Protein AF-A0A9X0CZ12-F1 (afdb_monomer_lite)

pLDDT: mean 80.07, std 15.72, range [27.09, 97.81]

Sequence (502 aa):
MARWRLQKAFYTEASVGPTGCSGIGLEDILLRWTCAKPKTHVRLADNEQGPLDLGDLEGVQPQYLSNIVVNEWRVSDSDTELDYELLIMSPTDIERVDRRPEEEQFENKLHSRNIDLSAAMATSAAAVARHMGAYEKSAESVKQLQIVLGLGMGASMVSDVEGEKRENCCLRALPFVIQAIRGLPLVTFPLVYFAGGSEIWVAIGVFAFFLILSVLAVFAVMKTGSRNPSRVEIVARWFISNVPFIRYIRDMLYVVNQGPMPPPILRLSDGGHIENLAILPLLKKRLPKIVVVDGGHKTRDSEWGDSLLDALTLARRKLHCSFIGKDGRDVIEDIKEKFVYKPPGSQPRSYSFKVHYYDKEDLYTEGTKVGEGEILLLSPRHPDKGVQREEPVSWKEALRDIDIDLEAAKWGESPQQVADDVDSLTFCCCDCCHSTKCQKMSNVMCDAFPQHNTANQFFTPRMFEAYHREGYNACVEAKAAAFLGAVNGIEMTCAAEHHTGL

Radius of gyration: 27.81 Å; chains: 1; bounding box: 110×58×68 Å

Secondary structure (DSSP, 8-state):
-HHHHHHHHTTSHHHH-TTS-TTS-HHHHSTT---SPPP------TT--SPPBSGGGTT-SSPP-EEEEEETEESSS-TTS-SEEEEEE-SS-EEETT--TT--SSTTT--GGGSBHHHHHHHTT-SS-S--GGGGGGSTTTHHHHIIIII---EEEES-HHHHHT--HHHHHHHHHHHHHHHHHHHHHHHHHHTT--THHHHHHHHHHHHHHHHHHHHHH-----SS--HHHHHHHHHHHH-HHHHHHHHHTT--EESSSPPSEEEEEEGGGT-TT-HHHHHHTT-SEEEEE-----SSGGGTTHHHHHHHHHHHHHH--EEEETTSSBHHHHHIIIIISPPTT-B-SEEEEEEEEEE-SSTTSPPEEEEEEEEEEE----TTTBPPPSSPPPHHHHTTTS-----HHHH-SSS---HHHHHT---SSSGGGGSTTTHHHHHHHH--TT---TT-----HHHHHHHHHHHHHHHHHHTHHHHHTTT---------------

Structure (mmCIF, N/CA/C/O backbone):
data_AF-A0A9X0CZ12-F1
#
_entry.id   AF-A0A9X0CZ12-F1
#
loop_
_atom_site.group_PDB
_atom_site.id
_atom_site.type_symbol
_atom_site.label_atom_id
_atom_site.label_alt_id
_atom_site.label_comp_id
_atom_site.label_asym_id
_atom_site.label_entity_id
_atom_site.label_seq_id
_atom_site.pdbx_PDB_ins_code
_atom_site.Cartn_x
_atom_site.Cartn_y
_atom_site.Cartn_z
_atom_site.occupancy
_atom_site.B_iso_or_equiv
_atom_site.auth_seq_id
_atom_site.auth_comp_id
_atom_site.auth_asym_id
_atom_site.auth_atom_id
_atom_site.pdbx_PDB_model_num
ATOM 1 N N . MET A 1 1 ? -13.426 -21.791 3.567 1.00 41.22 1 MET A N 1
ATOM 2 C CA . MET A 1 1 ? -12.783 -22.124 2.274 1.00 41.22 1 MET A CA 1
ATOM 3 C C . MET A 1 1 ? -11.499 -21.313 2.051 1.00 41.22 1 MET A C 1
ATOM 5 O O . MET A 1 1 ? -10.458 -21.926 1.860 1.00 41.22 1 MET A O 1
ATOM 9 N N . ALA A 1 2 ? -11.517 -19.981 2.218 1.00 43.91 2 ALA A N 1
ATOM 10 C CA . ALA A 1 2 ? -10.344 -19.100 2.054 1.00 43.91 2 ALA A CA 1
ATOM 11 C C . ALA A 1 2 ? -9.098 -19.480 2.892 1.00 43.91 2 ALA A C 1
ATOM 13 O O . ALA A 1 2 ? -7.999 -19.566 2.350 1.00 43.91 2 ALA A O 1
ATOM 14 N N . ARG A 1 3 ? -9.266 -19.794 4.192 1.00 46.78 3 ARG A N 1
ATOM 15 C CA . ARG A 1 3 ? -8.159 -20.181 5.100 1.00 46.78 3 ARG A CA 1
ATOM 16 C C . ARG A 1 3 ? -7.328 -21.360 4.571 1.00 46.78 3 ARG A C 1
ATOM 18 O O . ARG A 1 3 ? -6.106 -21.328 4.641 1.00 46.78 3 ARG A O 1
ATOM 25 N N . TRP A 1 4 ? -7.987 -22.377 4.011 1.00 44.03 4 TRP A N 1
ATOM 26 C CA . TRP A 1 4 ? -7.328 -23.581 3.493 1.00 44.03 4 TRP A CA 1
ATOM 27 C C . TRP A 1 4 ? -6.644 -23.358 2.140 1.00 44.03 4 TRP A C 1
ATOM 29 O O . TRP A 1 4 ? -5.622 -23.988 1.876 1.00 44.03 4 TRP A O 1
ATOM 39 N N . ARG A 1 5 ? -7.187 -22.458 1.308 1.00 58.28 5 ARG A N 1
ATOM 40 C CA . ARG A 1 5 ? -6.633 -22.114 -0.009 1.00 58.28 5 ARG A CA 1
ATOM 41 C C . ARG A 1 5 ? -5.340 -21.304 0.124 1.00 58.28 5 ARG A C 1
ATOM 43 O O . ARG A 1 5 ? -4.346 -21.638 -0.508 1.00 58.28 5 ARG A O 1
ATOM 50 N N . LEU A 1 6 ? -5.321 -20.318 1.023 1.00 61.97 6 LEU A N 1
ATOM 51 C CA . LEU A 1 6 ? -4.139 -19.491 1.290 1.00 61.97 6 LEU A CA 1
ATOM 52 C C . LEU A 1 6 ? -3.010 -20.289 1.957 1.00 61.97 6 LEU A C 1
ATOM 54 O O . LEU A 1 6 ? -1.878 -20.257 1.492 1.00 61.97 6 LEU A O 1
ATOM 58 N N . GLN A 1 7 ? -3.309 -21.069 3.002 1.00 58.44 7 GLN A N 1
ATOM 59 C CA . GLN A 1 7 ? -2.278 -21.788 3.763 1.00 58.44 7 GLN A CA 1
ATOM 60 C C . GLN A 1 7 ? -1.503 -22.820 2.921 1.00 58.44 7 GLN A C 1
ATOM 62 O O . GLN A 1 7 ? -0.329 -23.066 3.184 1.00 58.44 7 GLN A O 1
ATOM 67 N N . LYS A 1 8 ? -2.138 -23.418 1.903 1.00 53.09 8 LYS A N 1
ATOM 68 C CA . LYS A 1 8 ? -1.500 -24.415 1.028 1.00 53.09 8 LYS A CA 1
ATOM 69 C C . LYS A 1 8 ? -0.714 -23.804 -0.136 1.00 53.09 8 LYS A C 1
ATOM 71 O O . LYS A 1 8 ? 0.184 -24.463 -0.647 1.00 53.09 8 LYS A O 1
ATOM 76 N N . ALA A 1 9 ? -1.015 -22.570 -0.535 1.00 58.03 9 ALA A N 1
ATOM 77 C CA . ALA A 1 9 ? -0.406 -21.924 -1.697 1.00 58.03 9 ALA A CA 1
ATOM 78 C C . ALA A 1 9 ? 1.042 -21.459 -1.474 1.00 58.03 9 ALA A C 1
ATOM 80 O O . ALA A 1 9 ? 1.847 -21.465 -2.407 1.00 58.03 9 ALA A O 1
ATOM 81 N N . PHE A 1 10 ? 1.397 -21.086 -0.241 1.00 57.34 10 PHE A N 1
ATOM 82 C CA . PHE A 1 10 ? 2.713 -20.509 0.068 1.00 57.34 10 PHE A CA 1
ATOM 83 C C . PHE A 1 10 ? 3.845 -21.533 0.196 1.00 57.34 10 PHE A C 1
ATOM 85 O O . PHE A 1 10 ? 5.009 -21.153 0.133 1.00 57.34 10 PHE A O 1
ATOM 92 N N . TYR A 1 11 ? 3.526 -22.824 0.332 1.00 59.47 11 TYR A N 1
ATOM 93 C CA . TYR A 1 11 ? 4.509 -23.870 0.645 1.00 59.47 11 TYR A CA 1
ATOM 94 C C . TYR A 1 11 ? 4.517 -25.033 -0.359 1.00 59.47 11 TYR A C 1
ATOM 96 O O . TYR A 1 11 ? 4.910 -26.145 -0.013 1.00 59.47 11 TYR A O 1
ATOM 104 N N . THR A 1 12 ? 4.071 -24.814 -1.602 1.00 62.03 12 THR A N 1
ATOM 105 C CA . THR A 1 12 ? 4.192 -25.838 -2.658 1.00 62.03 12 THR A CA 1
ATOM 106 C C . THR A 1 12 ? 5.603 -25.844 -3.244 1.00 62.03 12 THR A C 1
ATOM 108 O O . THR A 1 12 ? 6.197 -24.778 -3.377 1.00 62.03 12 THR A O 1
ATOM 111 N N . GLU A 1 13 ? 6.137 -26.999 -3.664 1.00 61.84 13 GLU A N 1
ATOM 112 C CA . GLU A 1 13 ? 7.457 -27.071 -4.329 1.00 61.84 13 GLU A CA 1
ATOM 113 C C . GLU A 1 13 ? 7.577 -26.102 -5.520 1.00 61.84 13 GLU A C 1
ATOM 115 O O . GLU A 1 13 ? 8.638 -25.524 -5.746 1.00 61.84 13 GLU A O 1
ATOM 120 N N . ALA A 1 14 ? 6.479 -25.871 -6.249 1.00 63.44 14 ALA A N 1
ATOM 121 C CA . ALA A 1 14 ? 6.422 -24.895 -7.335 1.00 63.44 14 ALA A CA 1
ATOM 122 C C . ALA A 1 14 ? 6.537 -23.443 -6.837 1.00 63.44 14 ALA A C 1
ATOM 124 O O . ALA A 1 14 ? 7.172 -22.626 -7.500 1.00 63.44 14 ALA A O 1
ATOM 125 N N . SER A 1 15 ? 5.960 -23.134 -5.672 1.00 59.78 15 SER A N 1
ATOM 126 C CA . SER A 1 15 ? 6.035 -21.815 -5.036 1.00 59.78 15 SER A CA 1
ATOM 127 C C . SER A 1 15 ? 7.389 -21.554 -4.377 1.00 59.78 15 SER A C 1
ATOM 129 O O . SER A 1 15 ? 7.822 -20.411 -4.397 1.00 59.78 15 SER A O 1
ATOM 131 N N . VAL A 1 16 ? 8.054 -22.562 -3.789 1.00 58.88 16 VAL A N 1
ATOM 132 C CA . VAL A 1 16 ? 9.325 -22.390 -3.039 1.00 58.88 16 VAL A CA 1
ATOM 133 C C . VAL A 1 16 ? 10.576 -22.636 -3.897 1.00 58.88 16 VAL A C 1
ATOM 135 O O . VAL A 1 16 ? 11.677 -22.218 -3.534 1.00 58.88 16 VAL A O 1
ATOM 138 N N . GLY A 1 17 ? 10.414 -23.282 -5.055 1.00 55.28 17 GLY A N 1
ATOM 139 C CA . GLY A 1 17 ? 11.508 -23.651 -5.950 1.00 55.28 17 GLY A CA 1
ATOM 140 C C . GLY A 1 17 ? 12.419 -24.753 -5.378 1.00 55.28 17 GLY A C 1
ATOM 141 O O . GLY A 1 17 ? 12.336 -25.104 -4.201 1.00 55.28 17 GLY A O 1
ATOM 142 N N . PRO A 1 18 ? 13.336 -25.306 -6.194 1.00 50.50 18 PRO A N 1
ATOM 143 C CA . PRO A 1 18 ? 14.176 -26.446 -5.806 1.00 50.50 18 PRO A CA 1
ATOM 144 C C . PRO A 1 18 ? 15.180 -26.140 -4.681 1.00 50.50 18 PRO A C 1
ATOM 146 O O . PRO A 1 18 ? 15.731 -27.061 -4.086 1.00 50.50 18 PRO A O 1
ATOM 149 N N . THR A 1 19 ? 15.437 -24.863 -4.388 1.00 52.31 19 THR A N 1
ATOM 150 C CA . THR A 1 19 ? 16.391 -24.408 -3.363 1.00 52.31 19 THR A CA 1
ATOM 151 C C . THR A 1 19 ? 15.722 -23.814 -2.122 1.00 52.31 19 THR A C 1
ATOM 153 O O . THR A 1 19 ? 16.427 -23.327 -1.242 1.00 52.31 19 THR A O 1
ATOM 156 N N . GLY A 1 20 ? 14.385 -23.820 -2.033 1.00 43.03 20 GLY A N 1
ATOM 157 C CA . GLY A 1 20 ? 13.651 -23.204 -0.919 1.00 43.03 20 GLY A CA 1
ATOM 158 C C . GLY A 1 20 ? 13.671 -21.665 -0.910 1.00 43.03 20 GLY A C 1
ATOM 159 O O . GLY A 1 20 ? 13.137 -21.057 0.013 1.00 43.03 20 GLY A O 1
ATOM 160 N N . CYS A 1 21 ? 14.262 -21.046 -1.937 1.00 47.59 21 CYS A N 1
ATOM 161 C CA . CYS A 1 21 ? 14.353 -19.603 -2.150 1.00 47.59 21 CYS A CA 1
ATOM 162 C C . CYS A 1 21 ? 14.023 -19.278 -3.616 1.00 47.59 21 CYS A C 1
ATOM 164 O O . CYS A 1 21 ? 14.885 -18.850 -4.379 1.00 47.59 21 CYS A O 1
ATOM 166 N N . SER A 1 22 ? 12.782 -19.502 -4.037 1.00 46.31 22 SER A N 1
ATOM 167 C CA . SER A 1 22 ? 12.267 -19.041 -5.338 1.00 46.31 22 SER A CA 1
ATOM 168 C C . SER A 1 22 ? 12.149 -17.518 -5.453 1.00 46.31 22 SER A C 1
ATOM 170 O O . SER A 1 22 ? 11.955 -17.020 -6.553 1.00 46.31 22 SER A O 1
ATOM 172 N N . GLY A 1 23 ? 12.263 -16.778 -4.344 1.00 47.53 23 GLY A N 1
ATOM 173 C CA . GLY A 1 23 ? 12.030 -15.330 -4.312 1.00 47.53 23 GLY A CA 1
ATOM 174 C C . GLY A 1 23 ? 13.125 -14.459 -4.938 1.00 47.53 23 GLY A C 1
ATOM 175 O O . GLY A 1 23 ? 12.929 -13.254 -5.023 1.00 47.53 23 GLY A O 1
ATOM 176 N N . ILE A 1 24 ? 14.274 -15.029 -5.327 1.00 48.56 24 ILE A N 1
ATOM 177 C CA . ILE A 1 24 ? 15.322 -14.325 -6.086 1.00 48.56 24 ILE A CA 1
ATOM 178 C C . ILE A 1 24 ? 15.810 -15.251 -7.205 1.00 48.56 24 ILE A C 1
ATOM 180 O O . ILE A 1 24 ? 16.757 -16.025 -7.046 1.00 48.56 24 ILE A O 1
ATOM 184 N N . GLY A 1 25 ? 15.131 -15.205 -8.344 1.00 48.00 25 GLY A N 1
ATOM 185 C CA . GLY A 1 25 ? 15.531 -15.858 -9.580 1.00 48.00 25 GLY A CA 1
ATOM 186 C C . GLY A 1 25 ? 16.466 -14.994 -10.428 1.00 48.00 25 GLY A C 1
ATOM 187 O O . GLY A 1 25 ? 16.632 -13.792 -10.223 1.00 48.00 25 GLY A O 1
ATOM 188 N N . LEU A 1 26 ? 17.048 -15.594 -11.474 1.00 47.22 26 LEU A N 1
ATOM 189 C CA . LEU A 1 26 ? 17.720 -14.809 -12.517 1.00 47.22 26 LEU A CA 1
ATOM 190 C C . LEU A 1 26 ? 16.748 -13.864 -13.233 1.00 47.22 26 LEU A C 1
ATOM 192 O O . LEU A 1 26 ? 17.211 -12.903 -13.827 1.00 47.22 26 LEU A O 1
ATOM 196 N N . GLU A 1 27 ? 15.440 -14.118 -13.168 1.00 49.81 27 GLU A N 1
ATOM 197 C CA . GLU A 1 27 ? 14.405 -13.220 -13.682 1.00 49.81 27 GLU A CA 1
ATOM 198 C C . GLU A 1 27 ? 14.291 -11.940 -12.830 1.00 49.81 27 GLU A C 1
ATOM 200 O O . GLU A 1 27 ? 14.070 -10.870 -13.380 1.00 49.81 27 GLU A O 1
ATOM 205 N N . ASP A 1 28 ? 14.615 -11.969 -11.534 1.00 49.00 28 ASP A N 1
ATOM 206 C CA . ASP A 1 28 ? 14.662 -10.757 -10.696 1.00 49.00 28 ASP A CA 1
ATOM 207 C C . ASP A 1 28 ? 15.907 -9.892 -10.976 1.00 49.00 28 ASP A C 1
ATOM 209 O O . ASP A 1 28 ? 15.876 -8.664 -10.881 1.00 49.00 28 ASP A O 1
ATOM 213 N N . ILE A 1 29 ? 17.013 -10.521 -11.394 1.00 48.19 29 ILE A N 1
ATOM 214 C CA . ILE A 1 29 ? 18.280 -9.848 -11.751 1.00 48.19 29 ILE A CA 1
ATOM 215 C C . ILE A 1 29 ? 18.283 -9.422 -13.234 1.00 48.19 29 ILE A C 1
ATOM 217 O O . ILE A 1 29 ? 18.779 -8.359 -13.618 1.00 48.19 29 ILE A O 1
ATOM 221 N N . LEU A 1 30 ? 17.702 -10.257 -14.088 1.00 53.47 30 LEU A N 1
ATOM 222 C CA . LEU A 1 30 ? 17.564 -10.122 -15.530 1.00 53.47 30 LEU A CA 1
ATOM 223 C C . LEU A 1 30 ? 16.131 -10.523 -15.903 1.00 53.47 30 LEU A C 1
ATOM 225 O O . LEU A 1 30 ? 15.918 -11.653 -16.334 1.00 53.47 30 LEU A O 1
ATOM 229 N N . LEU A 1 31 ? 15.191 -9.569 -15.824 1.00 52.84 31 LEU A N 1
ATOM 230 C CA . LEU A 1 31 ? 13.745 -9.692 -16.146 1.00 52.84 31 LEU A CA 1
ATOM 231 C C . LEU A 1 31 ? 13.373 -10.492 -17.416 1.00 52.84 31 LEU A C 1
ATOM 233 O O . LEU A 1 31 ? 12.202 -10.747 -17.653 1.00 52.84 31 LEU A O 1
ATOM 237 N N . ARG A 1 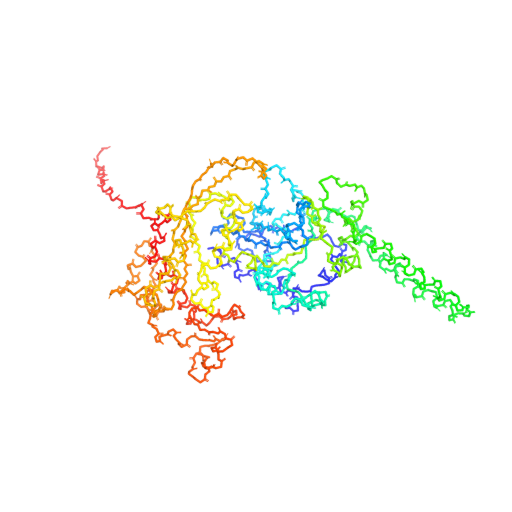32 ? 14.332 -10.863 -18.276 1.00 57.88 32 ARG A N 1
ATOM 238 C CA . ARG A 1 32 ? 14.118 -11.425 -19.616 1.00 57.88 32 ARG A CA 1
ATOM 239 C C . ARG A 1 32 ? 15.059 -12.576 -19.997 1.00 57.88 32 ARG A C 1
ATOM 241 O O . ARG A 1 32 ? 15.386 -12.723 -21.174 1.00 57.88 32 ARG A O 1
ATOM 248 N N . TRP A 1 33 ? 15.539 -13.384 -19.047 1.00 51.41 33 TRP A N 1
ATOM 249 C CA . TRP A 1 33 ? 16.533 -14.428 -19.361 1.00 51.41 33 TRP A CA 1
ATOM 250 C C . TRP A 1 33 ? 16.036 -15.510 -20.341 1.00 51.41 33 TRP A C 1
ATOM 252 O O . TRP A 1 33 ? 16.847 -16.081 -21.072 1.00 51.41 33 TRP A O 1
ATOM 262 N N . THR A 1 34 ? 14.728 -15.773 -20.448 1.00 50.19 34 THR A N 1
ATOM 263 C CA . THR A 1 34 ? 14.233 -16.905 -21.248 1.00 50.19 34 THR A CA 1
ATOM 264 C C . THR A 1 34 ? 13.410 -16.485 -22.486 1.00 50.19 34 THR A C 1
ATOM 266 O O . THR A 1 34 ? 12.449 -15.719 -22.422 1.00 50.19 34 THR A O 1
ATOM 269 N N . CYS A 1 35 ? 13.725 -17.060 -23.662 1.00 48.03 35 CYS A N 1
ATOM 270 C CA . CYS A 1 35 ? 12.784 -17.108 -24.805 1.00 48.03 35 CYS A CA 1
ATOM 271 C C . CYS A 1 35 ? 11.639 -18.115 -24.566 1.00 48.03 35 CYS A C 1
ATOM 273 O O . CYS A 1 35 ? 10.857 -18.395 -25.477 1.00 48.03 35 CYS A O 1
ATOM 275 N N . ALA A 1 36 ? 11.516 -18.654 -23.348 1.00 45.25 36 ALA A N 1
ATOM 276 C CA . ALA A 1 36 ? 10.349 -19.414 -22.951 1.00 45.25 36 ALA A CA 1
ATOM 277 C C . ALA A 1 36 ? 9.132 -18.481 -22.987 1.00 45.25 36 ALA A C 1
ATOM 279 O O . ALA A 1 36 ? 9.169 -17.336 -22.528 1.00 45.25 36 ALA A O 1
ATOM 280 N N . LYS A 1 37 ? 8.037 -18.944 -23.590 1.00 46.78 37 LYS A N 1
ATOM 281 C CA . LYS A 1 37 ? 6.765 -18.249 -23.418 1.00 46.78 37 LYS A CA 1
ATOM 282 C C . LYS A 1 37 ? 6.411 -18.355 -21.932 1.00 46.78 37 LYS A C 1
ATOM 284 O O . LYS A 1 37 ? 6.435 -19.480 -21.426 1.00 46.78 37 LYS A O 1
ATOM 289 N N . PRO A 1 38 ? 6.107 -17.243 -21.242 1.00 51.47 38 PRO A N 1
ATOM 290 C CA . PRO A 1 38 ? 5.603 -17.329 -19.881 1.00 51.47 38 PRO A CA 1
ATOM 291 C C . PRO A 1 38 ? 4.385 -18.250 -19.904 1.00 51.47 38 PRO A C 1
ATOM 293 O O . PRO A 1 38 ? 3.509 -18.110 -20.767 1.00 51.47 38 PRO A O 1
ATOM 296 N N . LYS A 1 39 ? 4.382 -19.255 -19.023 1.00 50.81 39 LYS A N 1
ATOM 297 C CA . LYS A 1 39 ? 3.240 -20.160 -18.899 1.00 50.81 39 LYS A CA 1
ATOM 298 C C . LYS A 1 39 ? 2.037 -19.291 -18.561 1.00 50.81 39 LYS A C 1
ATOM 300 O O . LYS A 1 39 ? 2.080 -18.507 -17.620 1.00 50.81 39 LYS A O 1
ATOM 305 N N . THR A 1 40 ? 0.994 -19.370 -19.378 1.00 53.41 40 THR A N 1
ATOM 306 C CA . THR A 1 40 ? -0.267 -18.705 -19.067 1.00 53.41 40 THR A CA 1
ATOM 307 C C . THR A 1 40 ? -0.797 -19.393 -17.820 1.00 53.41 40 THR A C 1
ATOM 309 O O . THR A 1 40 ? -1.075 -20.591 -17.873 1.00 53.41 40 THR A O 1
ATOM 312 N N . HIS A 1 41 ? -0.822 -18.683 -16.691 1.00 61.91 41 HIS A N 1
ATOM 313 C CA . HIS A 1 41 ? -1.395 -19.229 -15.468 1.00 61.91 41 HIS A CA 1
ATOM 314 C C . HIS A 1 41 ? -2.870 -19.538 -15.745 1.00 61.91 41 HIS A C 1
ATOM 316 O O . HIS A 1 41 ? -3.603 -18.706 -16.290 1.00 61.91 41 HIS A O 1
ATOM 322 N N . VAL A 1 42 ? -3.247 -20.792 -15.507 1.00 62.28 42 VAL A N 1
ATOM 323 C CA . VAL A 1 42 ? -4.631 -21.245 -15.587 1.00 62.28 42 VAL A CA 1
ATOM 324 C C . VAL A 1 42 ? -5.132 -21.239 -14.161 1.00 62.28 42 VAL A C 1
ATOM 326 O O . VAL A 1 42 ? -4.552 -21.923 -13.318 1.00 62.28 42 VAL A O 1
ATOM 329 N N . ARG A 1 43 ? -6.205 -20.478 -13.929 1.00 65.44 43 ARG A N 1
ATOM 330 C CA . ARG A 1 43 ? -6.857 -20.361 -12.629 1.00 65.44 43 ARG A CA 1
ATOM 331 C C . ARG A 1 43 ? -7.012 -21.740 -12.000 1.00 65.44 43 ARG A C 1
ATOM 333 O O . ARG A 1 43 ? -7.667 -22.608 -12.580 1.00 65.44 43 ARG A O 1
ATOM 340 N N . LEU A 1 44 ? -6.420 -21.914 -10.825 1.00 65.56 44 LEU A N 1
ATOM 341 C CA . LEU A 1 44 ? -6.440 -23.198 -10.137 1.00 65.56 44 LEU A CA 1
ATOM 342 C C . LEU A 1 44 ? -7.851 -23.465 -9.607 1.00 65.56 44 LEU A C 1
ATOM 344 O O . LEU A 1 44 ? -8.494 -22.573 -9.035 1.00 65.56 44 LEU A O 1
ATOM 348 N N . ALA A 1 45 ? -8.334 -24.696 -9.785 1.00 63.97 45 ALA A N 1
ATOM 349 C CA . ALA A 1 45 ? -9.563 -25.132 -9.132 1.00 63.97 45 ALA A CA 1
ATOM 350 C C . ALA A 1 45 ? -9.377 -25.154 -7.602 1.00 63.97 45 ALA A C 1
ATOM 352 O O . ALA A 1 45 ? -8.263 -25.272 -7.094 1.00 63.97 45 ALA A O 1
ATOM 353 N N . ASP A 1 46 ? -10.469 -25.072 -6.835 1.00 62.53 46 ASP A N 1
ATOM 354 C CA . ASP A 1 46 ? -10.411 -24.958 -5.364 1.00 62.53 46 ASP A CA 1
ATOM 355 C C . ASP A 1 46 ? -9.692 -26.125 -4.655 1.00 62.53 46 ASP A C 1
ATOM 357 O O . ASP A 1 46 ? -9.282 -26.001 -3.498 1.00 62.53 46 ASP A O 1
ATOM 361 N N . ASN A 1 47 ? -9.553 -27.267 -5.328 1.00 63.88 47 ASN A N 1
ATOM 362 C CA . ASN A 1 47 ? -8.880 -28.472 -4.849 1.00 63.88 47 ASN A CA 1
ATOM 363 C C . ASN A 1 47 ? -7.458 -28.661 -5.411 1.00 63.88 47 ASN A C 1
ATOM 365 O O . ASN A 1 47 ? -6.775 -29.601 -4.998 1.00 63.88 47 ASN A O 1
ATOM 369 N N . GLU A 1 48 ? -7.012 -27.805 -6.330 1.00 63.78 48 GLU A N 1
ATOM 370 C CA . GLU A 1 48 ? -5.698 -27.891 -6.967 1.00 63.78 48 GLU A CA 1
ATOM 371 C C . GLU A 1 48 ? -4.626 -27.143 -6.165 1.00 63.78 48 GLU A C 1
ATOM 373 O O . GLU A 1 48 ? -4.895 -26.188 -5.436 1.00 63.78 48 GLU A O 1
ATOM 378 N N . GLN A 1 49 ? -3.385 -27.618 -6.272 1.00 64.50 49 GLN A N 1
ATOM 379 C CA . GLN A 1 49 ? -2.229 -27.038 -5.590 1.00 64.50 49 GLN A CA 1
ATOM 380 C C . GLN A 1 49 ? -1.311 -26.370 -6.609 1.00 64.50 49 GLN A C 1
ATOM 382 O O . GLN A 1 49 ? -0.982 -26.967 -7.634 1.00 64.50 49 GLN A O 1
ATOM 387 N N . GLY A 1 50 ? -0.859 -25.158 -6.301 1.00 67.31 50 GLY A N 1
ATOM 388 C CA . GLY A 1 50 ? 0.092 -24.421 -7.122 1.00 67.31 50 GLY A CA 1
ATOM 389 C C . GLY A 1 50 ? 0.297 -22.986 -6.630 1.00 67.31 50 GLY A C 1
ATOM 390 O O . GLY A 1 50 ? -0.332 -22.584 -5.644 1.00 67.31 50 GLY A O 1
ATOM 391 N N . PRO A 1 51 ? 1.186 -22.224 -7.290 1.00 72.88 51 PRO A N 1
ATOM 392 C CA . PRO A 1 51 ? 1.354 -20.803 -7.020 1.00 72.88 51 PRO A CA 1
ATOM 393 C C . PRO A 1 51 ? 0.053 -20.066 -7.355 1.00 72.88 51 PRO A C 1
ATOM 395 O O . PRO A 1 51 ? -0.538 -20.303 -8.410 1.00 72.88 51 PRO A O 1
ATOM 398 N N . LEU A 1 52 ? -0.395 -19.204 -6.443 1.00 80.44 52 LEU A N 1
ATOM 399 C CA . LEU A 1 52 ? -1.588 -18.383 -6.641 1.00 80.44 52 LEU A CA 1
ATOM 400 C C . LEU A 1 52 ? -1.204 -17.005 -7.165 1.00 80.44 52 LEU A C 1
ATOM 402 O O . LEU A 1 52 ? -0.225 -16.420 -6.695 1.00 80.44 52 LEU A O 1
ATOM 406 N N . ASP A 1 53 ? -2.032 -16.466 -8.047 1.00 85.88 53 ASP A N 1
ATOM 407 C CA . ASP A 1 53 ? -2.035 -15.048 -8.393 1.00 85.88 53 ASP A CA 1
ATOM 408 C C . ASP A 1 53 ? -3.177 -14.300 -7.674 1.00 85.88 53 ASP A C 1
ATOM 410 O O . ASP A 1 53 ? -4.000 -14.896 -6.970 1.00 85.88 53 ASP A O 1
ATOM 414 N N . LEU A 1 54 ? -3.223 -12.969 -7.785 1.00 85.56 54 LEU A N 1
ATOM 415 C CA . LEU A 1 54 ? -4.325 -12.194 -7.204 1.00 85.56 54 LEU A CA 1
ATOM 416 C C . LEU A 1 54 ? -5.677 -12.533 -7.851 1.00 85.56 54 LEU A C 1
ATOM 418 O O . LEU A 1 54 ? -6.696 -12.488 -7.163 1.00 85.56 54 LEU A O 1
ATOM 422 N N . GLY A 1 55 ? -5.704 -12.875 -9.141 1.00 86.00 55 GLY A N 1
ATOM 423 C CA . GLY A 1 55 ? -6.921 -13.236 -9.875 1.00 86.00 55 GLY A CA 1
ATOM 424 C C . GLY A 1 55 ? -7.568 -14.535 -9.385 1.00 86.00 55 GLY A C 1
ATOM 425 O O . GLY A 1 55 ? -8.792 -14.661 -9.399 1.00 86.00 55 GLY A O 1
ATOM 426 N N . ASP A 1 56 ? -6.785 -15.473 -8.854 1.00 85.38 56 ASP A N 1
ATOM 427 C CA . ASP A 1 56 ? -7.295 -16.705 -8.246 1.00 85.38 56 ASP A CA 1
ATOM 428 C C . ASP A 1 56 ? -8.253 -16.444 -7.069 1.00 85.38 56 ASP A C 1
ATOM 430 O O . ASP A 1 56 ? -9.135 -17.265 -6.788 1.00 85.38 56 ASP A O 1
ATOM 434 N N . LEU A 1 57 ? -8.116 -15.293 -6.401 1.00 85.50 57 LEU A N 1
ATOM 435 C CA . LEU A 1 57 ? -8.968 -14.873 -5.286 1.00 85.50 57 LEU A CA 1
ATOM 436 C C . LEU A 1 57 ? -10.314 -14.272 -5.730 1.00 85.50 57 LEU A C 1
ATOM 438 O O . LEU A 1 57 ? -11.122 -13.882 -4.886 1.00 85.50 57 LEU A O 1
ATOM 442 N N . GLU A 1 58 ? -10.587 -14.177 -7.031 1.00 87.50 58 GLU A N 1
ATOM 443 C CA . GLU A 1 58 ? -11.849 -13.642 -7.538 1.00 87.50 58 GLU A CA 1
ATOM 444 C C . GLU A 1 58 ? -13.044 -14.464 -7.021 1.00 87.50 58 GLU A C 1
ATOM 446 O O . GLU A 1 58 ? -13.049 -15.692 -7.066 1.00 87.50 58 GLU A O 1
ATOM 451 N N . GLY A 1 59 ? -14.081 -13.798 -6.511 1.00 84.06 59 GLY A N 1
ATOM 452 C CA . GLY A 1 59 ? -15.258 -14.471 -5.947 1.00 84.06 59 GLY A CA 1
ATOM 453 C C . GLY A 1 59 ? -15.051 -15.080 -4.552 1.00 84.06 59 GLY A C 1
ATOM 454 O O . GLY A 1 59 ? -16.020 -15.544 -3.952 1.00 84.06 59 GLY A O 1
ATOM 455 N N . VAL A 1 60 ? -13.837 -15.037 -3.990 1.00 84.06 60 VAL A N 1
ATOM 456 C CA . VAL A 1 60 ? -13.601 -15.407 -2.589 1.00 84.06 60 VAL A CA 1
ATOM 457 C C . VAL A 1 60 ? -14.137 -14.300 -1.681 1.00 84.06 60 VAL A C 1
ATOM 459 O O . VAL A 1 60 ? -13.832 -13.125 -1.874 1.00 84.06 60 VAL A O 1
ATOM 462 N N . GLN A 1 61 ? -14.939 -14.681 -0.683 1.00 81.88 61 GLN A N 1
ATOM 463 C CA . GLN A 1 61 ? -15.461 -13.771 0.337 1.00 81.88 61 GLN A CA 1
ATOM 464 C C . GLN A 1 61 ? -14.755 -13.993 1.688 1.00 81.88 61 GLN A C 1
ATOM 466 O O . GLN A 1 61 ? -14.580 -15.153 2.089 1.00 81.88 61 GLN A O 1
ATOM 471 N N . PRO A 1 62 ? -14.380 -12.919 2.411 1.00 84.94 62 PRO A N 1
ATOM 472 C CA . PRO A 1 62 ? -14.473 -11.509 2.004 1.00 84.94 62 PRO A CA 1
ATOM 473 C C . PRO A 1 62 ? -13.528 -11.165 0.837 1.00 84.94 62 PRO A C 1
ATOM 475 O O . PRO A 1 62 ? -12.477 -11.789 0.688 1.00 84.94 62 PRO A O 1
ATOM 478 N N . GLN A 1 63 ? -13.905 -10.172 0.020 1.00 86.75 63 GLN A N 1
ATOM 479 C CA . GLN A 1 63 ? -13.071 -9.702 -1.092 1.00 86.75 63 GLN A CA 1
ATOM 480 C C . GLN A 1 63 ? -11.760 -9.100 -0.567 1.00 86.75 63 GLN A C 1
ATOM 482 O O . GLN A 1 63 ? -11.770 -8.241 0.315 1.00 86.75 63 GLN A O 1
ATOM 487 N N . TYR A 1 64 ? -10.635 -9.516 -1.150 1.00 87.81 64 TYR A N 1
ATOM 488 C CA . TYR A 1 64 ? -9.329 -8.924 -0.872 1.00 87.81 64 TYR A CA 1
ATOM 489 C C . TYR A 1 64 ? -9.186 -7.557 -1.555 1.00 87.81 64 TYR A C 1
ATOM 491 O O . TYR A 1 64 ? -9.451 -7.420 -2.751 1.00 87.81 64 TYR A O 1
ATOM 499 N N . LEU A 1 65 ? -8.749 -6.551 -0.801 1.00 89.38 65 LEU A N 1
ATOM 500 C CA . LEU A 1 65 ? -8.347 -5.243 -1.308 1.00 89.38 65 LEU A CA 1
ATOM 501 C C . LEU A 1 65 ? -7.103 -4.788 -0.551 1.00 89.38 65 LEU A C 1
ATOM 503 O O . LEU A 1 65 ? -7.074 -4.873 0.676 1.00 89.38 65 LEU A O 1
ATOM 507 N N . SER A 1 66 ? -6.113 -4.266 -1.267 1.00 88.12 66 SER A N 1
ATOM 508 C CA . SER A 1 66 ? -4.905 -3.695 -0.672 1.00 88.12 66 SER A CA 1
ATOM 509 C C . SER A 1 66 ? -4.565 -2.334 -1.260 1.00 88.12 66 SER A C 1
ATOM 511 O O . SER A 1 66 ? -4.919 -2.021 -2.400 1.00 88.12 66 SER A O 1
ATOM 513 N N . ASN A 1 67 ? -3.879 -1.520 -0.460 1.00 90.69 67 ASN A N 1
ATOM 514 C CA . ASN A 1 67 ? -3.246 -0.280 -0.881 1.00 90.69 67 ASN A CA 1
ATOM 515 C C . ASN A 1 67 ? -1.739 -0.521 -1.083 1.00 90.69 67 ASN A C 1
ATOM 517 O O . ASN A 1 67 ? -1.074 -1.161 -0.275 1.00 90.69 67 ASN A O 1
ATOM 521 N N . ILE A 1 68 ? -1.188 -0.036 -2.191 1.00 90.44 68 ILE A N 1
ATOM 522 C CA . ILE A 1 68 ? 0.228 -0.193 -2.541 1.00 90.44 68 ILE A CA 1
ATOM 523 C C . ILE A 1 68 ? 0.761 1.149 -3.020 1.00 90.44 68 ILE A C 1
ATOM 525 O O . ILE A 1 68 ? 0.067 1.899 -3.706 1.00 90.44 68 ILE A O 1
ATOM 529 N N . VAL A 1 69 ? 2.007 1.456 -2.676 1.00 91.25 69 VAL A N 1
ATOM 530 C CA . VAL A 1 69 ? 2.671 2.690 -3.104 1.00 91.25 69 VAL A CA 1
ATOM 531 C C . VAL A 1 69 ? 3.493 2.417 -4.353 1.00 91.25 69 VAL A C 1
ATOM 533 O O . VAL A 1 69 ? 4.307 1.497 -4.375 1.00 91.25 69 VAL A O 1
ATOM 536 N N . VAL A 1 70 ? 3.310 3.240 -5.383 1.00 91.06 70 VAL A N 1
ATOM 537 C CA . VAL A 1 70 ? 4.188 3.297 -6.554 1.00 91.06 70 VAL A CA 1
ATOM 538 C C . VAL A 1 70 ? 5.085 4.510 -6.410 1.00 91.06 70 VAL A C 1
ATOM 540 O O . VAL A 1 70 ? 4.628 5.646 -6.499 1.00 91.06 70 VAL A O 1
ATOM 543 N N . ASN A 1 71 ? 6.367 4.255 -6.199 1.00 89.19 71 ASN A N 1
ATOM 544 C CA . ASN A 1 71 ? 7.376 5.291 -6.037 1.00 89.19 71 ASN A CA 1
ATOM 545 C C . ASN A 1 71 ? 7.794 5.871 -7.395 1.00 89.19 71 ASN A C 1
ATOM 547 O O . ASN A 1 71 ? 7.728 5.185 -8.418 1.00 89.19 71 ASN A O 1
ATOM 551 N N . GLU A 1 72 ? 8.297 7.104 -7.374 1.00 87.81 72 GLU A N 1
ATOM 552 C CA . GLU A 1 72 ? 8.803 7.841 -8.537 1.00 87.81 72 GLU A CA 1
ATOM 553 C C . GLU A 1 72 ? 7.741 8.038 -9.633 1.00 87.81 72 GLU A C 1
ATOM 555 O O . GLU A 1 72 ? 8.054 8.064 -10.827 1.00 87.81 72 GLU A O 1
ATOM 560 N N . TRP A 1 73 ? 6.474 8.185 -9.245 1.00 90.38 73 TRP A N 1
ATOM 561 C CA . TRP A 1 73 ? 5.376 8.493 -10.159 1.00 90.38 73 TRP A CA 1
ATOM 562 C C . TRP A 1 73 ? 4.601 9.701 -9.650 1.00 90.38 73 TRP A C 1
ATOM 564 O O . TRP A 1 73 ? 4.174 9.720 -8.503 1.00 90.38 73 TRP A O 1
ATOM 574 N N . ARG A 1 74 ? 4.423 10.696 -10.521 1.00 89.06 74 ARG A N 1
ATOM 575 C CA . ARG A 1 74 ? 3.625 11.894 -10.267 1.00 89.06 74 ARG A CA 1
ATOM 576 C C . ARG A 1 74 ? 2.700 12.146 -11.449 1.00 89.06 74 ARG A C 1
ATOM 578 O O . ARG A 1 74 ? 3.166 12.141 -12.590 1.00 89.06 74 ARG A O 1
ATOM 585 N N . VAL A 1 75 ? 1.410 12.365 -11.205 1.00 83.44 75 VAL A N 1
ATOM 586 C CA . VAL A 1 75 ? 0.449 12.585 -12.300 1.00 83.44 75 VAL A CA 1
ATOM 587 C C . VAL A 1 75 ? 0.302 14.053 -12.692 1.00 83.44 75 VAL A C 1
ATOM 589 O O . VAL A 1 75 ? 0.163 14.317 -13.888 1.00 83.44 75 VAL A O 1
ATOM 592 N N . SER A 1 76 ? 0.373 15.001 -11.752 1.00 73.25 76 SER A N 1
ATOM 593 C CA . SER A 1 76 ? 0.351 16.428 -12.093 1.00 73.25 76 SER A CA 1
ATOM 594 C C . SER A 1 76 ? 1.755 17.018 -12.273 1.00 73.25 76 SER A C 1
ATOM 596 O O . SER A 1 76 ? 2.745 16.518 -11.739 1.00 73.25 76 SER A O 1
ATOM 598 N N . ASP A 1 77 ? 1.829 18.140 -12.989 1.00 62.47 77 ASP A N 1
ATOM 599 C CA . ASP A 1 77 ? 3.051 18.946 -13.109 1.00 62.47 77 ASP A CA 1
ATOM 600 C C . ASP A 1 77 ? 3.284 19.852 -11.881 1.00 62.47 77 ASP A C 1
ATOM 602 O O . ASP A 1 77 ? 4.185 20.689 -11.889 1.00 62.47 77 ASP A O 1
ATOM 606 N N . SER A 1 78 ? 2.477 19.728 -10.819 1.00 62.06 78 SER A N 1
ATOM 607 C CA . SER A 1 78 ? 2.677 20.519 -9.608 1.00 62.06 78 SER A CA 1
ATOM 608 C C . SER A 1 78 ? 3.879 20.004 -8.826 1.00 62.06 78 SER A C 1
ATOM 610 O O . SER A 1 78 ? 3.890 18.869 -8.349 1.00 62.06 78 SER A O 1
ATOM 612 N N . ASP A 1 79 ? 4.856 20.877 -8.589 1.00 58.12 79 ASP A N 1
ATOM 613 C CA . ASP A 1 79 ? 5.993 20.592 -7.704 1.00 58.12 79 ASP A CA 1
ATOM 614 C C . ASP A 1 79 ? 5.596 20.404 -6.231 1.00 58.12 79 ASP A C 1
ATOM 616 O O . ASP A 1 79 ? 6.421 20.011 -5.412 1.00 58.12 79 ASP A O 1
ATOM 620 N N . THR A 1 80 ? 4.331 20.659 -5.880 1.00 60.66 80 THR A N 1
ATOM 621 C CA . THR A 1 80 ? 3.806 20.400 -4.531 1.00 60.66 80 THR A CA 1
ATOM 622 C C . THR A 1 80 ? 3.340 18.957 -4.329 1.00 60.66 80 THR A C 1
ATOM 624 O O . THR A 1 80 ? 3.108 18.547 -3.189 1.00 60.66 80 THR A O 1
ATOM 627 N N . GLU A 1 81 ? 3.202 18.173 -5.405 1.00 69.12 81 GLU A N 1
ATOM 628 C CA . GLU A 1 81 ? 2.851 16.758 -5.303 1.00 69.12 81 GLU A CA 1
ATOM 629 C C . GLU A 1 81 ? 4.064 15.887 -4.966 1.00 69.12 81 GLU A C 1
ATOM 631 O O . GLU A 1 81 ? 5.180 16.082 -5.457 1.00 69.12 81 GLU A O 1
ATOM 636 N N . LEU A 1 82 ? 3.805 14.903 -4.105 1.00 80.25 82 LEU A N 1
ATOM 637 C CA . LEU A 1 82 ? 4.781 13.907 -3.683 1.00 80.25 82 LEU A CA 1
ATOM 638 C C . LEU A 1 82 ? 5.134 12.996 -4.865 1.00 80.25 82 LEU A C 1
ATOM 640 O O . LEU A 1 82 ? 4.310 12.762 -5.745 1.00 80.25 82 LEU A O 1
ATOM 644 N N . ASP A 1 83 ? 6.353 12.460 -4.870 1.00 86.31 83 ASP A N 1
ATOM 645 C CA . ASP A 1 83 ? 6.863 11.599 -5.946 1.00 86.31 83 ASP A CA 1
ATOM 646 C C . ASP A 1 83 ? 6.351 10.153 -5.848 1.00 86.31 83 ASP A C 1
ATOM 648 O O . ASP A 1 83 ? 7.079 9.202 -6.132 1.00 86.31 83 ASP A O 1
ATOM 652 N N . TYR A 1 84 ? 5.097 9.965 -5.438 1.00 89.31 84 TYR A N 1
ATOM 653 C CA . TYR A 1 84 ? 4.450 8.661 -5.411 1.00 89.31 84 TYR A CA 1
ATOM 654 C C . TYR A 1 84 ? 2.964 8.739 -5.752 1.00 89.31 84 TYR A C 1
ATOM 656 O O . TYR A 1 84 ? 2.285 9.733 -5.491 1.00 89.31 84 TYR A O 1
ATOM 664 N N . GLU A 1 85 ? 2.435 7.609 -6.215 1.00 91.00 85 GLU A N 1
ATOM 665 C CA . GLU A 1 85 ? 1.002 7.378 -6.365 1.00 91.00 85 GLU A CA 1
ATOM 666 C C . GLU A 1 85 ? 0.547 6.157 -5.565 1.00 91.00 85 GLU A C 1
ATOM 668 O O . GLU A 1 85 ? 1.320 5.234 -5.306 1.00 91.00 85 GLU A O 1
ATOM 673 N N . LEU A 1 86 ? -0.729 6.147 -5.173 1.00 91.81 86 LEU A N 1
ATOM 674 C CA . LEU A 1 86 ? -1.345 5.024 -4.467 1.00 91.81 86 LEU A CA 1
ATOM 675 C C . LEU A 1 86 ? -2.147 4.169 -5.447 1.00 91.81 86 LEU A C 1
ATOM 677 O O . LEU A 1 86 ? -3.053 4.666 -6.122 1.00 91.81 86 LEU A O 1
ATOM 681 N N . LEU A 1 87 ? -1.838 2.878 -5.490 1.00 92.38 87 LEU A N 1
ATOM 682 C CA . LEU A 1 87 ? -2.595 1.861 -6.205 1.00 92.38 87 LEU A CA 1
ATOM 683 C C . LEU A 1 87 ? -3.480 1.069 -5.248 1.00 92.38 87 LEU A C 1
ATOM 685 O O . LEU A 1 87 ? -3.116 0.790 -4.110 1.00 92.38 87 LEU A O 1
ATOM 689 N N . ILE A 1 88 ? -4.633 0.676 -5.761 1.00 92.38 88 ILE A N 1
ATOM 690 C CA . ILE A 1 88 ? -5.519 -0.328 -5.203 1.00 92.38 88 ILE A CA 1
ATOM 691 C C . ILE A 1 88 ? -5.290 -1.596 -6.012 1.00 92.38 88 ILE A C 1
ATOM 693 O O . ILE A 1 88 ? -5.435 -1.580 -7.237 1.00 92.38 88 ILE A O 1
ATOM 697 N N . MET A 1 89 ? -4.949 -2.686 -5.333 1.00 91.12 89 MET A N 1
ATOM 698 C CA . MET A 1 89 ? -4.913 -4.011 -5.941 1.00 91.12 89 MET A CA 1
ATOM 699 C C . MET A 1 89 ? -6.025 -4.874 -5.362 1.00 91.12 89 MET A C 1
ATOM 701 O O . MET A 1 89 ? -6.254 -4.922 -4.153 1.00 91.12 89 MET A O 1
ATOM 705 N N . SER A 1 90 ? -6.737 -5.553 -6.251 1.00 90.88 90 SER A N 1
ATOM 706 C CA . SER A 1 90 ? -7.809 -6.477 -5.911 1.00 90.88 90 SER A CA 1
ATOM 707 C C . SER A 1 90 ? -7.795 -7.666 -6.875 1.00 90.88 90 SER A C 1
ATOM 709 O O . SER A 1 90 ? -7.127 -7.610 -7.911 1.00 90.88 90 SER A O 1
ATOM 711 N N . PRO A 1 91 ? -8.540 -8.742 -6.584 1.00 89.44 91 PRO A N 1
ATOM 712 C CA . PRO A 1 91 ? -8.616 -9.891 -7.478 1.00 89.44 91 PRO A CA 1
ATOM 713 C C . PRO A 1 91 ? -9.177 -9.578 -8.868 1.00 89.44 91 PRO A C 1
ATOM 715 O O . PRO A 1 91 ? -8.866 -10.284 -9.820 1.00 89.44 91 PRO A O 1
ATOM 718 N N . THR A 1 92 ? -9.987 -8.525 -8.992 1.00 88.25 92 THR A N 1
ATOM 719 C CA . THR A 1 92 ? -10.640 -8.148 -10.253 1.00 88.25 92 THR A CA 1
ATOM 720 C C . THR A 1 92 ? -9.895 -7.036 -10.977 1.00 88.25 92 THR A C 1
ATOM 722 O O . THR A 1 92 ? -9.766 -7.077 -12.197 1.00 88.25 92 THR A O 1
ATOM 725 N N . ASP A 1 93 ? -9.374 -6.063 -10.226 1.00 88.81 93 ASP A N 1
ATOM 726 C CA . ASP A 1 93 ? -8.889 -4.807 -10.788 1.00 88.81 93 ASP A CA 1
ATOM 727 C C . ASP A 1 93 ? -7.618 -4.302 -10.101 1.00 88.81 93 ASP A C 1
ATOM 729 O O . ASP A 1 93 ? -7.418 -4.481 -8.893 1.00 88.81 93 ASP A O 1
ATOM 733 N N . ILE A 1 94 ? -6.798 -3.602 -10.889 1.00 90.69 94 ILE A N 1
ATOM 734 C CA . ILE A 1 94 ? -5.661 -2.800 -10.434 1.00 90.69 94 ILE A CA 1
ATOM 735 C C . ILE A 1 94 ? -5.888 -1.376 -10.923 1.00 90.69 94 ILE A C 1
ATOM 737 O O . ILE A 1 94 ? -5.974 -1.123 -12.126 1.00 90.69 94 ILE A O 1
ATOM 741 N N . GLU A 1 95 ? -5.971 -0.429 -9.999 1.00 91.56 95 GLU A N 1
ATOM 742 C CA . GLU A 1 95 ? -6.234 0.963 -10.345 1.00 91.56 95 GLU A CA 1
ATOM 743 C C . GLU A 1 95 ? -5.587 1.937 -9.373 1.00 91.56 95 GLU A C 1
ATOM 745 O O . GLU A 1 95 ? -5.303 1.610 -8.229 1.00 91.56 95 GLU A O 1
ATOM 750 N N . ARG A 1 96 ? -5.384 3.175 -9.811 1.00 91.44 96 ARG A N 1
ATOM 751 C CA . ARG A 1 96 ? -4.952 4.255 -8.928 1.00 91.44 96 ARG A CA 1
ATOM 752 C C . ARG A 1 96 ? -6.105 4.724 -8.032 1.00 91.44 96 ARG A C 1
ATOM 754 O O . ARG A 1 96 ? -7.266 4.766 -8.455 1.00 91.44 96 ARG A O 1
ATOM 761 N N . VAL A 1 97 ? -5.799 5.105 -6.791 1.00 90.44 97 VAL A N 1
ATOM 762 C CA . VAL A 1 97 ? -6.803 5.537 -5.800 1.00 90.44 97 VAL A CA 1
ATOM 763 C C . VAL A 1 97 ? -7.630 6.720 -6.311 1.00 90.44 97 VAL A C 1
ATOM 765 O O . VAL A 1 97 ? -8.855 6.690 -6.220 1.00 90.44 97 VAL A O 1
ATOM 768 N N . ASP A 1 98 ? -6.997 7.715 -6.925 1.00 86.44 98 ASP A N 1
ATOM 769 C CA . ASP A 1 98 ? -7.642 8.908 -7.492 1.00 86.44 98 ASP A CA 1
ATOM 770 C C . ASP A 1 98 ? -8.024 8.750 -8.980 1.00 86.44 98 ASP A C 1
ATOM 772 O O . ASP A 1 98 ? -8.432 9.718 -9.620 1.00 86.44 98 ASP A O 1
ATOM 776 N N . ARG A 1 99 ? -7.941 7.527 -9.539 1.00 86.38 99 ARG A N 1
ATOM 777 C CA . ARG A 1 99 ? -8.355 7.235 -10.923 1.00 86.38 99 ARG A CA 1
ATOM 778 C C . ARG A 1 99 ? -9.812 7.628 -11.154 1.00 86.38 99 ARG A C 1
ATOM 780 O O . ARG A 1 99 ? -10.693 7.174 -10.412 1.00 86.38 99 ARG A O 1
ATOM 787 N N . ARG A 1 100 ? -10.050 8.375 -12.233 1.00 79.44 100 ARG A N 1
ATOM 788 C CA . ARG A 1 100 ? -11.388 8.701 -12.749 1.00 79.44 100 ARG A CA 1
ATOM 789 C C . ARG A 1 100 ? -11.913 7.590 -13.668 1.00 79.44 100 ARG A C 1
ATOM 791 O O . ARG A 1 100 ? -11.106 6.928 -14.317 1.00 79.44 100 ARG A O 1
ATOM 798 N N . PRO A 1 101 ? -13.238 7.393 -13.790 1.00 75.38 101 PRO A N 1
ATOM 799 C CA . PRO A 1 101 ? -13.805 6.334 -14.634 1.00 75.38 101 PRO A CA 1
ATOM 800 C C . PRO A 1 101 ? -13.331 6.359 -16.097 1.00 75.38 101 PRO A C 1
ATOM 802 O O . PRO A 1 101 ? -13.171 5.302 -16.695 1.00 75.38 101 PRO A O 1
ATOM 805 N N . GLU A 1 102 ? -13.056 7.547 -16.639 1.00 73.38 102 GLU A N 1
ATOM 806 C CA . GLU A 1 102 ? -12.595 7.770 -18.020 1.00 73.38 102 GLU A CA 1
ATOM 807 C C . GLU A 1 102 ? -11.096 7.481 -18.240 1.00 73.38 102 GLU A C 1
ATOM 809 O O . GLU A 1 102 ? -10.595 7.559 -19.363 1.00 73.38 102 GLU A O 1
ATOM 814 N N . GLU A 1 103 ? -10.338 7.205 -17.175 1.00 78.25 103 GLU A N 1
ATOM 815 C CA . GLU A 1 103 ? -8.902 6.946 -17.261 1.00 78.25 103 GLU A CA 1
ATOM 816 C C . GLU A 1 103 ? -8.611 5.447 -17.433 1.00 78.25 103 GLU A C 1
ATOM 818 O O . GLU A 1 103 ? -8.739 4.650 -16.497 1.00 78.25 103 GLU A O 1
ATOM 823 N N . GLU A 1 104 ? -8.122 5.079 -18.618 1.00 76.06 104 GLU A N 1
ATOM 824 C CA . GLU A 1 104 ? -7.688 3.723 -18.992 1.00 76.06 104 GLU A CA 1
ATOM 825 C C . GLU A 1 104 ? -6.179 3.522 -18.719 1.00 76.06 104 GLU A C 1
ATOM 827 O O . GLU A 1 104 ? -5.361 3.326 -19.621 1.00 76.06 104 GLU A O 1
ATOM 832 N N . GLN A 1 105 ? -5.751 3.635 -17.455 1.00 78.81 105 GLN A N 1
ATOM 833 C CA . GLN A 1 105 ? -4.314 3.609 -17.117 1.00 78.81 105 GLN A CA 1
ATOM 834 C C . GLN A 1 105 ? -3.636 2.257 -17.414 1.00 78.81 105 GLN A C 1
ATOM 836 O O . GLN A 1 105 ? -2.588 2.223 -18.078 1.00 78.81 105 GLN A O 1
ATOM 841 N N . PHE A 1 106 ? -4.239 1.160 -16.938 1.00 82.31 106 PHE A N 1
ATOM 842 C CA . PHE A 1 106 ? -3.708 -0.212 -17.017 1.00 82.31 106 PHE A CA 1
ATOM 843 C C . PHE A 1 106 ? -4.474 -1.124 -17.981 1.00 82.31 106 PHE A C 1
ATOM 845 O O . PHE A 1 106 ? -4.169 -2.315 -18.067 1.00 82.31 106 PHE A O 1
ATOM 852 N N . GLU A 1 107 ? -5.446 -0.585 -18.719 1.00 79.75 107 GLU A N 1
ATOM 853 C CA . GLU A 1 107 ? -6.248 -1.386 -19.638 1.00 79.75 107 GLU A CA 1
ATOM 854 C C . GLU A 1 107 ? -5.355 -2.096 -20.664 1.00 79.75 107 GLU A C 1
ATOM 856 O O . GLU A 1 107 ? -4.498 -1.476 -21.295 1.00 79.75 107 GLU A O 1
ATOM 861 N N . ASN A 1 108 ? -5.543 -3.412 -20.805 1.00 79.81 108 ASN A N 1
ATOM 862 C CA . ASN A 1 108 ? -4.757 -4.291 -21.676 1.00 79.81 108 ASN A CA 1
ATOM 863 C C . ASN A 1 108 ? -3.237 -4.303 -21.402 1.00 79.81 108 ASN A C 1
ATOM 865 O O . ASN A 1 108 ? -2.485 -4.753 -22.266 1.00 79.81 108 ASN A O 1
ATOM 869 N N . LYS A 1 109 ? -2.783 -3.828 -20.233 1.00 84.00 109 LYS A N 1
ATOM 870 C CA . LYS A 1 109 ? -1.358 -3.745 -19.865 1.00 84.00 109 LYS A CA 1
ATOM 871 C C . LYS A 1 109 ? -1.008 -4.617 -18.660 1.00 84.00 109 LYS A C 1
ATOM 873 O O . LYS A 1 109 ? -0.100 -5.444 -18.749 1.00 84.00 109 LYS A O 1
ATOM 878 N N . LEU A 1 110 ? -1.732 -4.446 -17.551 1.00 87.19 110 LEU A N 1
ATOM 879 C CA . LEU A 1 110 ? -1.496 -5.151 -16.289 1.00 87.19 110 LEU A CA 1
ATOM 880 C C . LEU A 1 110 ? -2.827 -5.597 -15.677 1.00 87.19 110 LEU A C 1
ATOM 882 O O . LEU A 1 110 ? -3.730 -4.788 -15.488 1.00 87.19 110 LEU A O 1
ATOM 886 N N . HIS A 1 111 ? -2.928 -6.882 -15.343 1.00 88.19 111 HIS A N 1
ATOM 887 C CA . HIS A 1 111 ? -4.104 -7.490 -14.721 1.00 88.19 111 HIS A CA 1
ATOM 888 C C . HIS A 1 111 ? -3.736 -8.198 -13.413 1.00 88.19 111 HIS A C 1
ATOM 890 O O . HIS A 1 111 ? -2.591 -8.604 -13.227 1.00 88.19 111 HIS A O 1
ATOM 896 N N . SER A 1 112 ? -4.718 -8.439 -12.540 1.00 87.19 112 SER A N 1
ATOM 897 C CA . SER A 1 112 ? -4.519 -9.127 -11.251 1.00 87.19 112 SER A CA 1
ATOM 898 C C . SER A 1 112 ? -3.897 -10.522 -11.398 1.00 87.19 112 SER A C 1
ATOM 900 O O . SER A 1 112 ? -3.025 -10.897 -10.624 1.00 87.19 112 SER A O 1
ATOM 902 N N . ARG A 1 113 ? -4.219 -11.243 -12.480 1.00 85.88 113 ARG A N 1
ATOM 903 C CA . ARG A 1 113 ? -3.586 -12.525 -12.863 1.00 85.88 113 ARG A CA 1
ATOM 904 C C . ARG A 1 113 ? -2.098 -12.441 -13.249 1.00 85.88 113 ARG A C 1
ATOM 906 O O . ARG A 1 113 ? -1.502 -13.398 -13.731 1.00 85.88 113 ARG A O 1
ATOM 913 N N . ASN A 1 114 ? -1.521 -11.243 -13.261 1.00 83.75 114 ASN A N 1
ATOM 914 C CA . ASN A 1 114 ? -0.099 -11.025 -13.538 1.00 83.75 114 ASN A CA 1
ATOM 915 C C . ASN A 1 114 ? 0.696 -10.766 -12.259 1.00 83.75 114 ASN A C 1
ATOM 917 O O . ASN A 1 114 ? 1.895 -10.524 -12.342 1.00 83.75 114 ASN A O 1
ATOM 921 N N . ILE A 1 115 ? 0.027 -10.784 -11.106 1.00 83.75 115 ILE A N 1
ATOM 922 C CA . ILE A 1 115 ? 0.623 -10.502 -9.813 1.00 83.75 115 ILE A CA 1
ATOM 923 C C . ILE A 1 115 ? 0.526 -11.759 -8.970 1.00 83.75 115 ILE A C 1
ATOM 925 O O . ILE A 1 115 ? -0.565 -12.138 -8.541 1.00 83.75 115 ILE A O 1
ATOM 929 N N . ASP A 1 116 ? 1.675 -12.369 -8.704 1.00 81.44 116 ASP A N 1
ATOM 930 C CA . ASP A 1 116 ? 1.760 -13.482 -7.770 1.00 81.44 116 ASP A CA 1
ATOM 931 C C . ASP A 1 116 ? 1.298 -13.027 -6.385 1.00 81.44 116 ASP A C 1
ATOM 933 O O . ASP A 1 116 ? 1.714 -11.985 -5.865 1.00 81.44 116 ASP A O 1
ATOM 937 N N . LEU A 1 117 ? 0.443 -13.829 -5.759 1.00 80.38 117 LEU A N 1
ATOM 938 C CA . LEU A 1 117 ? -0.131 -13.508 -4.460 1.00 80.38 117 LEU A CA 1
ATOM 939 C C . LEU A 1 117 ? 0.955 -13.395 -3.379 1.00 80.38 117 LEU A C 1
ATOM 941 O O . LEU A 1 117 ? 0.874 -12.539 -2.501 1.00 80.38 117 LEU A O 1
ATOM 945 N N . SER A 1 118 ? 1.997 -14.226 -3.462 1.00 76.75 118 SER A N 1
ATOM 946 C CA . SER A 1 118 ? 3.175 -14.147 -2.591 1.00 76.75 118 SER A CA 1
ATOM 947 C C . SER A 1 118 ? 3.935 -12.833 -2.764 1.00 76.75 118 SER A C 1
ATOM 949 O O . SER A 1 118 ? 4.317 -12.226 -1.766 1.00 76.75 118 SER A O 1
ATOM 951 N N . ALA A 1 119 ? 4.109 -12.359 -4.001 1.00 77.62 119 ALA A N 1
ATOM 952 C CA . ALA A 1 119 ? 4.764 -11.087 -4.284 1.00 77.62 119 ALA A CA 1
ATOM 953 C C . ALA A 1 119 ? 3.934 -9.901 -3.771 1.00 77.62 119 ALA A C 1
ATOM 955 O O . ALA A 1 119 ? 4.492 -8.975 -3.179 1.00 77.62 119 ALA A O 1
ATOM 956 N N . ALA A 1 120 ? 2.605 -9.945 -3.926 1.00 81.50 120 ALA A N 1
ATOM 957 C CA . ALA A 1 120 ? 1.704 -8.940 -3.362 1.00 81.50 120 ALA A CA 1
ATOM 958 C C . ALA A 1 120 ? 1.817 -8.872 -1.827 1.00 81.50 120 ALA A C 1
ATOM 960 O O . ALA A 1 120 ? 1.993 -7.786 -1.275 1.00 81.50 120 ALA A O 1
ATOM 961 N N . MET A 1 121 ? 1.799 -10.024 -1.145 1.00 79.06 121 MET A N 1
ATOM 962 C CA . MET A 1 121 ? 1.955 -10.091 0.314 1.00 79.06 121 MET A CA 1
ATOM 963 C C . MET A 1 121 ? 3.337 -9.630 0.790 1.00 79.06 121 MET A C 1
ATOM 965 O O . MET A 1 121 ? 3.432 -8.862 1.745 1.00 79.06 121 MET A O 1
ATOM 969 N N . ALA A 1 122 ? 4.410 -10.054 0.118 1.00 77.00 122 ALA A N 1
ATOM 970 C CA . ALA A 1 122 ? 5.766 -9.627 0.458 1.00 77.00 122 ALA A CA 1
ATOM 971 C C . ALA A 1 122 ? 5.937 -8.109 0.284 1.00 77.00 122 ALA A C 1
ATOM 973 O O . ALA A 1 122 ? 6.505 -7.444 1.147 1.00 77.00 122 ALA A O 1
ATOM 974 N N . THR A 1 123 ? 5.375 -7.545 -0.790 1.00 80.44 123 THR A N 1
ATOM 975 C CA . THR A 1 123 ? 5.398 -6.096 -1.041 1.00 80.44 123 THR A CA 1
ATOM 976 C C . THR A 1 123 ? 4.664 -5.323 0.055 1.00 80.44 123 THR A C 1
ATOM 978 O O . THR A 1 123 ? 5.154 -4.281 0.482 1.00 80.44 123 THR A O 1
ATOM 981 N N . SER A 1 124 ? 3.538 -5.844 0.561 1.00 77.19 124 SER A N 1
ATOM 982 C CA . SER A 1 124 ? 2.801 -5.254 1.693 1.00 77.19 124 SER A CA 1
ATOM 983 C C . SER A 1 124 ? 3.502 -5.370 3.053 1.00 77.19 124 SER A C 1
ATOM 985 O O . SER A 1 124 ? 2.964 -4.908 4.046 1.00 77.19 124 SER A O 1
ATOM 987 N N . ALA A 1 125 ? 4.681 -5.993 3.117 1.00 71.62 125 ALA A N 1
ATOM 988 C CA . ALA A 1 125 ? 5.507 -6.083 4.322 1.00 71.62 125 ALA A CA 1
ATOM 989 C C . ALA A 1 125 ? 6.911 -5.478 4.109 1.00 71.62 125 ALA A C 1
ATOM 991 O O . ALA A 1 125 ? 7.846 -5.758 4.863 1.00 71.62 125 ALA A O 1
ATOM 992 N N . ALA A 1 126 ? 7.092 -4.675 3.055 1.00 74.81 126 ALA A N 1
ATOM 993 C CA . ALA A 1 126 ? 8.383 -4.108 2.687 1.00 74.81 126 ALA A CA 1
ATOM 994 C C . ALA A 1 126 ? 8.855 -3.061 3.711 1.00 74.81 126 ALA A C 1
ATOM 996 O O . ALA A 1 126 ? 8.456 -1.900 3.652 1.00 74.81 126 ALA A O 1
ATOM 997 N N . ALA A 1 127 ? 9.765 -3.444 4.611 1.00 63.88 127 ALA A N 1
ATOM 998 C CA . ALA A 1 127 ? 10.267 -2.560 5.668 1.00 63.88 127 ALA A CA 1
ATOM 999 C C . ALA A 1 127 ? 11.165 -1.418 5.152 1.00 63.88 127 ALA A C 1
ATOM 1001 O O . ALA A 1 127 ? 11.158 -0.326 5.714 1.00 63.88 127 ALA A O 1
ATOM 1002 N N . VAL A 1 128 ? 11.931 -1.654 4.078 1.00 64.94 128 VAL A N 1
ATOM 1003 C CA . VAL A 1 128 ? 12.809 -0.650 3.451 1.00 64.94 128 VAL A CA 1
ATOM 1004 C C . VAL A 1 128 ? 12.273 -0.297 2.068 1.00 64.94 128 VAL A C 1
ATOM 1006 O O . VAL A 1 128 ? 12.383 -1.084 1.124 1.00 64.94 128 VAL A O 1
ATOM 1009 N N . ALA A 1 129 ? 11.713 0.905 1.944 1.00 66.56 129 ALA A N 1
ATOM 1010 C CA . ALA A 1 129 ? 11.084 1.413 0.727 1.00 66.56 129 ALA A CA 1
ATOM 1011 C C . ALA A 1 129 ? 11.674 2.762 0.297 1.00 66.56 129 ALA A C 1
ATOM 1013 O O . ALA A 1 129 ? 12.313 3.437 1.096 1.00 66.56 129 ALA A O 1
ATOM 1014 N N . ARG A 1 130 ? 11.456 3.179 -0.959 1.00 66.56 130 ARG A N 1
ATOM 1015 C CA . ARG A 1 130 ? 11.921 4.485 -1.476 1.00 66.56 130 ARG A CA 1
ATOM 1016 C C . ARG A 1 130 ? 11.201 5.660 -0.820 1.00 66.56 130 ARG A C 1
ATOM 1018 O O . ARG A 1 130 ? 11.873 6.596 -0.407 1.00 66.56 130 ARG A O 1
ATOM 1025 N N . HIS A 1 131 ? 9.891 5.557 -0.619 1.00 65.12 131 HIS A N 1
ATOM 1026 C CA . HIS A 1 131 ? 9.127 6.406 0.290 1.00 65.12 131 HIS A CA 1
ATOM 1027 C C . HIS A 1 131 ? 8.698 5.598 1.509 1.00 65.12 131 HIS A C 1
ATOM 1029 O O . HIS A 1 131 ? 8.139 4.515 1.372 1.00 65.12 131 HIS A O 1
ATOM 1035 N N . MET A 1 132 ? 8.976 6.131 2.701 1.00 61.94 132 MET A N 1
ATOM 1036 C CA . MET A 1 132 ? 8.580 5.509 3.976 1.00 61.94 132 MET A CA 1
ATOM 1037 C C . MET A 1 132 ? 7.611 6.403 4.770 1.00 61.94 132 MET A C 1
ATOM 1039 O O . MET A 1 132 ? 7.436 6.215 5.968 1.00 61.94 132 MET A O 1
ATOM 1043 N N . GLY A 1 133 ? 7.023 7.412 4.111 1.00 68.38 133 GLY A N 1
ATOM 1044 C CA . GLY A 1 133 ? 6.094 8.376 4.706 1.00 68.38 133 GLY A CA 1
ATOM 1045 C C . GLY A 1 133 ? 6.588 8.951 6.029 1.00 68.38 133 GLY A C 1
ATOM 1046 O O . GLY A 1 133 ? 7.640 9.586 6.080 1.00 68.38 133 GLY A O 1
ATOM 1047 N N . ALA A 1 134 ? 5.846 8.713 7.111 1.00 58.22 134 ALA A N 1
ATOM 1048 C CA . ALA A 1 134 ? 6.191 9.212 8.444 1.00 58.22 134 ALA A CA 1
ATOM 1049 C C . ALA A 1 134 ? 7.579 8.745 8.941 1.00 58.22 134 ALA A C 1
ATOM 1051 O O . ALA A 1 134 ? 8.209 9.431 9.749 1.00 58.2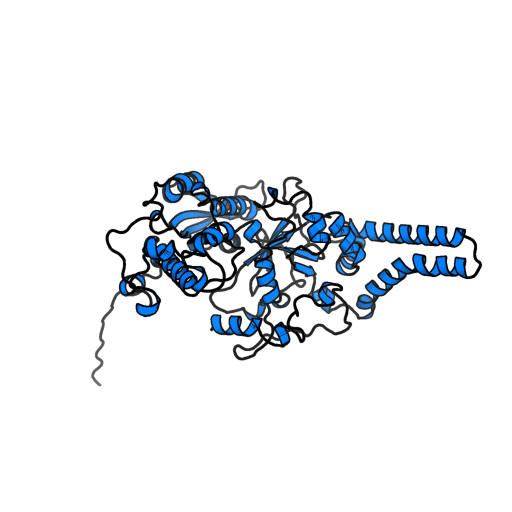2 134 ALA A O 1
ATOM 1052 N N . TYR A 1 135 ? 8.097 7.629 8.418 1.00 56.09 135 TYR A N 1
ATOM 1053 C CA . TYR A 1 135 ? 9.388 7.044 8.790 1.00 56.09 135 TYR A CA 1
ATOM 1054 C C . TYR A 1 135 ? 10.578 7.578 7.968 1.00 56.09 135 TYR A C 1
ATOM 1056 O O . TYR A 1 135 ? 11.705 7.120 8.137 1.00 56.09 135 TYR A O 1
ATOM 1064 N N . GLU A 1 136 ? 10.377 8.560 7.083 1.00 61.47 136 GLU A N 1
ATOM 1065 C CA . GLU A 1 136 ? 11.423 9.092 6.192 1.00 61.47 136 GLU A CA 1
ATOM 1066 C C . GLU A 1 136 ? 12.608 9.738 6.942 1.00 61.47 136 GLU A C 1
ATOM 1068 O O . GLU A 1 136 ? 13.763 9.573 6.544 1.00 61.47 136 GLU A O 1
ATOM 1073 N N . LYS A 1 137 ? 12.343 10.394 8.082 1.00 53.59 137 LYS A N 1
ATOM 1074 C CA . LYS A 1 137 ? 13.335 11.183 8.840 1.00 53.59 137 LYS A CA 1
ATOM 1075 C C . LYS A 1 137 ? 14.465 10.367 9.487 1.00 53.59 137 LYS A C 1
ATOM 1077 O O . LYS A 1 137 ? 15.447 10.958 9.926 1.00 53.59 137 LYS A O 1
ATOM 1082 N N . SER A 1 138 ? 14.352 9.040 9.586 1.00 49.50 138 SER A N 1
ATOM 1083 C CA . SER A 1 138 ? 15.333 8.201 10.295 1.00 49.50 138 SER A CA 1
ATOM 1084 C C . SER A 1 138 ? 16.439 7.609 9.403 1.00 49.50 138 SER A C 1
ATOM 1086 O O . SER A 1 138 ? 17.408 7.079 9.942 1.00 49.50 138 SER A O 1
ATOM 1088 N N . ALA A 1 139 ? 16.348 7.718 8.065 1.00 50.75 139 ALA A N 1
ATOM 1089 C CA . ALA A 1 139 ? 17.258 7.022 7.133 1.00 50.75 139 ALA A CA 1
ATOM 1090 C C . ALA A 1 139 ? 17.735 7.851 5.915 1.00 50.75 139 ALA A C 1
ATOM 1092 O O . ALA A 1 139 ? 18.320 7.309 4.976 1.00 50.75 139 ALA A O 1
ATOM 1093 N N . GLU A 1 140 ? 17.505 9.164 5.910 1.00 55.81 140 GLU A N 1
ATOM 1094 C CA . GLU A 1 140 ? 17.544 10.020 4.711 1.00 55.81 140 GLU A CA 1
ATOM 1095 C C . GLU A 1 140 ? 18.871 10.003 3.918 1.00 55.81 140 GLU A C 1
ATOM 1097 O O . GLU A 1 140 ? 18.853 10.020 2.689 1.00 55.81 140 GLU A O 1
ATOM 1102 N N . SER A 1 141 ? 20.030 9.913 4.582 1.00 52.16 141 SER A N 1
ATOM 1103 C CA . SER A 1 141 ? 21.333 10.122 3.924 1.00 52.16 141 SER A CA 1
ATOM 1104 C C . SER A 1 141 ? 21.931 8.896 3.221 1.00 52.16 141 SER A C 1
ATOM 1106 O O . SER A 1 141 ? 22.809 9.062 2.376 1.00 52.16 141 SER A O 1
ATOM 1108 N N . VAL A 1 142 ? 21.476 7.671 3.524 1.00 60.09 142 VAL A N 1
ATOM 1109 C CA . VAL A 1 142 ? 22.051 6.427 2.951 1.00 60.09 142 VAL A CA 1
ATOM 1110 C C . VAL A 1 142 ? 20.990 5.521 2.313 1.00 60.09 142 VAL A C 1
ATOM 1112 O O . VAL A 1 142 ? 21.333 4.593 1.587 1.00 60.09 142 VAL A O 1
ATOM 1115 N N . LYS A 1 143 ? 19.699 5.818 2.491 1.00 69.50 143 LYS A N 1
ATOM 1116 C CA . LYS A 1 143 ? 18.567 5.032 1.973 1.00 69.50 143 LYS A CA 1
ATOM 1117 C C . LYS A 1 143 ? 18.625 4.781 0.466 1.00 69.50 143 LYS A C 1
ATOM 1119 O O . LYS A 1 143 ? 18.454 3.648 0.032 1.00 69.50 143 LYS A O 1
ATOM 1124 N N . GLN A 1 144 ? 18.927 5.802 -0.338 1.00 67.31 144 GLN A N 1
ATOM 1125 C CA . GLN A 1 144 ? 19.023 5.625 -1.794 1.00 67.31 144 GLN A CA 1
ATOM 1126 C C . GLN A 1 144 ? 20.179 4.701 -2.180 1.00 67.31 144 GLN A C 1
ATOM 1128 O O . GLN A 1 144 ? 20.015 3.814 -3.014 1.00 67.31 144 GLN A O 1
ATOM 1133 N N . LEU A 1 145 ? 21.328 4.842 -1.513 1.00 67.06 145 LEU A N 1
ATOM 1134 C CA . LEU A 1 145 ? 22.462 3.950 -1.723 1.00 67.06 145 LEU A CA 1
ATOM 1135 C C . LEU A 1 145 ? 22.132 2.520 -1.273 1.00 67.06 145 LEU A C 1
ATOM 1137 O O . LEU A 1 145 ? 22.430 1.582 -1.998 1.00 67.06 145 LEU A O 1
ATOM 1141 N N . GLN A 1 146 ? 21.468 2.339 -0.129 1.00 70.31 146 GLN A N 1
ATOM 1142 C CA . GLN A 1 146 ? 21.020 1.028 0.352 1.00 70.31 146 GLN A CA 1
ATOM 1143 C C . GLN A 1 146 ? 20.080 0.352 -0.652 1.00 70.31 146 GLN A C 1
ATOM 1145 O O . GLN A 1 146 ? 20.273 -0.815 -0.980 1.00 70.31 146 GLN A O 1
ATOM 1150 N N . ILE A 1 147 ? 19.109 1.092 -1.190 1.00 69.81 147 ILE A N 1
ATOM 1151 C CA . ILE A 1 147 ? 18.161 0.580 -2.184 1.00 69.81 147 ILE A CA 1
ATOM 1152 C C . ILE A 1 147 ? 18.883 0.199 -3.481 1.00 69.81 147 ILE A C 1
ATOM 1154 O O . ILE A 1 147 ? 18.666 -0.899 -3.988 1.00 69.81 147 ILE A O 1
ATOM 1158 N N . VAL A 1 148 ? 19.784 1.050 -3.987 1.00 66.19 148 VAL A N 1
ATOM 1159 C CA . VAL A 1 148 ? 20.590 0.759 -5.189 1.00 66.19 148 VAL A CA 1
ATOM 1160 C C . VAL A 1 148 ? 21.530 -0.434 -4.976 1.00 66.19 148 VAL A C 1
ATOM 1162 O O . VAL A 1 148 ? 21.759 -1.207 -5.903 1.00 66.19 148 VAL A O 1
ATOM 1165 N N . LEU A 1 149 ? 22.043 -0.623 -3.757 1.00 65.88 149 LEU A N 1
ATOM 1166 C CA . LEU A 1 149 ? 22.864 -1.776 -3.372 1.00 65.88 149 LEU A CA 1
ATOM 1167 C C . LEU A 1 149 ? 22.044 -3.056 -3.116 1.00 65.88 149 LEU A C 1
ATOM 1169 O O . LEU A 1 149 ? 22.621 -4.073 -2.737 1.00 65.88 149 LEU A O 1
ATOM 1173 N N . GLY A 1 150 ? 20.724 -3.029 -3.333 1.00 65.12 150 GLY A N 1
ATOM 1174 C CA . GLY A 1 150 ? 19.854 -4.203 -3.228 1.00 65.12 150 GLY A CA 1
ATOM 1175 C C . GLY A 1 150 ? 19.317 -4.487 -1.824 1.00 65.12 150 GLY A C 1
ATOM 1176 O O . GLY A 1 150 ? 18.815 -5.578 -1.583 1.00 65.12 150 GLY A O 1
ATOM 1177 N N . LEU A 1 151 ? 19.401 -3.529 -0.896 1.00 65.62 151 LEU A N 1
ATOM 1178 C CA . LEU A 1 151 ? 18.825 -3.641 0.455 1.00 65.62 151 LEU A CA 1
ATOM 1179 C C . LEU A 1 151 ? 17.364 -3.154 0.529 1.00 65.62 151 LEU A C 1
ATOM 1181 O O . LEU A 1 151 ? 16.752 -3.207 1.593 1.00 65.62 151 LEU A O 1
ATOM 1185 N N . GLY A 1 152 ? 16.807 -2.653 -0.579 1.00 63.66 152 GLY A N 1
ATOM 1186 C CA . GLY A 1 152 ? 15.386 -2.314 -0.675 1.00 63.66 152 GLY A CA 1
ATOM 1187 C C . GLY A 1 152 ? 14.521 -3.575 -0.706 1.00 63.66 152 GLY A C 1
ATOM 1188 O O . GLY A 1 152 ? 14.839 -4.517 -1.422 1.00 63.66 152 GLY A O 1
ATOM 1189 N N . MET A 1 153 ? 13.420 -3.578 0.048 1.00 65.56 153 MET A N 1
ATOM 1190 C CA . MET A 1 153 ? 12.516 -4.733 0.195 1.00 65.56 153 MET A CA 1
ATOM 1191 C C . MET A 1 153 ? 11.224 -4.607 -0.632 1.00 65.56 153 MET A C 1
ATOM 1193 O O . MET A 1 153 ? 10.324 -5.429 -0.504 1.00 65.56 153 MET A O 1
ATOM 1197 N N . GLY A 1 154 ? 11.108 -3.559 -1.454 1.00 68.19 154 GLY A N 1
ATOM 1198 C CA . GLY A 1 154 ? 9.995 -3.378 -2.390 1.00 68.19 154 GLY A CA 1
ATOM 1199 C C . GLY A 1 154 ? 10.130 -4.230 -3.657 1.00 68.19 154 GLY A C 1
ATOM 1200 O O . GLY A 1 154 ? 11.188 -4.792 -3.935 1.00 68.19 154 GLY A O 1
ATOM 1201 N N . ALA A 1 155 ? 9.073 -4.276 -4.464 1.00 75.88 155 ALA A N 1
ATOM 1202 C CA . ALA A 1 155 ? 9.057 -5.004 -5.732 1.00 75.88 155 ALA A CA 1
ATOM 1203 C C . ALA A 1 155 ? 9.224 -4.062 -6.935 1.00 75.88 155 ALA A C 1
ATOM 1205 O O . ALA A 1 155 ? 8.906 -2.872 -6.879 1.00 75.88 155 ALA A O 1
ATOM 1206 N N . SER A 1 156 ? 9.713 -4.597 -8.054 1.00 81.00 156 SER A N 1
ATOM 1207 C CA . SER A 1 156 ? 9.718 -3.904 -9.346 1.00 81.00 156 SER A CA 1
ATOM 1208 C C . SER A 1 156 ? 8.929 -4.720 -10.358 1.00 81.00 156 SER A C 1
ATOM 1210 O O . SER A 1 156 ? 9.177 -5.910 -10.512 1.00 81.00 156 SER A O 1
ATOM 1212 N N . MET A 1 157 ? 7.988 -4.085 -11.052 1.00 82.25 157 MET A N 1
ATOM 1213 C CA . MET A 1 157 ? 7.078 -4.763 -11.976 1.00 82.25 157 MET A CA 1
ATOM 1214 C C . MET A 1 157 ? 6.972 -4.000 -13.291 1.00 82.25 157 MET A C 1
ATOM 1216 O O . MET A 1 157 ? 6.918 -2.774 -13.300 1.00 82.25 157 MET A O 1
ATOM 1220 N N . VAL A 1 158 ? 6.921 -4.707 -14.417 1.00 85.75 158 VAL A N 1
ATOM 1221 C CA . VAL A 1 158 ? 6.670 -4.087 -15.726 1.00 85.75 158 VAL A CA 1
ATOM 1222 C C . VAL A 1 158 ? 5.213 -3.624 -15.788 1.00 85.75 158 VAL A C 1
ATOM 1224 O O . VAL A 1 158 ? 4.312 -4.381 -15.447 1.00 85.75 158 VAL A O 1
ATOM 1227 N N . SER A 1 159 ? 4.958 -2.382 -16.211 1.00 85.94 159 SER A N 1
ATOM 1228 C CA . SER A 1 159 ? 3.579 -1.866 -16.273 1.00 85.94 159 SER A CA 1
ATOM 1229 C C . SER A 1 159 ? 2.762 -2.386 -17.455 1.00 85.94 159 SER A C 1
ATOM 1231 O O . SER A 1 159 ? 1.541 -2.316 -17.397 1.00 85.94 159 SER A O 1
ATOM 1233 N N . ASP A 1 160 ? 3.415 -2.894 -18.506 1.00 85.31 160 ASP A N 1
ATOM 1234 C CA . ASP A 1 160 ? 2.810 -3.492 -19.706 1.00 85.31 160 ASP A CA 1
ATOM 1235 C C . ASP A 1 160 ? 3.280 -4.945 -19.892 1.00 85.31 160 ASP A C 1
ATOM 1237 O O . ASP A 1 160 ? 4.096 -5.274 -20.757 1.00 85.31 160 ASP A O 1
ATOM 1241 N N . VAL A 1 161 ? 2.780 -5.817 -19.016 1.00 80.00 161 VAL A N 1
ATOM 1242 C CA . VAL A 1 161 ? 3.105 -7.249 -19.001 1.00 80.00 161 VAL A CA 1
ATOM 1243 C C . VAL A 1 161 ? 2.527 -7.953 -20.232 1.00 80.00 161 VAL A C 1
ATOM 1245 O O . VAL A 1 161 ? 3.145 -8.857 -20.795 1.00 80.00 161 VAL A O 1
ATOM 1248 N N . GLU A 1 162 ? 1.335 -7.560 -20.682 1.00 79.19 162 GLU A N 1
ATOM 1249 C CA . GLU A 1 162 ? 0.698 -8.165 -21.857 1.00 79.19 162 GLU A CA 1
ATOM 1250 C C . GLU A 1 162 ? 1.427 -7.808 -23.163 1.00 79.19 162 GLU A C 1
ATOM 1252 O O . GLU A 1 162 ? 1.593 -8.676 -24.028 1.00 79.19 162 GLU A O 1
ATOM 1257 N N . GLY A 1 163 ? 1.932 -6.576 -23.295 1.00 78.94 163 GLY A N 1
ATOM 1258 C CA . GLY A 1 163 ? 2.830 -6.185 -24.380 1.00 78.94 163 GLY A CA 1
ATOM 1259 C C . GLY A 1 163 ? 4.102 -7.035 -24.404 1.00 78.94 163 GLY A C 1
ATOM 1260 O O . GLY A 1 163 ? 4.464 -7.580 -25.450 1.00 78.94 163 GLY A O 1
ATOM 1261 N N . GLU A 1 164 ? 4.722 -7.253 -23.243 1.00 74.31 164 GLU A N 1
ATOM 1262 C CA . GLU A 1 164 ? 5.916 -8.094 -23.101 1.00 74.31 164 GLU A CA 1
ATOM 1263 C C . GLU A 1 164 ? 5.672 -9.560 -23.501 1.00 74.31 164 GLU A C 1
ATOM 1265 O O . GLU A 1 164 ? 6.478 -10.164 -24.221 1.00 74.31 164 GLU A O 1
ATOM 1270 N N . LYS A 1 165 ? 4.528 -10.140 -23.116 1.00 71.50 165 LYS A N 1
ATOM 1271 C CA . LYS A 1 165 ? 4.154 -11.510 -23.517 1.00 71.50 165 LYS A CA 1
ATOM 1272 C C . LYS A 1 165 ? 4.074 -11.677 -25.034 1.00 71.50 165 LYS A C 1
ATOM 1274 O O . LYS A 1 165 ? 4.373 -12.762 -25.539 1.00 71.50 165 LYS A O 1
ATOM 1279 N N . ARG A 1 166 ? 3.687 -10.620 -25.755 1.00 74.06 166 ARG A N 1
ATOM 1280 C CA . ARG A 1 166 ? 3.533 -10.604 -27.218 1.00 74.06 166 ARG A CA 1
ATOM 1281 C C . ARG A 1 166 ? 4.843 -10.336 -27.967 1.00 74.06 166 ARG A C 1
ATOM 1283 O O . ARG A 1 166 ? 4.866 -10.478 -29.188 1.00 74.06 166 ARG A O 1
ATOM 1290 N N . GLU A 1 167 ? 5.931 -9.980 -27.281 1.00 75.00 167 GLU A N 1
ATOM 1291 C CA . GLU A 1 167 ? 7.207 -9.675 -27.933 1.00 75.00 167 GLU A CA 1
ATOM 1292 C C . GLU A 1 167 ? 7.885 -10.906 -28.562 1.00 75.00 167 GLU A C 1
ATOM 1294 O O . GLU A 1 167 ? 7.989 -11.985 -27.969 1.00 75.00 167 GLU A O 1
ATOM 1299 N N . ASN A 1 168 ? 8.445 -10.699 -29.758 1.00 77.88 168 ASN A N 1
ATOM 1300 C CA . ASN A 1 168 ? 9.208 -11.701 -30.503 1.00 77.88 168 ASN A CA 1
ATOM 1301 C C . ASN A 1 168 ? 10.558 -12.020 -29.830 1.00 77.88 168 ASN A C 1
ATOM 1303 O O . ASN A 1 168 ? 11.216 -11.133 -29.287 1.00 77.88 168 ASN A O 1
ATOM 1307 N N . CYS A 1 169 ? 11.049 -13.260 -29.963 1.00 75.00 169 CYS A N 1
ATOM 1308 C CA . CYS A 1 169 ? 12.320 -13.694 -29.349 1.00 75.00 169 CYS A CA 1
ATOM 1309 C C . CYS A 1 169 ? 13.537 -12.844 -29.791 1.00 75.00 169 CYS A C 1
ATOM 1311 O O . CYS A 1 169 ? 14.420 -12.585 -28.980 1.00 75.00 169 CYS A O 1
ATOM 1313 N N . CYS A 1 170 ? 13.560 -12.302 -31.019 1.00 75.69 170 CYS A N 1
ATOM 1314 C CA . CYS A 1 170 ? 14.627 -11.384 -31.451 1.00 75.69 170 CYS A CA 1
ATOM 1315 C C . CYS A 1 170 ? 14.682 -10.091 -30.617 1.00 75.69 170 CYS A C 1
ATOM 1317 O O . CYS A 1 170 ? 15.766 -9.629 -30.271 1.00 75.69 170 CYS A O 1
ATOM 1319 N N . LEU A 1 171 ? 13.522 -9.524 -30.263 1.00 79.00 171 LEU A N 1
ATOM 1320 C CA . LEU A 1 171 ? 13.450 -8.347 -29.392 1.00 79.00 171 LEU A CA 1
ATOM 1321 C C . LEU A 1 171 ? 13.828 -8.702 -27.950 1.00 79.00 171 LEU A C 1
ATOM 1323 O O . LEU A 1 171 ? 14.466 -7.899 -27.277 1.00 79.00 171 LEU A O 1
ATOM 1327 N N . ARG A 1 172 ? 13.545 -9.932 -27.502 1.00 76.12 172 ARG A N 1
ATOM 1328 C CA . ARG A 1 172 ? 13.995 -10.427 -26.190 1.00 76.12 172 ARG A CA 1
ATOM 1329 C C . ARG A 1 172 ? 15.513 -10.600 -26.093 1.00 76.12 172 ARG A C 1
ATOM 1331 O O . ARG A 1 172 ? 16.069 -10.399 -25.021 1.00 76.12 172 ARG A O 1
ATOM 1338 N N . ALA A 1 173 ? 16.193 -10.930 -27.194 1.00 80.81 173 ALA A N 1
ATOM 1339 C CA . ALA A 1 173 ? 17.654 -11.053 -27.233 1.00 80.81 173 ALA A CA 1
ATOM 1340 C C . ALA A 1 173 ? 18.382 -9.694 -27.315 1.00 80.81 173 ALA A C 1
ATOM 1342 O O . ALA A 1 173 ? 19.547 -9.581 -26.925 1.00 80.81 173 ALA A O 1
ATOM 1343 N N . LEU A 1 174 ? 17.705 -8.651 -27.804 1.00 86.62 174 LEU A N 1
ATOM 1344 C CA . LEU A 1 174 ? 18.294 -7.337 -28.067 1.00 86.62 174 LEU A CA 1
ATOM 1345 C C . LEU A 1 174 ? 18.955 -6.676 -26.835 1.00 86.62 174 LEU A C 1
ATOM 1347 O O . LEU A 1 174 ? 20.051 -6.136 -26.995 1.00 86.62 174 LEU A O 1
ATOM 1351 N N . PRO A 1 175 ? 18.404 -6.745 -25.605 1.00 87.12 175 PRO A N 1
ATOM 1352 C CA . PRO A 1 175 ? 19.079 -6.221 -24.418 1.00 87.12 175 PRO A CA 1
ATOM 1353 C C . PRO A 1 175 ? 20.463 -6.823 -24.166 1.00 87.12 175 PRO A C 1
ATOM 1355 O O . PRO A 1 175 ? 21.379 -6.096 -23.785 1.00 87.12 175 PRO A O 1
ATOM 1358 N N . PHE A 1 176 ? 20.649 -8.122 -24.421 1.00 84.56 176 PHE A N 1
ATOM 1359 C CA . PHE A 1 176 ? 21.952 -8.779 -24.275 1.00 84.56 176 PHE A CA 1
ATOM 1360 C C . PHE A 1 176 ? 22.951 -8.264 -25.304 1.00 84.56 176 PHE A C 1
ATOM 1362 O O . PHE A 1 176 ? 24.099 -7.986 -24.964 1.00 84.56 176 PHE A O 1
ATOM 1369 N N . VAL A 1 177 ? 22.496 -8.066 -26.543 1.00 88.69 177 VAL A N 1
ATOM 1370 C CA . VAL A 1 177 ? 23.309 -7.471 -27.609 1.00 88.69 177 VAL A CA 1
ATOM 1371 C C . VAL A 1 177 ? 23.720 -6.047 -27.235 1.00 88.69 177 VAL A C 1
ATOM 1373 O O . VAL A 1 177 ? 24.894 -5.711 -27.338 1.00 88.69 177 VAL A O 1
ATOM 1376 N N . ILE A 1 178 ? 22.795 -5.229 -26.723 1.00 90.25 178 ILE A N 1
ATOM 1377 C CA . ILE A 1 178 ? 23.089 -3.861 -26.267 1.00 90.25 178 ILE A CA 1
ATOM 1378 C C . ILE A 1 178 ? 24.121 -3.874 -25.131 1.00 90.25 178 ILE A C 1
ATOM 1380 O O . ILE A 1 178 ? 25.077 -3.100 -25.159 1.00 90.25 178 ILE A O 1
ATOM 1384 N N . GLN A 1 179 ? 23.973 -4.769 -24.150 1.00 88.00 179 GLN A N 1
ATOM 1385 C CA . GLN A 1 179 ? 24.915 -4.883 -23.033 1.00 88.00 179 GLN A CA 1
ATOM 1386 C C . GLN A 1 179 ? 26.298 -5.382 -23.475 1.00 88.00 179 GLN A C 1
ATOM 1388 O O . GLN A 1 179 ? 27.311 -4.889 -22.973 1.00 88.00 179 GLN A O 1
ATOM 1393 N N . ALA A 1 180 ? 26.354 -6.305 -24.439 1.00 89.25 180 ALA A N 1
ATOM 1394 C CA . ALA A 1 180 ? 27.600 -6.770 -25.038 1.00 89.25 180 ALA A CA 1
ATOM 1395 C C . ALA A 1 180 ? 28.290 -5.648 -25.826 1.00 89.25 180 ALA A C 1
ATOM 1397 O O . ALA A 1 180 ? 29.463 -5.378 -25.587 1.00 89.25 180 ALA A O 1
ATOM 1398 N N . ILE A 1 181 ? 27.555 -4.934 -26.691 1.00 91.81 181 ILE A N 1
ATOM 1399 C CA . ILE A 1 181 ? 28.057 -3.770 -27.443 1.00 91.81 181 ILE A CA 1
ATOM 1400 C C . ILE A 1 181 ? 28.581 -2.695 -26.490 1.00 91.81 181 ILE A C 1
ATOM 1402 O O . ILE A 1 181 ? 29.620 -2.103 -26.760 1.00 91.81 181 ILE A O 1
ATOM 1406 N N . ARG A 1 182 ? 27.911 -2.472 -25.354 1.00 91.19 182 ARG A N 1
ATOM 1407 C CA . ARG A 1 182 ? 28.376 -1.535 -24.326 1.00 91.19 182 ARG A CA 1
ATOM 1408 C C . ARG A 1 182 ? 29.747 -1.928 -23.770 1.00 91.19 182 ARG A C 1
ATOM 1410 O O . ARG A 1 182 ? 30.576 -1.052 -23.587 1.00 91.19 182 ARG A O 1
ATOM 1417 N N . GLY A 1 183 ? 29.996 -3.207 -23.489 1.00 89.94 183 GLY A N 1
ATOM 1418 C CA . GLY A 1 183 ? 31.281 -3.672 -22.941 1.00 89.94 183 GLY A CA 1
ATOM 1419 C C . GLY A 1 183 ? 32.388 -3.863 -23.984 1.00 89.94 183 GLY A C 1
ATOM 1420 O O . GLY A 1 183 ? 33.568 -3.818 -23.645 1.00 89.94 183 GLY A O 1
ATOM 1421 N N . LEU A 1 184 ? 32.016 -4.053 -25.251 1.00 93.62 184 LEU A N 1
ATOM 1422 C CA . LEU A 1 184 ? 32.921 -4.427 -26.336 1.00 93.62 184 LEU A CA 1
ATOM 1423 C C . LEU A 1 184 ? 34.103 -3.457 -26.523 1.00 93.62 184 LEU A C 1
ATOM 1425 O O . LEU A 1 184 ? 35.225 -3.957 -26.616 1.00 93.62 184 LEU A O 1
ATOM 1429 N N . PRO A 1 185 ? 33.936 -2.116 -26.478 1.00 94.50 185 PRO A N 1
ATOM 1430 C CA . PRO A 1 185 ? 35.060 -1.195 -26.614 1.00 94.50 185 PRO A CA 1
ATOM 1431 C C . PRO A 1 185 ? 36.158 -1.381 -25.559 1.00 94.50 185 PRO A C 1
ATOM 1433 O O . PRO A 1 185 ? 37.337 -1.211 -25.862 1.00 94.50 185 PRO A O 1
ATOM 1436 N N . LEU A 1 186 ? 35.789 -1.776 -24.337 1.00 91.88 186 LEU A N 1
ATOM 1437 C CA . LEU A 1 186 ? 36.738 -2.015 -23.247 1.00 91.88 186 LEU A CA 1
ATOM 1438 C C . LEU A 1 186 ? 37.484 -3.347 -23.380 1.00 91.88 186 LEU A C 1
ATOM 1440 O O . LEU A 1 186 ? 38.451 -3.573 -22.662 1.00 91.88 186 LEU A O 1
ATOM 1444 N N . VAL A 1 187 ? 37.054 -4.225 -24.287 1.00 91.44 187 VAL A N 1
ATOM 1445 C CA . VAL A 1 187 ? 37.705 -5.515 -24.547 1.00 91.44 187 VAL A CA 1
ATOM 1446 C C . VAL A 1 187 ? 38.491 -5.459 -25.853 1.00 91.44 187 VAL A C 1
ATOM 1448 O O . VAL A 1 187 ? 39.678 -5.770 -25.878 1.00 91.44 187 VAL A O 1
ATOM 1451 N N . THR A 1 188 ? 37.869 -5.025 -26.951 1.00 92.25 188 THR A N 1
ATOM 1452 C CA . THR A 1 188 ? 38.471 -5.127 -28.289 1.00 92.25 188 THR A CA 1
ATOM 1453 C C . THR A 1 188 ? 39.618 -4.154 -28.505 1.00 92.25 188 THR A C 1
ATOM 1455 O O . THR A 1 188 ? 40.622 -4.526 -29.104 1.00 92.25 188 THR A O 1
ATOM 1458 N N . PHE A 1 189 ? 39.506 -2.918 -28.021 1.00 91.62 189 PHE A N 1
ATOM 1459 C CA . PHE A 1 189 ? 40.540 -1.909 -28.246 1.00 91.62 189 PHE A CA 1
ATOM 1460 C C . PHE A 1 189 ? 41.817 -2.170 -27.431 1.00 91.62 189 PHE A C 1
ATOM 1462 O O . PHE A 1 189 ? 42.903 -2.068 -28.007 1.00 91.62 189 PHE A O 1
ATOM 1469 N N . PRO A 1 190 ? 41.743 -2.597 -26.153 1.00 90.25 190 PRO A N 1
ATOM 1470 C CA . PRO A 1 190 ? 42.926 -3.084 -25.446 1.00 90.25 190 PRO A CA 1
ATOM 1471 C C . PRO A 1 190 ? 43.574 -4.306 -26.103 1.00 90.25 190 PRO A C 1
ATOM 1473 O O . PRO A 1 190 ? 44.798 -4.393 -26.130 1.00 90.25 190 PRO A O 1
ATOM 1476 N N . LEU A 1 191 ? 42.800 -5.224 -26.695 1.00 90.94 191 LEU A N 1
ATOM 1477 C CA . LEU A 1 191 ? 43.371 -6.359 -27.434 1.00 90.94 191 LEU A CA 1
ATOM 1478 C C . LEU A 1 191 ? 44.195 -5.915 -28.650 1.00 90.94 191 LEU A C 1
ATOM 1480 O O . LEU A 1 191 ? 45.240 -6.504 -28.913 1.00 90.94 191 LEU A O 1
ATOM 1484 N N . VAL A 1 192 ? 43.779 -4.858 -29.358 1.00 90.94 192 VAL A N 1
ATOM 1485 C CA . VAL A 1 192 ? 44.570 -4.273 -30.458 1.00 90.94 192 VAL A CA 1
ATOM 1486 C C . VAL A 1 192 ? 45.893 -3.708 -29.941 1.00 90.94 192 VAL A C 1
ATOM 1488 O O . VAL A 1 192 ? 46.928 -3.914 -30.569 1.00 90.94 192 VAL A O 1
ATOM 1491 N N . TYR A 1 193 ? 45.883 -3.048 -28.780 1.00 89.50 193 TYR A N 1
ATOM 1492 C CA . TYR A 1 193 ? 47.107 -2.587 -28.119 1.00 89.50 193 TYR A CA 1
ATOM 1493 C C . TYR A 1 193 ? 48.038 -3.760 -27.768 1.00 89.50 193 TYR A C 1
ATOM 1495 O O . TYR A 1 193 ? 49.205 -3.758 -28.157 1.00 89.50 193 TYR A O 1
ATOM 1503 N N . PHE A 1 194 ? 47.517 -4.819 -27.140 1.00 89.38 194 PHE A N 1
ATOM 1504 C CA . PHE A 1 194 ? 48.307 -6.014 -26.812 1.00 89.38 194 PHE A CA 1
ATOM 1505 C C . PHE A 1 194 ? 48.800 -6.793 -28.041 1.00 89.38 194 PHE A C 1
ATOM 1507 O O . PHE A 1 194 ? 49.819 -7.474 -27.961 1.00 89.38 194 PHE A O 1
ATOM 1514 N N . ALA A 1 195 ? 48.127 -6.666 -29.187 1.00 91.62 195 ALA A N 1
ATOM 1515 C CA . ALA A 1 195 ? 48.559 -7.230 -30.465 1.00 91.62 195 ALA A CA 1
ATOM 1516 C C . ALA A 1 195 ? 49.631 -6.383 -31.190 1.00 91.62 195 ALA A C 1
ATOM 1518 O O . ALA A 1 195 ? 49.958 -6.670 -32.341 1.00 91.62 195 ALA A O 1
ATOM 1519 N N . GLY A 1 196 ? 50.181 -5.349 -30.540 1.00 89.75 196 GLY A N 1
ATOM 1520 C CA . GLY A 1 196 ? 51.229 -4.477 -31.085 1.00 89.75 196 GLY A CA 1
ATOM 1521 C C . GLY A 1 196 ? 50.733 -3.126 -31.610 1.00 89.75 196 GLY A C 1
ATOM 1522 O O . GLY A 1 196 ? 51.489 -2.410 -32.267 1.00 89.75 196 GLY A O 1
ATOM 1523 N N . GLY A 1 197 ? 49.474 -2.767 -31.350 1.00 87.31 197 GLY A N 1
ATOM 1524 C CA . GLY A 1 197 ? 48.920 -1.447 -31.650 1.00 87.31 197 GLY A CA 1
ATOM 1525 C C . GLY A 1 197 ? 49.421 -0.351 -30.700 1.00 87.31 197 GLY A C 1
ATOM 1526 O O . GLY A 1 197 ? 49.927 -0.616 -29.614 1.00 87.31 197 GLY A O 1
ATOM 1527 N N . SER A 1 198 ? 49.258 0.913 -31.097 1.00 91.31 198 SER A N 1
ATOM 1528 C CA . SER A 1 198 ? 49.616 2.063 -30.258 1.00 91.31 198 SER A CA 1
ATOM 1529 C C . SER A 1 198 ? 48.615 2.306 -29.121 1.00 91.31 198 SER A C 1
ATOM 1531 O O . SER A 1 198 ? 47.448 1.919 -29.189 1.00 91.31 198 SER A O 1
ATOM 1533 N N . GLU A 1 199 ? 49.059 3.013 -28.080 1.00 92.19 199 GLU A N 1
ATOM 1534 C CA . GLU A 1 199 ? 48.242 3.389 -26.911 1.00 92.19 199 GLU A CA 1
ATOM 1535 C C . GLU A 1 199 ? 46.971 4.177 -27.285 1.00 92.19 199 GLU A C 1
ATOM 1537 O O . GLU A 1 199 ? 45.960 4.117 -26.584 1.00 92.19 199 GLU A O 1
ATOM 1542 N N . ILE A 1 200 ? 46.972 4.844 -28.447 1.00 93.00 200 ILE A N 1
ATOM 1543 C CA . ILE A 1 200 ? 45.822 5.600 -28.957 1.00 93.00 200 ILE A CA 1
ATOM 1544 C C . ILE A 1 200 ? 44.561 4.734 -29.086 1.00 93.00 200 ILE A C 1
ATOM 1546 O O . ILE A 1 200 ? 43.455 5.236 -28.902 1.00 93.00 200 ILE A O 1
ATOM 1550 N N . TRP A 1 201 ? 44.706 3.429 -29.348 1.00 91.81 201 TRP A N 1
ATOM 1551 C CA . TRP A 1 201 ? 43.571 2.514 -29.451 1.00 91.81 201 TRP A CA 1
ATOM 1552 C C . TRP A 1 201 ? 42.848 2.362 -28.117 1.00 91.81 201 TRP A C 1
ATOM 1554 O O . TRP A 1 201 ? 41.620 2.380 -28.099 1.00 91.81 201 TRP A O 1
ATOM 1564 N N . VAL A 1 202 ? 43.578 2.303 -26.999 1.00 91.44 202 VAL A N 1
ATOM 1565 C CA . VAL A 1 202 ? 42.979 2.250 -25.657 1.00 91.44 202 VAL A CA 1
ATOM 1566 C C . VAL A 1 202 ? 42.172 3.520 -25.394 1.00 91.44 202 VAL A C 1
ATOM 1568 O O . VAL A 1 202 ? 41.018 3.434 -24.977 1.00 91.44 202 VAL A O 1
ATOM 1571 N N . ALA A 1 203 ? 42.734 4.691 -25.714 1.00 92.88 203 ALA A N 1
ATOM 1572 C CA . ALA A 1 203 ? 42.036 5.968 -25.570 1.00 92.88 203 ALA A CA 1
ATOM 1573 C C . ALA A 1 203 ? 40.750 6.027 -26.417 1.00 92.88 203 ALA A C 1
ATOM 1575 O O . ALA A 1 203 ? 39.702 6.435 -25.913 1.00 92.88 203 ALA A O 1
ATOM 1576 N N . ILE A 1 204 ? 40.798 5.558 -27.671 1.00 93.44 204 ILE A N 1
ATOM 1577 C CA . ILE A 1 204 ? 39.617 5.460 -28.545 1.00 93.44 204 ILE A CA 1
ATOM 1578 C C . ILE A 1 204 ? 38.567 4.518 -27.939 1.00 93.44 204 ILE A C 1
ATOM 1580 O O . ILE A 1 204 ? 37.386 4.860 -27.923 1.00 93.44 204 ILE A O 1
ATOM 1584 N N . GLY A 1 205 ? 38.977 3.363 -27.405 1.00 93.94 205 GLY A N 1
ATOM 1585 C CA . GLY A 1 205 ? 38.075 2.403 -26.765 1.00 93.94 205 GLY A CA 1
ATOM 1586 C C . GLY A 1 205 ? 37.361 2.980 -25.543 1.00 93.94 205 GLY A C 1
ATOM 1587 O O . GLY A 1 205 ? 36.142 2.852 -25.420 1.00 93.94 205 GLY A O 1
ATOM 1588 N N . VAL A 1 206 ? 38.096 3.678 -24.673 1.00 94.31 206 VAL A N 1
ATOM 1589 C CA . VAL A 1 206 ? 37.533 4.369 -23.502 1.00 94.31 206 VAL A CA 1
ATOM 1590 C C . VAL A 1 206 ? 36.576 5.485 -23.931 1.00 94.31 206 VAL A C 1
ATOM 1592 O O . VAL A 1 206 ? 35.471 5.583 -23.400 1.00 94.31 206 VAL A O 1
ATOM 1595 N N . PHE A 1 207 ? 36.948 6.294 -24.926 1.00 95.12 207 PHE A N 1
ATOM 1596 C CA . PHE A 1 207 ? 36.074 7.347 -25.448 1.00 95.12 207 PHE A CA 1
ATOM 1597 C C . PHE A 1 207 ? 34.779 6.775 -26.046 1.00 95.12 207 PHE A C 1
ATOM 1599 O O . PHE A 1 207 ? 33.688 7.245 -25.727 1.00 95.12 207 PHE A O 1
ATOM 1606 N N . ALA A 1 208 ? 34.880 5.722 -26.862 1.00 94.56 208 ALA A N 1
ATOM 1607 C CA . ALA A 1 208 ? 33.725 5.040 -27.441 1.00 94.56 208 ALA A CA 1
ATOM 1608 C C . ALA A 1 208 ? 32.808 4.448 -26.358 1.00 94.56 208 ALA A C 1
ATOM 1610 O O . ALA A 1 208 ? 31.586 4.569 -26.455 1.00 94.56 208 ALA A O 1
ATOM 1611 N N . PHE A 1 209 ? 33.383 3.867 -25.301 1.00 94.81 209 PHE A N 1
ATOM 1612 C CA . PHE A 1 209 ? 32.632 3.385 -24.143 1.00 94.81 209 PHE A CA 1
ATOM 1613 C C . PHE A 1 209 ? 31.821 4.510 -23.486 1.00 94.81 209 PHE A C 1
ATOM 1615 O O . PHE A 1 209 ? 30.606 4.381 -23.339 1.00 94.81 209 PHE A O 1
ATOM 1622 N N . PHE A 1 210 ? 32.455 5.640 -23.157 1.00 94.50 210 PHE A N 1
ATOM 1623 C CA . PHE A 1 210 ? 31.759 6.775 -22.545 1.00 94.50 210 PHE A CA 1
ATOM 1624 C C . PHE A 1 210 ? 30.705 7.397 -23.466 1.00 94.50 210 PHE A C 1
ATOM 1626 O O . PHE A 1 210 ? 29.645 7.801 -22.983 1.00 94.50 210 PHE A O 1
ATOM 1633 N N . LEU A 1 211 ? 30.937 7.422 -24.781 1.00 94.81 211 LEU A N 1
ATOM 1634 C CA . LEU A 1 211 ? 29.947 7.886 -25.752 1.00 94.81 211 LEU A CA 1
ATOM 1635 C C . LEU A 1 211 ? 28.692 7.002 -25.726 1.00 94.81 211 LEU A C 1
ATOM 1637 O O . LEU A 1 211 ? 27.580 7.519 -25.632 1.00 94.81 211 LEU A O 1
ATOM 1641 N N . ILE A 1 212 ? 28.861 5.674 -25.733 1.00 94.06 212 ILE A N 1
ATOM 1642 C CA . ILE A 1 212 ? 27.742 4.726 -25.623 1.00 94.06 212 ILE A CA 1
ATOM 1643 C C . ILE A 1 212 ? 27.015 4.904 -24.285 1.00 94.06 212 ILE A C 1
ATOM 1645 O O . ILE A 1 212 ? 25.785 4.976 -24.270 1.00 94.06 212 ILE A O 1
ATOM 1649 N N . LEU A 1 213 ? 27.745 5.020 -23.167 1.00 92.25 213 LEU A N 1
ATOM 1650 C CA . LEU A 1 213 ? 27.134 5.267 -21.856 1.00 92.25 213 LEU A CA 1
ATOM 1651 C C . LEU A 1 213 ? 26.312 6.556 -21.842 1.00 92.25 213 LEU A C 1
ATOM 1653 O O . LEU A 1 213 ? 25.205 6.555 -21.314 1.00 92.25 213 LEU A O 1
ATOM 1657 N N . SER A 1 214 ? 26.828 7.625 -22.449 1.00 91.81 214 SER A N 1
ATOM 1658 C CA . SER A 1 214 ? 26.155 8.924 -22.518 1.00 91.81 214 SER A CA 1
ATOM 1659 C C . SER A 1 214 ? 24.840 8.823 -23.286 1.00 91.81 214 SER A C 1
ATOM 1661 O O . SER A 1 214 ? 23.813 9.300 -22.813 1.00 91.81 214 SER A O 1
ATOM 1663 N N . VAL A 1 215 ? 24.834 8.125 -24.427 1.00 92.94 215 VAL A N 1
ATOM 1664 C CA . VAL A 1 215 ? 23.611 7.893 -25.210 1.00 92.94 215 VAL A CA 1
ATOM 1665 C C . VAL A 1 215 ? 22.583 7.083 -24.412 1.00 92.94 215 VAL A C 1
ATOM 1667 O O . VAL A 1 215 ? 21.412 7.456 -24.367 1.00 92.94 215 VAL A O 1
ATOM 1670 N N . LEU A 1 216 ? 22.998 6.004 -23.741 1.00 93.44 216 LEU A N 1
ATOM 1671 C CA . LEU A 1 216 ? 22.093 5.196 -22.912 1.00 93.44 216 LEU A CA 1
ATOM 1672 C C . LEU A 1 216 ? 21.573 5.980 -21.691 1.00 93.44 216 LEU A C 1
ATOM 1674 O O . LEU A 1 216 ? 20.414 5.824 -21.313 1.00 93.44 216 LEU A O 1
ATOM 1678 N N . ALA A 1 217 ? 22.398 6.848 -21.100 1.00 92.19 217 ALA A N 1
ATOM 1679 C CA . ALA A 1 217 ? 22.007 7.704 -19.983 1.00 92.19 217 ALA A CA 1
ATOM 1680 C C . ALA A 1 217 ? 20.957 8.749 -20.390 1.00 92.19 217 ALA A C 1
ATOM 1682 O O . ALA A 1 217 ? 20.048 9.020 -19.608 1.00 92.19 217 ALA A O 1
ATOM 1683 N N . VAL A 1 218 ? 21.012 9.275 -21.623 1.00 93.69 218 VAL A N 1
ATOM 1684 C CA . VAL A 1 218 ? 19.956 10.158 -22.152 1.00 93.69 218 VAL A CA 1
ATOM 1685 C C . VAL A 1 218 ? 18.602 9.451 -22.124 1.00 93.69 218 VAL A C 1
ATOM 1687 O O . VAL A 1 218 ? 17.645 10.025 -21.616 1.00 93.69 218 VAL A O 1
ATOM 1690 N N . PHE A 1 219 ? 18.520 8.192 -22.574 1.00 93.62 219 PHE A N 1
ATOM 1691 C CA . PHE A 1 219 ? 17.276 7.411 -22.503 1.00 93.62 219 PHE A CA 1
ATOM 1692 C C . PHE A 1 219 ? 16.790 7.184 -21.064 1.00 93.62 219 PHE A C 1
ATOM 1694 O O . PHE A 1 219 ? 15.583 7.169 -20.831 1.00 93.62 219 PHE A O 1
ATOM 1701 N N . ALA A 1 220 ? 17.701 7.046 -20.095 1.00 91.94 220 ALA A N 1
ATOM 1702 C CA . ALA A 1 220 ? 17.346 6.844 -18.690 1.00 91.94 220 ALA A CA 1
ATOM 1703 C C . ALA A 1 220 ? 16.595 8.043 -18.086 1.00 91.94 220 ALA A C 1
ATOM 1705 O O . ALA A 1 220 ? 15.657 7.846 -17.311 1.00 91.94 220 ALA A O 1
ATOM 1706 N N . VAL A 1 221 ? 16.967 9.269 -18.473 1.00 93.25 221 VAL A N 1
ATOM 1707 C CA . VAL A 1 221 ? 16.383 10.520 -17.949 1.00 93.25 221 VAL A CA 1
ATOM 1708 C C . VAL A 1 221 ? 15.189 11.039 -18.756 1.00 93.25 221 VAL A C 1
ATOM 1710 O O . VAL A 1 221 ? 14.601 12.059 -18.400 1.00 93.25 221 VAL A O 1
ATOM 1713 N N . MET A 1 222 ? 14.800 10.358 -19.840 1.00 92.12 222 MET A N 1
ATOM 1714 C CA . MET A 1 222 ? 13.636 10.769 -20.626 1.00 92.12 222 MET A CA 1
ATOM 1715 C C . MET A 1 222 ? 12.342 10.671 -19.807 1.00 92.12 222 MET A C 1
ATOM 1717 O O . MET A 1 222 ? 12.122 9.721 -19.047 1.00 92.12 222 MET A O 1
ATOM 1721 N N . LYS A 1 223 ? 11.461 11.659 -20.001 1.00 89.25 223 LYS A N 1
ATOM 1722 C CA . LYS A 1 223 ? 10.094 11.633 -19.473 1.00 89.25 223 LYS A CA 1
ATOM 1723 C C . LYS A 1 223 ? 9.254 10.659 -20.297 1.00 89.25 223 LYS A C 1
ATOM 1725 O O . LYS A 1 223 ? 9.292 10.707 -21.525 1.00 89.25 223 LYS A O 1
ATOM 1730 N N . THR A 1 224 ? 8.515 9.789 -19.612 1.00 90.94 224 THR A N 1
ATOM 1731 C CA . THR A 1 224 ? 7.756 8.697 -20.241 1.00 90.94 224 THR A CA 1
ATOM 1732 C C . THR A 1 224 ? 6.298 8.587 -19.800 1.00 90.94 224 THR A C 1
ATOM 1734 O O . THR A 1 224 ? 5.665 7.567 -20.062 1.00 90.94 224 THR A O 1
ATOM 1737 N N . GLY A 1 225 ? 5.765 9.581 -19.090 1.00 88.62 225 GLY A N 1
ATOM 1738 C CA . GLY A 1 225 ? 4.408 9.526 -18.547 1.00 88.62 225 GLY A CA 1
ATOM 1739 C C . GLY A 1 225 ? 3.354 10.231 -19.401 1.00 88.62 225 GLY A C 1
ATOM 1740 O O . GLY A 1 225 ? 2.243 10.439 -18.912 1.00 88.62 225 GLY A O 1
ATOM 1741 N N . SER A 1 226 ? 3.655 10.624 -20.645 1.00 88.50 226 SER A N 1
ATOM 1742 C CA . SER A 1 226 ? 2.706 11.408 -21.439 1.00 88.50 226 SER A CA 1
ATOM 1743 C C . SER A 1 226 ? 1.458 10.588 -21.794 1.00 88.50 226 SER A C 1
ATOM 1745 O O . SER A 1 226 ? 1.519 9.371 -21.952 1.00 88.50 226 SER A O 1
ATOM 1747 N N . ARG A 1 227 ? 0.292 11.240 -21.918 1.00 84.94 227 ARG A N 1
ATOM 1748 C CA . ARG A 1 227 ? -0.967 10.544 -22.259 1.00 84.94 227 ARG A CA 1
ATOM 1749 C C . ARG A 1 227 ? -0.905 9.897 -23.648 1.00 84.94 227 ARG A C 1
ATOM 1751 O O . ARG A 1 227 ? -1.391 8.787 -23.824 1.00 84.94 227 ARG A O 1
ATOM 1758 N N . ASN A 1 228 ? -0.286 10.592 -24.604 1.00 86.88 228 ASN A N 1
ATOM 1759 C CA . ASN A 1 228 ? -0.124 10.166 -25.993 1.00 86.88 228 ASN A CA 1
ATOM 1760 C C . ASN A 1 228 ? 1.374 10.133 -26.331 1.00 86.88 228 ASN A C 1
ATOM 1762 O O . ASN A 1 228 ? 1.928 11.163 -26.730 1.00 86.88 228 ASN A O 1
ATOM 1766 N N . PRO A 1 229 ? 2.039 8.979 -26.167 1.00 87.44 229 PRO A N 1
ATOM 1767 C CA . PRO A 1 229 ? 3.486 8.912 -26.211 1.00 87.44 229 PRO A CA 1
ATOM 1768 C C . PRO A 1 229 ? 4.008 9.082 -27.634 1.00 87.44 229 PRO A C 1
ATOM 1770 O O . PRO A 1 229 ? 3.517 8.476 -28.590 1.00 87.44 229 PRO A O 1
ATOM 1773 N N . SER A 1 230 ? 5.047 9.903 -27.776 1.00 92.50 230 SER A N 1
ATOM 1774 C CA . SER A 1 230 ? 5.757 10.046 -29.050 1.00 92.50 230 SER A CA 1
ATOM 1775 C C . SER A 1 230 ? 6.506 8.757 -29.414 1.00 92.50 230 SER A C 1
ATOM 1777 O O . SER A 1 230 ? 6.794 7.920 -28.560 1.00 92.50 230 SER A O 1
ATOM 1779 N N . ARG A 1 231 ? 6.918 8.600 -30.680 1.00 92.44 231 ARG A N 1
ATOM 1780 C CA . ARG A 1 231 ? 7.739 7.441 -31.094 1.00 92.44 231 ARG A CA 1
ATOM 1781 C C . ARG A 1 231 ? 9.027 7.311 -30.278 1.00 92.44 231 ARG A C 1
ATOM 1783 O O . ARG A 1 231 ? 9.428 6.199 -29.953 1.00 92.44 231 ARG A O 1
ATOM 1790 N N . VAL A 1 232 ? 9.662 8.436 -29.946 1.00 91.88 232 VAL A N 1
ATOM 1791 C CA . VAL A 1 232 ? 10.896 8.446 -29.146 1.00 91.88 232 VAL A CA 1
ATOM 1792 C C . VAL A 1 232 ? 10.604 8.017 -27.711 1.00 91.88 232 VAL A C 1
ATOM 1794 O O . VAL A 1 232 ? 11.364 7.246 -27.141 1.00 91.88 232 VAL A O 1
ATOM 1797 N N . GLU A 1 233 ? 9.475 8.451 -27.153 1.00 92.44 233 GLU A N 1
ATOM 1798 C CA . GLU A 1 233 ? 9.031 8.039 -25.823 1.00 92.44 233 GLU A CA 1
ATOM 1799 C C . GLU A 1 233 ? 8.732 6.540 -25.766 1.00 92.44 233 GLU A C 1
ATOM 1801 O O . GLU A 1 233 ? 9.219 5.869 -24.866 1.00 92.44 233 GLU A O 1
ATOM 1806 N N . ILE A 1 234 ? 8.028 5.979 -26.755 1.00 90.56 234 ILE A N 1
ATOM 1807 C CA . ILE A 1 234 ? 7.778 4.529 -26.850 1.00 90.56 234 ILE A CA 1
ATOM 1808 C C . ILE A 1 234 ? 9.100 3.747 -26.860 1.00 90.56 234 ILE A C 1
ATOM 1810 O O . ILE A 1 234 ? 9.250 2.759 -26.139 1.00 90.56 234 ILE A O 1
ATOM 1814 N N . VAL A 1 235 ? 10.082 4.213 -27.638 1.00 91.69 235 VAL A N 1
ATOM 1815 C CA . VAL A 1 235 ? 11.421 3.613 -27.681 1.00 91.69 235 VAL A CA 1
ATOM 1816 C C . VAL A 1 235 ? 12.119 3.739 -26.324 1.00 91.69 235 VAL A C 1
ATOM 1818 O O . VAL A 1 235 ? 12.644 2.749 -25.820 1.00 91.69 235 VAL A O 1
ATOM 1821 N N . ALA A 1 236 ? 12.080 4.913 -25.690 1.00 93.19 236 ALA A N 1
ATOM 1822 C CA . ALA A 1 236 ? 12.653 5.131 -24.365 1.00 93.19 236 ALA A CA 1
ATOM 1823 C C . ALA A 1 236 ? 12.019 4.218 -23.304 1.00 93.19 236 ALA A C 1
ATOM 1825 O O . ALA A 1 236 ? 12.742 3.609 -22.521 1.00 93.19 236 ALA A O 1
ATOM 1826 N N . ARG A 1 237 ? 10.690 4.046 -23.323 1.00 92.00 237 ARG A N 1
ATOM 1827 C CA . ARG A 1 237 ? 9.966 3.118 -22.442 1.00 92.00 237 ARG A CA 1
ATOM 1828 C C . ARG A 1 237 ? 10.472 1.686 -22.605 1.00 92.00 237 ARG A C 1
ATOM 1830 O O . ARG A 1 237 ? 10.774 1.042 -21.607 1.00 92.00 237 ARG A O 1
ATOM 1837 N N . TRP A 1 238 ? 10.646 1.222 -23.845 1.00 90.31 238 TRP A N 1
ATOM 1838 C CA . TRP A 1 238 ? 11.222 -0.098 -24.121 1.00 90.31 238 TRP A CA 1
ATOM 1839 C C . TRP A 1 238 ? 12.652 -0.215 -23.572 1.00 90.31 238 TRP A C 1
ATOM 1841 O O . TRP A 1 238 ? 12.981 -1.181 -22.891 1.00 90.31 238 TRP A O 1
ATOM 1851 N N . PHE A 1 239 ? 13.502 0.788 -23.799 1.00 91.31 239 PHE A N 1
ATOM 1852 C CA . PHE A 1 239 ? 14.867 0.810 -23.266 1.00 91.31 239 PHE A CA 1
ATOM 1853 C C . PHE A 1 239 ? 14.901 0.764 -21.731 1.00 91.31 239 PHE A C 1
ATOM 1855 O O . PHE A 1 239 ? 15.694 0.010 -21.166 1.00 91.31 239 PHE A O 1
ATOM 1862 N N . ILE A 1 240 ? 14.022 1.521 -21.068 1.00 91.06 240 ILE A N 1
ATOM 1863 C CA . ILE A 1 240 ? 13.884 1.541 -19.609 1.00 91.06 240 ILE A CA 1
ATOM 1864 C C . ILE A 1 240 ? 13.431 0.177 -19.094 1.00 91.06 240 ILE A C 1
ATOM 1866 O O . ILE A 1 240 ? 14.034 -0.330 -18.160 1.00 91.06 240 ILE A O 1
ATOM 1870 N N . SER A 1 241 ? 12.431 -0.466 -19.694 1.00 86.62 241 SER A N 1
ATOM 1871 C CA . SER A 1 241 ? 12.007 -1.789 -19.222 1.00 86.62 241 SER A CA 1
ATOM 1872 C C . SER A 1 241 ? 13.092 -2.851 -19.444 1.00 86.62 241 SER A C 1
ATOM 1874 O O . SER A 1 241 ? 13.314 -3.721 -18.599 1.00 86.62 241 SER A O 1
ATOM 1876 N N . ASN A 1 242 ? 13.849 -2.744 -20.540 1.00 85.12 242 ASN A N 1
ATOM 1877 C CA . ASN A 1 242 ? 14.563 -3.901 -21.079 1.00 85.12 242 ASN A CA 1
ATOM 1878 C C . ASN A 1 242 ? 16.070 -3.872 -20.881 1.00 85.12 242 ASN A C 1
ATOM 1880 O O . ASN A 1 242 ? 16.670 -4.938 -20.779 1.00 85.12 242 ASN A O 1
ATOM 1884 N N . VAL A 1 243 ? 16.697 -2.700 -20.759 1.00 87.75 243 VAL A N 1
ATOM 1885 C CA . VAL A 1 243 ? 18.156 -2.583 -20.618 1.00 87.75 243 VAL A CA 1
ATOM 1886 C C . VAL A 1 243 ? 18.537 -2.326 -19.153 1.00 87.75 243 VAL A C 1
ATOM 1888 O O . VAL A 1 243 ? 18.322 -1.219 -18.657 1.00 87.75 243 VAL A O 1
ATOM 1891 N N . PRO A 1 244 ? 19.170 -3.294 -18.449 1.00 84.81 244 PRO A N 1
ATOM 1892 C CA . PRO A 1 244 ? 19.502 -3.155 -17.026 1.00 84.81 244 PRO A CA 1
ATOM 1893 C C . PRO A 1 244 ? 20.341 -1.922 -16.679 1.00 84.81 244 PRO A C 1
ATOM 1895 O O . PRO A 1 244 ? 20.153 -1.326 -15.627 1.00 84.81 244 PRO A O 1
ATOM 1898 N N . PHE A 1 245 ? 21.255 -1.508 -17.565 1.00 86.81 245 PHE A N 1
ATOM 1899 C CA . PHE A 1 245 ? 22.064 -0.309 -17.331 1.00 86.81 245 PHE A CA 1
ATOM 1900 C C . PHE A 1 245 ? 21.215 0.965 -17.292 1.00 86.81 245 PHE A C 1
ATOM 1902 O O . PHE A 1 245 ? 21.439 1.820 -16.443 1.00 86.81 245 PHE A O 1
ATOM 1909 N N . ILE A 1 246 ? 20.231 1.081 -18.188 1.00 90.94 246 ILE A N 1
ATOM 1910 C CA . ILE A 1 246 ? 19.338 2.242 -18.241 1.00 90.94 246 ILE A CA 1
ATOM 1911 C C . ILE A 1 246 ? 18.484 2.291 -16.980 1.00 90.94 246 ILE A C 1
ATOM 1913 O O . ILE A 1 246 ? 18.369 3.360 -16.389 1.00 90.94 246 ILE A O 1
ATOM 1917 N N . ARG A 1 247 ? 17.966 1.138 -16.528 1.00 86.81 247 ARG A N 1
ATOM 1918 C CA . ARG A 1 247 ? 17.296 1.021 -15.224 1.00 86.81 247 ARG A CA 1
ATOM 1919 C C . ARG A 1 247 ? 18.203 1.514 -14.110 1.00 86.81 247 ARG A C 1
ATOM 1921 O O . ARG A 1 247 ? 17.879 2.503 -13.481 1.00 86.81 247 ARG A O 1
ATOM 1928 N N . TYR A 1 248 ? 19.389 0.928 -13.968 1.00 84.62 248 TYR A N 1
ATOM 1929 C CA . TYR A 1 248 ? 20.348 1.316 -12.935 1.00 84.62 248 TYR A CA 1
ATOM 1930 C C . TYR A 1 248 ? 20.640 2.825 -12.908 1.00 84.62 248 TYR A C 1
ATOM 1932 O O . TYR A 1 248 ? 20.621 3.431 -11.843 1.00 84.62 248 TYR A O 1
ATOM 1940 N N . ILE A 1 249 ? 20.880 3.454 -14.064 1.00 88.06 249 ILE A N 1
ATOM 1941 C CA . ILE A 1 249 ? 21.108 4.905 -14.127 1.00 88.06 249 ILE A CA 1
ATOM 1942 C C . ILE A 1 249 ? 19.847 5.682 -13.749 1.00 88.06 249 ILE A C 1
ATOM 1944 O O . ILE A 1 249 ? 19.939 6.660 -13.013 1.00 88.06 249 ILE A O 1
ATOM 1948 N N . ARG A 1 250 ? 18.675 5.249 -14.217 1.00 89.00 250 ARG A N 1
ATOM 1949 C CA . ARG A 1 250 ? 17.396 5.873 -13.875 1.00 89.00 250 ARG A CA 1
ATOM 1950 C C . ARG A 1 250 ? 17.119 5.811 -12.369 1.00 89.00 250 ARG A C 1
ATOM 1952 O O . ARG A 1 250 ? 16.699 6.815 -11.803 1.00 89.00 250 ARG A O 1
ATOM 1959 N N . ASP A 1 251 ? 17.379 4.661 -11.743 1.00 81.38 251 ASP A N 1
ATOM 1960 C CA . ASP A 1 251 ? 17.311 4.449 -10.293 1.00 81.38 251 ASP A CA 1
ATOM 1961 C C . ASP A 1 251 ? 18.291 5.372 -9.563 1.00 81.38 251 ASP A C 1
ATOM 1963 O O . ASP A 1 251 ? 17.906 6.081 -8.640 1.00 81.38 251 ASP A O 1
ATOM 1967 N N . MET A 1 252 ? 19.556 5.376 -9.991 1.00 81.31 252 MET A N 1
ATOM 1968 C CA . MET A 1 252 ? 20.628 6.144 -9.357 1.00 81.31 252 MET A CA 1
ATOM 1969 C C . MET A 1 252 ? 20.373 7.655 -9.416 1.00 81.31 252 MET A C 1
ATOM 1971 O O . MET A 1 252 ? 20.700 8.368 -8.473 1.00 81.31 252 MET A O 1
ATOM 1975 N N . LEU A 1 253 ? 19.756 8.133 -10.499 1.00 84.62 253 LEU A N 1
ATOM 1976 C CA . LEU A 1 253 ? 19.394 9.538 -10.691 1.00 84.62 253 LEU A CA 1
ATOM 1977 C C . LEU A 1 253 ? 18.007 9.905 -10.137 1.00 84.62 253 LEU A C 1
ATOM 1979 O O . LEU A 1 253 ? 17.607 11.057 -10.286 1.00 84.62 253 LEU A O 1
ATOM 1983 N N . TYR A 1 254 ? 17.274 8.961 -9.533 1.00 82.75 254 TYR A N 1
ATOM 1984 C CA . TYR A 1 254 ? 15.937 9.183 -8.969 1.00 82.75 254 TYR A CA 1
ATOM 1985 C C . TYR A 1 254 ? 14.963 9.855 -9.962 1.00 82.75 254 TYR A C 1
ATOM 1987 O O . TYR A 1 254 ? 14.320 10.867 -9.682 1.00 82.75 254 TYR A O 1
ATOM 1995 N N . VAL A 1 255 ? 14.890 9.333 -11.192 1.00 87.31 255 VAL A N 1
ATOM 1996 C CA . VAL A 1 255 ? 14.096 9.976 -12.251 1.00 87.31 255 VAL A CA 1
ATOM 1997 C C . VAL A 1 255 ? 12.600 9.701 -12.070 1.00 87.31 255 VAL A C 1
ATOM 1999 O O . VAL A 1 255 ? 12.096 8.632 -12.434 1.00 87.31 255 VAL A O 1
ATOM 2002 N N . VAL A 1 256 ? 11.871 10.723 -11.627 1.00 88.69 256 VAL A N 1
ATOM 2003 C CA . VAL A 1 256 ? 10.409 10.702 -11.489 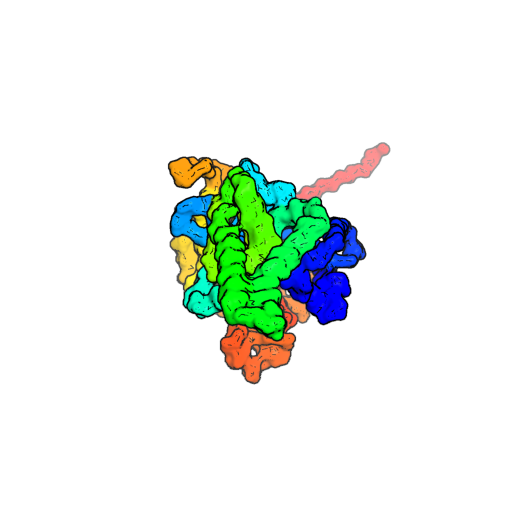1.00 88.69 256 VAL A CA 1
ATOM 2004 C C . VAL A 1 256 ? 9.724 10.606 -12.858 1.00 88.69 256 VAL A C 1
ATOM 2006 O O . VAL A 1 256 ? 10.017 11.356 -13.794 1.00 88.69 256 VAL A O 1
ATOM 2009 N N . ASN A 1 257 ? 8.791 9.666 -13.000 1.00 90.38 257 ASN A N 1
ATOM 2010 C CA . ASN A 1 257 ? 7.902 9.577 -14.152 1.00 90.38 257 ASN A CA 1
ATOM 2011 C C . ASN A 1 257 ? 6.732 10.552 -13.969 1.00 90.38 257 ASN A C 1
ATOM 2013 O O . ASN A 1 257 ? 5.914 10.372 -13.071 1.00 90.38 257 ASN A O 1
ATOM 2017 N N . GLN A 1 258 ? 6.655 11.562 -14.833 1.00 89.75 258 GLN A N 1
ATOM 2018 C CA . GLN A 1 258 ? 5.624 12.599 -14.784 1.00 89.75 258 GLN A CA 1
ATOM 2019 C C . GLN A 1 258 ? 4.551 12.360 -15.845 1.00 89.75 258 GLN A C 1
ATOM 2021 O O . GLN A 1 258 ? 4.877 12.224 -17.029 1.00 89.75 258 GLN A O 1
ATOM 2026 N N . GLY A 1 259 ? 3.293 12.343 -15.413 1.00 88.56 259 GLY A N 1
ATOM 2027 C CA . GLY A 1 259 ? 2.108 12.285 -16.258 1.00 88.56 259 GLY A CA 1
ATOM 2028 C C . GLY A 1 259 ? 1.201 11.072 -15.999 1.00 88.56 259 GLY A C 1
ATOM 2029 O O . GLY A 1 259 ? 1.512 10.195 -15.184 1.00 88.56 259 GLY A O 1
ATOM 2030 N N . PRO A 1 260 ? 0.046 11.017 -16.686 1.00 85.88 260 PRO A N 1
ATOM 2031 C CA . PRO A 1 260 ? -1.015 10.048 -16.411 1.00 85.88 260 PRO A CA 1
ATOM 2032 C C . PRO A 1 260 ? -0.680 8.615 -16.836 1.00 85.88 260 PRO A C 1
ATOM 2034 O O . PRO A 1 260 ? -1.331 7.681 -16.362 1.00 85.88 260 PRO A O 1
ATOM 2037 N N . MET A 1 261 ? 0.296 8.418 -17.730 1.00 88.31 261 MET A N 1
ATOM 2038 C CA . MET A 1 261 ? 0.718 7.078 -18.130 1.00 88.31 261 MET A CA 1
ATOM 2039 C C . MET A 1 261 ? 1.630 6.471 -17.055 1.00 88.31 261 MET A C 1
ATOM 2041 O O . MET A 1 261 ? 2.612 7.112 -16.664 1.00 88.31 261 MET A O 1
ATOM 2045 N N . PRO A 1 262 ? 1.372 5.222 -16.617 1.00 90.50 262 PRO A N 1
ATOM 2046 C CA . PRO A 1 262 ? 2.196 4.585 -15.602 1.00 90.50 262 PRO A CA 1
ATOM 2047 C C . PRO A 1 262 ? 3.667 4.476 -16.040 1.00 90.50 262 PRO A C 1
ATOM 2049 O O . PRO A 1 262 ? 3.948 4.299 -17.240 1.00 90.50 262 PRO A O 1
ATOM 2052 N N . PRO A 1 263 ? 4.614 4.537 -15.086 1.00 91.44 263 PRO A N 1
ATOM 2053 C CA . PRO A 1 263 ? 6.029 4.301 -15.347 1.00 91.44 263 PRO A CA 1
ATOM 2054 C C . PRO A 1 263 ? 6.243 2.967 -16.080 1.00 91.44 263 PRO A C 1
ATOM 2056 O O . PRO A 1 263 ? 5.505 2.017 -15.820 1.00 91.44 263 PRO A O 1
ATOM 2059 N N . PRO A 1 264 ? 7.242 2.831 -16.971 1.00 90.62 264 PRO A N 1
ATOM 2060 C CA . PRO A 1 264 ? 7.539 1.551 -17.633 1.00 90.62 264 PRO A CA 1
ATOM 2061 C C . PRO A 1 264 ? 7.822 0.408 -16.649 1.00 90.62 264 PRO A C 1
ATOM 2063 O O . PRO A 1 264 ? 7.488 -0.744 -16.920 1.00 90.62 264 PRO A O 1
ATOM 2066 N N . ILE A 1 265 ? 8.400 0.758 -15.497 1.00 88.69 265 ILE A N 1
ATOM 2067 C CA . ILE A 1 265 ? 8.631 -0.119 -14.354 1.00 88.69 265 ILE A CA 1
ATOM 2068 C C . ILE A 1 265 ? 7.972 0.519 -13.129 1.00 88.69 265 ILE A C 1
ATOM 2070 O O . ILE A 1 265 ? 8.373 1.600 -12.702 1.00 88.69 265 ILE A O 1
ATOM 2074 N N . LEU A 1 266 ? 6.966 -0.147 -12.575 1.00 89.25 266 LEU A N 1
ATOM 2075 C CA . LEU A 1 266 ? 6.330 0.205 -11.314 1.00 89.25 266 LEU A CA 1
ATOM 2076 C C . LEU A 1 266 ? 7.240 -0.214 -10.163 1.00 89.25 266 LEU A C 1
ATOM 2078 O O . LEU A 1 266 ? 7.622 -1.379 -10.063 1.00 89.25 266 LEU A O 1
ATOM 2082 N N . ARG A 1 267 ? 7.565 0.731 -9.283 1.00 87.25 267 ARG A N 1
ATOM 2083 C CA . ARG A 1 267 ? 8.366 0.481 -8.081 1.00 87.25 267 ARG A CA 1
ATOM 2084 C C . ARG A 1 267 ? 7.463 0.427 -6.870 1.00 87.25 267 ARG A C 1
ATOM 2086 O O . ARG A 1 267 ? 7.106 1.466 -6.314 1.00 87.25 267 ARG A O 1
ATOM 2093 N N . LEU A 1 268 ? 7.088 -0.782 -6.501 1.00 87.38 268 LEU A N 1
ATOM 2094 C CA . LEU A 1 268 ? 6.087 -1.036 -5.488 1.00 87.38 268 LEU A CA 1
ATOM 2095 C C . LEU A 1 268 ? 6.722 -1.092 -4.100 1.00 87.38 268 LEU A C 1
ATOM 2097 O O . LEU A 1 268 ? 7.797 -1.663 -3.913 1.00 87.38 268 LEU A O 1
ATOM 2101 N N . SER A 1 269 ? 6.034 -0.528 -3.122 1.00 87.44 269 SER A N 1
ATOM 2102 C CA . SER A 1 269 ? 6.349 -0.687 -1.707 1.00 87.44 269 SER A CA 1
ATOM 2103 C C . SER A 1 269 ? 5.078 -0.783 -0.877 1.00 87.44 269 SER A C 1
ATOM 2105 O O . SER A 1 269 ? 3.979 -0.525 -1.375 1.00 87.44 269 SER A O 1
ATOM 2107 N N . ASP A 1 270 ? 5.256 -1.135 0.391 1.00 87.56 270 ASP A N 1
ATOM 2108 C CA . ASP A 1 270 ? 4.176 -1.236 1.360 1.00 87.56 270 ASP A CA 1
ATOM 2109 C C . ASP A 1 270 ? 3.369 0.074 1.436 1.00 87.56 270 ASP A C 1
ATOM 2111 O O . ASP A 1 270 ? 3.927 1.169 1.574 1.00 87.56 270 ASP A O 1
ATOM 2115 N N . GLY A 1 271 ? 2.046 -0.060 1.309 1.00 85.50 271 GLY A N 1
ATOM 2116 C CA . GLY A 1 271 ? 1.088 1.025 1.472 1.00 85.50 271 GLY A CA 1
ATOM 2117 C C . GLY A 1 271 ? 1.049 1.575 2.893 1.00 85.50 271 GLY A C 1
ATOM 2118 O O . GLY A 1 271 ? 0.795 2.768 3.064 1.00 85.50 271 GLY A O 1
ATOM 2119 N N . GLY A 1 272 ? 1.376 0.750 3.892 1.00 84.94 272 GLY A N 1
ATOM 2120 C CA . GLY A 1 272 ? 1.320 1.098 5.308 1.00 84.94 272 GLY A CA 1
ATOM 2121 C C . GLY A 1 272 ? 2.237 2.253 5.711 1.00 84.94 272 GLY A C 1
ATOM 2122 O O . GLY A 1 272 ? 1.903 3.017 6.614 1.00 84.94 272 GLY A O 1
ATOM 2123 N N . HIS A 1 273 ? 3.329 2.469 4.970 1.00 82.44 273 HIS A N 1
ATOM 2124 C CA . HIS A 1 273 ? 4.213 3.629 5.144 1.00 82.44 273 HIS A CA 1
ATOM 2125 C C . HIS A 1 273 ? 3.521 4.971 4.907 1.00 82.44 273 HIS A C 1
ATOM 2127 O O . HIS A 1 273 ? 3.947 5.990 5.446 1.00 82.44 273 HIS A O 1
ATOM 2133 N N . ILE A 1 274 ? 2.493 4.984 4.057 1.00 86.88 274 ILE A N 1
ATOM 2134 C CA . ILE A 1 274 ? 1.756 6.189 3.670 1.00 86.88 274 ILE A CA 1
ATOM 2135 C C . ILE A 1 274 ? 0.366 6.199 4.304 1.00 86.88 274 ILE A C 1
ATOM 2137 O O . ILE A 1 274 ? -0.074 7.229 4.804 1.00 86.88 274 ILE A O 1
ATOM 2141 N N . GLU A 1 275 ? -0.333 5.066 4.274 1.00 90.31 275 GLU A N 1
ATOM 2142 C CA . GLU A 1 275 ? -1.691 4.924 4.780 1.00 90.31 275 GLU A CA 1
ATOM 2143 C C . GLU A 1 275 ? -1.860 3.569 5.477 1.00 90.31 275 GLU A C 1
ATOM 2145 O O . GLU A 1 275 ? -2.201 2.559 4.867 1.00 90.31 275 GLU A O 1
ATOM 2150 N N . ASN A 1 276 ? -1.611 3.558 6.785 1.00 90.38 276 ASN A N 1
ATOM 2151 C CA . ASN A 1 276 ? -1.526 2.340 7.593 1.00 90.38 276 ASN A CA 1
ATOM 2152 C C . ASN A 1 276 ? -2.862 1.600 7.810 1.00 90.38 276 ASN A C 1
ATOM 2154 O O . ASN A 1 276 ? -2.864 0.474 8.294 1.00 90.38 276 ASN A O 1
ATOM 2158 N N . LEU A 1 277 ? -4.008 2.213 7.492 1.00 93.00 277 LEU A N 1
ATOM 2159 C CA . LEU A 1 277 ? -5.329 1.667 7.828 1.00 93.00 277 LEU A CA 1
ATOM 2160 C C . LEU A 1 277 ? -6.067 1.031 6.639 1.00 93.00 277 LEU A C 1
ATOM 2162 O O . LEU A 1 277 ? -7.149 0.474 6.828 1.00 93.00 277 LEU A O 1
ATOM 2166 N N . ALA A 1 278 ? -5.509 1.122 5.429 1.00 91.31 278 ALA A N 1
ATOM 2167 C CA . ALA A 1 278 ? -6.122 0.680 4.178 1.00 91.31 278 ALA A CA 1
ATOM 2168 C C . ALA A 1 278 ? -7.571 1.187 3.967 1.00 91.31 278 ALA A C 1
ATOM 2170 O O . ALA A 1 278 ? -8.397 0.495 3.364 1.00 91.31 278 ALA A O 1
ATOM 2171 N N . ILE A 1 279 ? -7.917 2.394 4.440 1.00 94.94 279 ILE A N 1
ATOM 2172 C CA . ILE A 1 279 ? -9.302 2.909 4.353 1.00 94.94 279 ILE A CA 1
ATOM 2173 C C . ILE A 1 279 ? -9.613 3.558 3.004 1.00 94.94 279 ILE A C 1
ATOM 2175 O O . ILE A 1 279 ? -10.772 3.607 2.592 1.00 94.94 279 ILE A O 1
ATOM 2179 N N . LEU A 1 280 ? -8.597 4.061 2.297 1.00 95.00 280 LEU A N 1
ATOM 2180 C CA . LEU A 1 280 ? -8.766 4.766 1.021 1.00 95.00 280 LEU A CA 1
ATOM 2181 C C . LEU A 1 280 ? -9.485 3.917 -0.045 1.00 95.00 280 LEU A C 1
ATOM 2183 O O . LEU A 1 280 ? -10.424 4.432 -0.657 1.00 95.00 280 LEU A O 1
ATOM 2187 N N . PRO A 1 281 ? -9.136 2.629 -0.253 1.00 93.69 281 PRO A N 1
ATOM 2188 C CA . PRO A 1 281 ? -9.871 1.762 -1.173 1.00 93.69 281 PRO A CA 1
ATOM 2189 C C . PRO A 1 281 ? -11.367 1.647 -0.849 1.00 93.69 281 PRO A C 1
ATOM 2191 O O . PRO A 1 281 ? -12.208 1.659 -1.750 1.00 93.69 281 PRO A O 1
ATOM 2194 N N . LEU A 1 282 ? -11.716 1.580 0.439 1.00 95.00 282 LEU A N 1
ATOM 2195 C CA . LEU A 1 282 ? -13.104 1.481 0.899 1.00 95.00 282 LEU A CA 1
ATOM 2196 C C . LEU A 1 282 ? -13.856 2.804 0.711 1.00 95.00 282 LEU A C 1
ATOM 2198 O O . LEU A 1 282 ? -15.013 2.815 0.288 1.00 95.00 282 LEU A O 1
ATOM 2202 N N . LEU A 1 283 ? -13.182 3.929 0.960 1.00 95.81 283 LEU A N 1
ATOM 2203 C CA . LEU A 1 283 ? -13.721 5.265 0.719 1.00 95.81 283 LEU A CA 1
ATOM 2204 C C . LEU A 1 283 ? -13.958 5.534 -0.769 1.00 95.81 283 LEU A C 1
ATOM 2206 O O . LEU A 1 283 ? -14.990 6.107 -1.114 1.00 95.81 283 LEU A O 1
ATOM 2210 N N . LYS A 1 284 ? -13.069 5.067 -1.656 1.00 93.44 284 LYS A N 1
ATOM 2211 C CA . LYS A 1 284 ? -13.263 5.156 -3.114 1.00 93.44 284 LYS A CA 1
ATOM 2212 C C . LYS A 1 284 ? -14.554 4.452 -3.545 1.00 93.44 284 LYS A C 1
ATOM 2214 O O . LYS A 1 284 ? -15.282 4.968 -4.388 1.00 93.44 284 LYS A O 1
ATOM 2219 N N . LYS A 1 285 ? -14.879 3.312 -2.923 1.00 92.56 285 LYS A N 1
ATOM 2220 C CA . LYS A 1 285 ? -16.137 2.577 -3.146 1.00 92.56 285 LYS A CA 1
ATOM 2221 C C . LYS A 1 285 ? -17.373 3.237 -2.515 1.00 92.56 285 LYS A C 1
ATOM 2223 O O . LYS A 1 285 ? -18.473 2.729 -2.712 1.00 92.56 285 LYS A O 1
ATOM 2228 N N . ARG A 1 286 ? -17.216 4.354 -1.790 1.00 94.38 286 ARG A N 1
ATOM 2229 C CA . ARG A 1 286 ? -18.299 5.134 -1.160 1.00 94.38 286 ARG A CA 1
ATOM 2230 C C . ARG A 1 286 ? -19.201 4.282 -0.250 1.00 94.38 286 ARG A C 1
ATOM 2232 O O . ARG A 1 286 ? -20.424 4.404 -0.280 1.00 94.38 286 ARG A O 1
ATOM 2239 N N . LEU A 1 287 ? -18.599 3.375 0.525 1.00 95.00 287 LEU A N 1
ATOM 2240 C CA . LEU A 1 287 ? -19.344 2.431 1.362 1.00 95.00 287 LEU A CA 1
ATOM 2241 C C . LEU A 1 287 ? -20.104 3.142 2.499 1.00 95.00 287 LEU A C 1
ATOM 2243 O O . LEU A 1 287 ? -19.541 4.009 3.160 1.00 95.00 287 LEU A O 1
ATOM 2247 N N . PRO A 1 288 ? -21.350 2.741 2.811 1.00 95.81 288 PRO A N 1
ATOM 2248 C CA . PRO A 1 288 ? -22.152 3.410 3.837 1.00 95.81 288 PRO A CA 1
ATOM 2249 C C . PRO A 1 288 ? -21.639 3.158 5.260 1.00 95.81 288 PRO A C 1
ATOM 2251 O O . PRO A 1 288 ? -21.909 3.945 6.165 1.00 95.81 288 PRO A O 1
ATOM 2254 N N . LYS A 1 289 ? -20.935 2.045 5.483 1.00 96.62 289 LYS A N 1
ATOM 2255 C CA . LYS A 1 289 ? -20.424 1.640 6.793 1.00 96.62 289 LYS A CA 1
ATOM 2256 C C . LYS A 1 289 ? -19.063 0.987 6.638 1.00 96.62 289 LYS A C 1
ATOM 2258 O O . LYS A 1 289 ? -18.920 0.047 5.859 1.00 96.62 289 LYS A O 1
ATOM 2263 N N . ILE A 1 290 ? -18.085 1.472 7.392 1.00 97.00 290 ILE A N 1
ATOM 2264 C CA . ILE A 1 290 ? -16.711 0.970 7.376 1.00 97.00 290 ILE A CA 1
ATOM 2265 C C . ILE A 1 290 ? -16.282 0.704 8.818 1.00 97.00 290 ILE A C 1
ATOM 2267 O O . ILE A 1 290 ? -16.370 1.593 9.660 1.00 97.00 290 ILE A O 1
ATOM 2271 N N . VAL A 1 291 ? -15.809 -0.510 9.102 1.00 96.75 291 VAL A N 1
ATOM 2272 C CA . VAL A 1 291 ? -15.122 -0.829 10.361 1.00 96.75 291 VAL A CA 1
ATOM 2273 C C . VAL A 1 291 ? -13.635 -0.936 10.062 1.00 96.75 291 VAL A C 1
ATOM 2275 O O . VAL A 1 291 ? -13.240 -1.655 9.149 1.00 96.75 291 VAL A O 1
ATOM 2278 N N . VAL A 1 292 ? -12.827 -0.205 10.820 1.00 95.81 292 VAL A N 1
ATOM 2279 C CA . VAL A 1 292 ? -11.375 -0.118 10.655 1.00 95.81 292 VAL A CA 1
ATOM 2280 C C . VAL A 1 292 ? -10.728 -0.628 11.927 1.00 95.81 292 VAL A C 1
ATOM 2282 O O . VAL A 1 292 ? -11.107 -0.196 13.011 1.00 95.81 292 VAL A O 1
ATOM 2285 N N . VAL A 1 293 ? -9.749 -1.520 11.808 1.00 94.50 293 VAL A N 1
ATOM 2286 C CA . VAL A 1 293 ? -8.988 -2.029 12.953 1.00 94.50 293 VAL A CA 1
ATOM 2287 C C . VAL A 1 293 ? -7.571 -1.479 12.877 1.00 94.50 293 VAL A C 1
ATOM 2289 O O . VAL A 1 293 ? -6.815 -1.830 11.978 1.00 94.50 293 VAL A O 1
ATOM 2292 N N . ASP A 1 294 ? -7.213 -0.619 13.823 1.00 93.50 294 ASP A N 1
ATOM 2293 C CA . ASP A 1 294 ? -5.878 -0.043 13.943 1.00 93.50 294 ASP A CA 1
ATOM 2294 C C . ASP A 1 294 ? -5.023 -0.866 14.912 1.00 93.50 294 ASP A C 1
ATOM 2296 O O . ASP A 1 294 ? -4.998 -0.620 16.122 1.00 93.50 294 ASP A O 1
ATOM 2300 N N . GLY A 1 295 ? -4.308 -1.836 14.341 1.00 88.12 295 GLY A N 1
ATOM 2301 C CA . GLY A 1 295 ? -3.278 -2.627 15.015 1.00 88.12 295 GLY A CA 1
ATOM 2302 C C . GLY A 1 295 ? -1.865 -2.039 14.920 1.00 88.12 295 GLY A C 1
ATOM 2303 O O . GLY A 1 295 ? -0.910 -2.753 15.206 1.00 88.12 295 GLY A O 1
ATOM 2304 N N . GLY A 1 296 ? -1.705 -0.782 14.488 1.00 86.44 296 GLY A N 1
ATOM 2305 C CA . GLY A 1 296 ? -0.388 -0.156 14.352 1.00 86.44 296 GLY A CA 1
ATOM 2306 C C . GLY A 1 296 ? 0.313 0.044 15.698 1.00 86.44 296 GLY A C 1
ATOM 2307 O O . GLY A 1 296 ? -0.344 0.330 16.701 1.00 86.44 296 GLY A O 1
ATOM 2308 N N . HIS A 1 297 ? 1.642 -0.059 15.703 1.00 86.00 297 HIS A N 1
ATOM 2309 C CA . HIS A 1 297 ? 2.479 0.172 16.884 1.00 86.00 297 HIS A CA 1
ATOM 2310 C C . HIS A 1 297 ? 2.451 1.640 17.327 1.00 86.00 297 HIS A C 1
ATOM 2312 O O . HIS A 1 297 ? 2.542 2.542 16.494 1.00 86.00 297 HIS A O 1
ATOM 2318 N N . LYS A 1 298 ? 2.317 1.871 18.636 1.00 87.56 298 LYS A N 1
ATOM 2319 C CA . LYS A 1 298 ? 2.258 3.197 19.264 1.00 87.56 298 LYS A CA 1
ATOM 2320 C C . LYS A 1 298 ? 3.146 3.216 20.502 1.00 87.56 298 LYS A C 1
ATOM 2322 O O . LYS A 1 298 ? 3.009 2.373 21.387 1.00 87.56 298 LYS A O 1
ATOM 2327 N N . THR A 1 299 ? 4.013 4.218 20.592 1.00 84.31 299 THR A N 1
ATOM 2328 C CA . THR A 1 299 ? 4.936 4.393 21.724 1.00 84.31 299 THR A CA 1
ATOM 2329 C C . THR A 1 299 ? 4.358 5.285 22.816 1.00 84.31 299 THR A C 1
ATOM 2331 O O . THR A 1 299 ? 4.680 5.126 23.994 1.00 84.31 299 THR A O 1
ATOM 2334 N N . ARG A 1 300 ? 3.499 6.242 22.442 1.00 87.12 300 ARG A N 1
ATOM 2335 C CA . ARG A 1 300 ? 2.924 7.235 23.360 1.00 87.12 300 ARG A CA 1
ATOM 2336 C C . ARG A 1 300 ? 1.421 7.333 23.192 1.00 87.12 300 ARG A C 1
ATOM 2338 O O . ARG A 1 300 ? 0.921 7.296 22.076 1.00 87.12 300 ARG A O 1
ATOM 2345 N N . ASP A 1 301 ? 0.709 7.568 24.293 1.00 86.19 301 ASP A N 1
ATOM 2346 C CA . ASP A 1 301 ? -0.762 7.659 24.300 1.00 86.19 301 ASP A CA 1
ATOM 2347 C C . ASP A 1 301 ? -1.313 8.748 23.366 1.00 86.19 301 ASP A C 1
ATOM 2349 O O . ASP A 1 301 ? -2.409 8.609 22.832 1.00 86.19 301 ASP A O 1
ATOM 2353 N N . SER A 1 302 ? -0.524 9.794 23.104 1.00 88.31 302 SER A N 1
ATOM 2354 C CA . SER A 1 302 ? -0.861 10.854 22.151 1.00 88.31 302 SER A CA 1
ATOM 2355 C C . SER A 1 302 ? -0.882 10.410 20.687 1.00 88.31 302 SER A C 1
ATOM 2357 O O . SER A 1 302 ? -1.449 11.129 19.880 1.00 88.31 302 SER A O 1
ATOM 2359 N N . GLU A 1 303 ? -0.245 9.284 20.351 1.00 89.81 303 GLU A N 1
ATOM 2360 C CA . GLU A 1 303 ? -0.116 8.777 18.973 1.00 89.81 303 GLU A CA 1
ATOM 2361 C C . GLU A 1 303 ? -1.347 7.974 18.534 1.00 89.81 303 GLU A C 1
ATOM 2363 O O . GLU A 1 303 ? -1.519 7.639 17.360 1.00 89.81 303 GLU A O 1
ATOM 2368 N N . TRP A 1 304 ? -2.248 7.652 19.469 1.00 90.38 304 TRP A N 1
ATOM 2369 C CA . TRP A 1 304 ? -3.515 7.033 19.107 1.00 90.38 304 TRP A CA 1
ATOM 2370 C C . TRP A 1 304 ? -4.322 7.993 18.238 1.00 90.38 304 TRP A C 1
ATOM 2372 O O . TRP A 1 304 ? -4.616 9.111 18.640 1.00 90.38 304 TRP A O 1
ATOM 2382 N N . GLY A 1 305 ? -4.716 7.530 17.054 1.00 91.12 305 GLY A N 1
ATOM 2383 C CA . GLY A 1 305 ? -5.444 8.338 16.080 1.00 91.12 305 GLY A CA 1
ATOM 2384 C C . GLY A 1 305 ? -4.569 8.990 15.010 1.00 91.12 305 GLY A C 1
ATOM 2385 O O . GLY A 1 305 ? -5.136 9.387 13.998 1.00 91.12 305 GLY A O 1
ATOM 2386 N N . ASP A 1 306 ? -3.238 9.029 15.145 1.00 92.75 306 ASP A N 1
ATOM 2387 C CA . ASP A 1 306 ? -2.353 9.634 14.133 1.00 92.75 306 ASP A CA 1
ATOM 2388 C C . ASP A 1 306 ? -2.524 8.960 12.763 1.00 92.75 306 ASP A C 1
ATOM 2390 O O . ASP A 1 306 ? -2.837 9.630 11.780 1.00 92.75 306 ASP A O 1
ATOM 2394 N N . SER A 1 307 ? -2.482 7.621 12.713 1.00 93.06 307 SER A N 1
ATOM 2395 C CA . SER A 1 307 ? -2.726 6.865 11.474 1.00 93.06 307 SER A CA 1
ATOM 2396 C C . SER A 1 307 ? -4.100 7.152 10.860 1.00 93.06 307 SER A C 1
ATOM 2398 O O . SER A 1 307 ? -4.244 7.164 9.638 1.00 93.06 307 SER A O 1
ATOM 2400 N N . LEU A 1 308 ? -5.119 7.404 11.694 1.00 95.50 308 LEU A N 1
ATOM 2401 C CA . LEU A 1 308 ? -6.440 7.793 11.208 1.00 95.50 308 LEU A CA 1
ATOM 2402 C C . LEU A 1 308 ? -6.397 9.204 10.622 1.00 95.50 308 LEU A C 1
ATOM 2404 O O . LEU A 1 308 ? -6.870 9.403 9.509 1.00 95.50 308 LEU A O 1
ATOM 2408 N N . LEU A 1 309 ? -5.820 10.175 11.328 1.00 95.25 309 LEU A N 1
ATOM 2409 C CA . LEU A 1 309 ? -5.719 11.564 10.874 1.00 95.25 309 LEU A CA 1
ATOM 2410 C C . LEU A 1 309 ? -4.939 11.693 9.558 1.00 95.25 309 LEU A C 1
ATOM 2412 O O . LEU A 1 309 ? -5.364 12.443 8.670 1.00 95.25 309 LEU A O 1
ATOM 2416 N N . ASP A 1 310 ? -3.863 10.925 9.397 1.00 93.44 310 ASP A N 1
ATOM 2417 C CA . ASP A 1 310 ? -3.098 10.841 8.152 1.00 93.44 310 ASP A CA 1
ATOM 2418 C C . ASP A 1 310 ? -3.967 10.297 7.013 1.00 93.44 310 ASP A C 1
ATOM 2420 O O . ASP A 1 310 ? -4.084 10.924 5.953 1.00 93.44 310 ASP A O 1
ATOM 2424 N N . ALA A 1 311 ? -4.684 9.196 7.253 1.00 95.06 311 ALA A N 1
ATOM 2425 C CA . ALA A 1 311 ? -5.588 8.611 6.270 1.00 95.06 311 ALA A CA 1
ATOM 2426 C C . ALA A 1 311 ? -6.749 9.555 5.892 1.00 95.06 311 ALA A C 1
ATOM 2428 O O . ALA A 1 311 ? -7.088 9.683 4.713 1.00 95.06 311 ALA A O 1
ATOM 2429 N N . LEU A 1 312 ? -7.325 10.290 6.855 1.00 96.12 312 LEU A N 1
ATOM 2430 C CA . LEU A 1 312 ? -8.352 11.310 6.594 1.00 96.12 312 LEU A CA 1
ATOM 2431 C C . LEU A 1 312 ? -7.801 12.467 5.751 1.00 96.12 312 LEU A C 1
ATOM 2433 O O . LEU A 1 312 ? -8.489 12.982 4.867 1.00 96.12 312 LEU A O 1
ATOM 2437 N N . THR A 1 313 ? -6.559 12.879 5.999 1.00 94.38 313 THR A N 1
ATOM 2438 C CA . THR A 1 313 ? -5.885 13.922 5.216 1.00 94.38 313 THR A CA 1
ATOM 2439 C C . THR A 1 313 ? -5.658 13.466 3.777 1.00 94.38 313 THR A C 1
ATOM 2441 O O . THR A 1 313 ? -5.975 14.198 2.834 1.00 94.38 313 THR A O 1
ATOM 2444 N N . LEU A 1 314 ? -5.199 12.228 3.588 1.00 92.44 314 LEU A N 1
ATOM 2445 C CA . LEU A 1 314 ? -5.045 11.628 2.265 1.00 92.44 314 LEU A CA 1
ATOM 2446 C C . LEU A 1 314 ? -6.384 11.499 1.532 1.00 92.44 314 LEU A C 1
ATOM 2448 O O . LEU A 1 314 ? -6.471 11.872 0.363 1.00 92.44 314 LEU A O 1
ATOM 2452 N N . ALA A 1 315 ? -7.438 11.046 2.212 1.00 94.56 315 ALA A N 1
ATOM 2453 C CA . ALA A 1 315 ? -8.770 10.915 1.632 1.00 94.56 315 ALA A CA 1
ATOM 2454 C C . ALA A 1 315 ? -9.383 12.267 1.227 1.00 94.56 315 ALA A C 1
ATOM 2456 O O . ALA A 1 315 ? -10.010 12.360 0.173 1.00 94.56 315 ALA A O 1
ATOM 2457 N N . ARG A 1 316 ? -9.164 13.340 2.002 1.00 92.69 316 ARG A N 1
ATOM 2458 C CA . ARG A 1 316 ? -9.546 14.710 1.601 1.00 92.69 316 ARG A CA 1
ATOM 2459 C C . ARG A 1 316 ? -8.848 15.128 0.307 1.00 92.69 316 ARG A C 1
ATOM 2461 O O . ARG A 1 316 ? -9.484 15.673 -0.593 1.00 92.69 316 ARG A O 1
ATOM 2468 N N . ARG A 1 317 ? -7.544 14.856 0.210 1.00 88.38 317 ARG A N 1
ATOM 2469 C CA . ARG A 1 317 ? -6.706 15.268 -0.924 1.00 88.38 317 ARG A CA 1
ATOM 2470 C C . ARG A 1 317 ? -6.997 14.474 -2.200 1.00 88.38 317 ARG A C 1
ATOM 2472 O O . ARG A 1 317 ? -7.125 15.076 -3.257 1.00 88.38 317 ARG A O 1
ATOM 2479 N N . LYS A 1 318 ? -7.079 13.144 -2.098 1.00 88.69 318 LYS A N 1
ATOM 2480 C CA . LYS A 1 318 ? -7.149 12.218 -3.245 1.00 88.69 318 LYS A CA 1
ATOM 2481 C C . LYS A 1 318 ? -8.574 11.798 -3.618 1.00 88.69 318 LYS A C 1
ATOM 2483 O O . LYS A 1 318 ? -8.815 11.467 -4.769 1.00 88.69 318 LYS A O 1
ATOM 2488 N N . LEU A 1 319 ? -9.505 11.789 -2.661 1.00 91.94 319 LEU A N 1
ATOM 2489 C CA . LEU A 1 319 ? -10.883 11.308 -2.856 1.00 91.94 319 LEU A CA 1
ATOM 2490 C C . LEU A 1 319 ? -11.944 12.374 -2.552 1.00 91.94 319 LEU A C 1
ATOM 2492 O O . LEU A 1 319 ? -13.133 12.067 -2.564 1.00 91.94 319 LEU A O 1
ATOM 2496 N N . HIS A 1 320 ? -11.530 13.603 -2.224 1.00 91.94 320 HIS A N 1
ATOM 2497 C CA . HIS A 1 320 ? -12.419 14.728 -1.909 1.00 91.94 320 HIS A CA 1
ATOM 2498 C C . HIS A 1 320 ? -13.452 14.425 -0.810 1.00 91.94 320 HIS A C 1
ATOM 2500 O O . HIS A 1 320 ? -14.535 15.005 -0.770 1.00 91.94 320 HIS A O 1
ATOM 2506 N N . CYS A 1 321 ? -13.118 13.518 0.109 1.00 94.75 321 CYS A N 1
ATOM 2507 C CA . CYS A 1 321 ? -13.980 13.194 1.240 1.00 94.75 321 CYS A CA 1
ATOM 2508 C C . CYS A 1 321 ? -13.979 14.329 2.272 1.00 94.75 321 CYS A C 1
ATOM 2510 O O . CYS A 1 321 ? -12.962 14.987 2.488 1.00 94.75 321 CYS A O 1
ATOM 2512 N N . SER A 1 322 ? -15.102 14.514 2.963 1.00 95.62 322 SER A N 1
ATOM 2513 C CA . SER A 1 322 ? -15.198 15.371 4.150 1.00 95.62 322 SER A CA 1
ATOM 2514 C C . SER A 1 322 ? -15.638 14.551 5.356 1.00 95.62 322 SER A C 1
ATOM 2516 O O . SER A 1 322 ? -16.358 13.567 5.210 1.00 95.62 322 SER A O 1
ATOM 2518 N N . PHE A 1 323 ? -15.201 14.946 6.547 1.00 97.12 323 PHE A N 1
ATOM 2519 C CA . PHE A 1 323 ? -15.344 14.158 7.766 1.00 97.12 323 PHE A CA 1
ATOM 2520 C C . PHE A 1 323 ? -15.811 15.039 8.912 1.00 97.12 323 PHE A C 1
ATOM 2522 O O . PHE A 1 32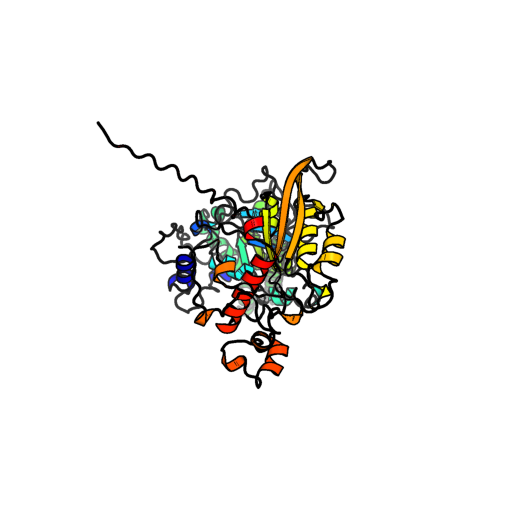3 ? -15.301 16.147 9.086 1.00 97.12 323 PHE A O 1
ATOM 2529 N N . ILE A 1 324 ? -16.758 14.534 9.695 1.00 96.62 324 ILE A N 1
ATOM 2530 C CA . ILE A 1 324 ? -17.385 15.275 10.787 1.00 96.62 324 ILE A CA 1
ATOM 2531 C C . ILE A 1 324 ? -17.688 14.325 11.946 1.00 96.62 324 ILE A C 1
ATOM 2533 O O . ILE A 1 324 ? -18.093 13.178 11.734 1.00 96.62 324 ILE A O 1
ATOM 2537 N N . GLY A 1 325 ? -17.485 14.791 13.177 1.00 94.69 325 GLY A N 1
ATOM 2538 C CA . GLY A 1 325 ? -17.892 14.058 14.373 1.00 94.69 325 GLY A CA 1
ATOM 2539 C C . GLY A 1 325 ? -19.406 13.832 14.387 1.00 94.69 325 GLY A C 1
ATOM 2540 O O . GLY A 1 325 ? -20.167 14.551 13.731 1.00 94.69 325 GLY A O 1
ATOM 2541 N N . LYS A 1 326 ? -19.877 12.839 15.148 1.00 90.81 326 LYS A N 1
ATOM 2542 C CA . LYS A 1 326 ? -21.313 12.495 15.193 1.00 90.81 326 LYS A CA 1
ATOM 2543 C C . LYS A 1 326 ? -22.211 13.656 15.622 1.00 90.81 326 LYS A C 1
ATOM 2545 O O . LYS A 1 326 ? -23.322 13.776 15.108 1.00 90.81 326 LYS A O 1
ATOM 2550 N N . ASP A 1 327 ? -21.681 14.537 16.463 1.00 88.38 327 ASP A N 1
ATOM 2551 C CA . ASP A 1 327 ? -22.383 15.711 16.990 1.00 88.38 327 ASP A CA 1
ATOM 2552 C C . ASP A 1 327 ? -22.262 16.945 16.074 1.00 88.38 327 ASP A C 1
ATOM 2554 O O . ASP A 1 327 ? -22.684 18.037 16.441 1.00 88.38 327 ASP A O 1
ATOM 2558 N N . GLY A 1 328 ? -21.654 16.805 14.889 1.00 89.44 328 GLY A N 1
ATOM 2559 C CA . GLY A 1 328 ? -21.461 17.905 13.939 1.00 89.44 328 GLY A CA 1
ATOM 2560 C C . GLY A 1 328 ? -20.187 18.734 14.154 1.00 89.44 328 GLY A C 1
ATOM 2561 O O . GLY A 1 328 ? -19.967 19.713 13.447 1.00 89.44 328 GLY A O 1
ATOM 2562 N N . ARG A 1 329 ? -19.331 18.363 15.112 1.00 92.62 329 ARG A N 1
ATOM 2563 C CA . ARG A 1 329 ? -18.038 19.023 15.356 1.00 92.62 329 ARG A CA 1
ATOM 2564 C C . ARG A 1 329 ? -16.986 18.606 14.323 1.00 92.62 329 ARG A C 1
ATOM 2566 O O . ARG A 1 329 ? -17.088 17.535 13.728 1.00 92.62 329 ARG A O 1
ATOM 2573 N N . ASP A 1 330 ? -15.951 19.429 14.148 1.00 94.56 330 ASP A N 1
ATOM 2574 C CA . ASP A 1 330 ? -14.751 19.030 13.409 1.00 94.56 330 ASP A CA 1
ATOM 2575 C C . ASP A 1 330 ? -14.185 17.701 13.937 1.00 94.56 330 ASP A C 1
ATOM 2577 O O . ASP A 1 330 ? -14.013 17.516 15.144 1.00 94.56 330 ASP A O 1
ATOM 2581 N N . VAL A 1 331 ? -13.909 16.774 13.018 1.00 96.00 331 VAL A N 1
ATOM 2582 C CA . VAL A 1 331 ? -13.508 15.403 13.358 1.00 96.00 331 VAL A CA 1
ATOM 2583 C C . VAL A 1 331 ? -12.144 15.340 14.048 1.00 96.00 331 VAL A C 1
ATOM 2585 O O . VAL A 1 331 ? -11.923 14.447 14.856 1.00 96.00 331 VAL A O 1
ATOM 2588 N N . ILE A 1 332 ? -11.221 16.263 13.753 1.00 95.12 332 IL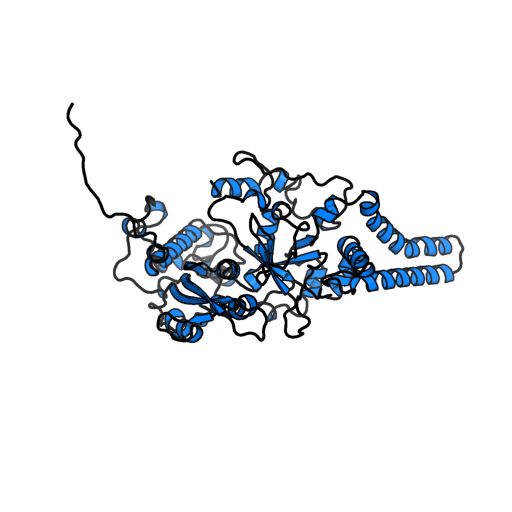E A N 1
ATOM 2589 C CA . ILE A 1 332 ? -9.855 16.206 14.290 1.00 95.12 332 ILE A CA 1
ATOM 2590 C C . ILE A 1 332 ? -9.895 16.508 15.785 1.00 95.12 332 ILE A C 1
ATOM 2592 O O . ILE A 1 332 ? -9.333 15.767 16.593 1.00 95.12 332 ILE A O 1
ATOM 2596 N N . GLU A 1 333 ? -10.601 17.571 16.159 1.00 94.56 333 GLU A N 1
ATOM 2597 C CA . GLU A 1 333 ? -10.787 17.928 17.564 1.00 94.56 333 GLU A CA 1
ATOM 2598 C C . GLU A 1 333 ? -11.656 16.906 18.307 1.00 94.56 333 GLU A C 1
ATOM 2600 O O . GLU A 1 333 ? -11.376 16.583 19.461 1.00 94.56 333 GLU A O 1
ATOM 2605 N N . ASP A 1 334 ? -12.663 16.335 17.641 1.00 95.38 334 ASP A N 1
ATOM 2606 C CA . ASP A 1 334 ? -13.510 15.298 18.233 1.00 95.38 334 ASP A CA 1
ATOM 2607 C C . ASP A 1 334 ? -12.725 14.000 18.522 1.00 95.38 334 ASP A C 1
ATOM 2609 O O . ASP A 1 334 ? -12.873 13.438 19.608 1.00 95.38 334 ASP A O 1
ATOM 2613 N N . ILE A 1 335 ? -11.823 13.572 17.623 1.00 95.50 335 ILE A N 1
ATOM 2614 C CA . ILE A 1 335 ? -10.891 12.450 17.855 1.00 95.50 335 ILE A CA 1
ATOM 2615 C C . ILE A 1 335 ? -10.014 12.737 19.077 1.00 95.50 335 ILE A C 1
ATOM 2617 O O . ILE A 1 335 ? -9.963 11.934 20.011 1.00 95.50 335 ILE A O 1
ATOM 2621 N N . LYS A 1 336 ? -9.342 13.892 19.106 1.00 94.25 336 LYS A N 1
ATOM 2622 C CA . LYS A 1 336 ? -8.439 14.258 20.206 1.00 94.25 336 LYS A CA 1
ATOM 2623 C C . LYS A 1 336 ? -9.140 14.214 21.561 1.00 94.25 336 LYS A C 1
ATOM 2625 O O . LYS A 1 336 ? -8.632 13.609 22.500 1.00 94.25 336 LYS A O 1
ATOM 2630 N N . GLU A 1 337 ? -10.316 14.819 21.666 1.00 93.44 337 GLU A N 1
ATOM 2631 C CA . GLU A 1 337 ? -11.030 14.956 22.936 1.00 93.44 337 GLU A CA 1
ATOM 2632 C C . GLU A 1 337 ? -11.719 13.659 23.387 1.00 93.44 337 GLU A C 1
ATOM 2634 O O . GLU A 1 337 ? -11.735 13.326 24.579 1.00 93.44 337 GLU A O 1
ATOM 2639 N N . LYS A 1 338 ? -12.321 12.917 22.450 1.00 93.81 338 LYS A N 1
ATOM 2640 C CA . LYS A 1 338 ? -13.139 11.745 22.785 1.00 93.81 338 LYS A CA 1
ATOM 2641 C C . LYS A 1 338 ? -12.363 10.437 22.784 1.00 93.81 338 LYS A C 1
ATOM 2643 O O . LYS A 1 338 ? -12.775 9.528 23.500 1.00 93.81 338 LYS A O 1
ATOM 2648 N N . PHE A 1 339 ? -11.264 10.347 22.040 1.00 94.19 339 PHE A N 1
ATOM 2649 C CA . PHE A 1 339 ? -10.516 9.105 21.849 1.00 94.19 339 PHE A CA 1
ATOM 2650 C C . PHE A 1 339 ? -9.085 9.153 22.405 1.00 94.19 339 PHE A C 1
ATOM 2652 O O . PHE A 1 339 ? -8.645 8.171 23.001 1.00 94.19 339 PHE A O 1
ATOM 2659 N N . VAL A 1 340 ? -8.369 10.274 22.254 1.00 93.62 340 VAL A N 1
ATOM 2660 C CA . VAL A 1 340 ? -6.933 10.363 22.599 1.00 93.62 340 VAL A CA 1
ATOM 2661 C C . VAL A 1 340 ? -6.710 10.837 24.033 1.00 93.62 340 VAL A C 1
ATOM 2663 O O . VAL A 1 340 ? -6.138 10.121 24.852 1.00 93.62 340 VAL A O 1
ATOM 2666 N N . TYR A 1 341 ? -7.193 12.031 24.376 1.00 92.44 341 TYR A N 1
ATOM 2667 C CA . TYR A 1 341 ? -6.902 12.707 25.645 1.00 92.44 341 TYR A CA 1
ATOM 2668 C C . TYR A 1 341 ? -7.829 12.279 26.790 1.00 92.44 341 TYR A C 1
ATOM 2670 O O . TYR A 1 341 ? -8.249 13.094 27.614 1.00 92.44 341 TYR A O 1
ATOM 2678 N N . LYS A 1 342 ? -8.156 10.985 26.854 1.00 92.12 342 LYS A N 1
ATOM 2679 C CA . LYS A 1 342 ? -8.900 10.395 27.970 1.00 92.12 342 LYS A CA 1
ATOM 2680 C C . LYS A 1 342 ? -7.946 9.947 29.079 1.00 92.12 342 LYS A C 1
ATOM 2682 O O . LYS A 1 342 ? -6.861 9.441 28.775 1.00 92.12 342 LYS A O 1
ATOM 2687 N N . PRO A 1 343 ? -8.328 10.113 30.360 1.00 88.38 343 PRO A N 1
ATOM 2688 C CA . PRO A 1 343 ? -7.500 9.640 31.456 1.00 88.38 343 PRO A CA 1
ATOM 2689 C C . PRO A 1 343 ? -7.336 8.109 31.403 1.00 88.38 343 PRO A C 1
ATOM 2691 O O . PRO A 1 343 ? -8.247 7.414 30.934 1.00 88.38 343 PRO A O 1
ATOM 2694 N N . PRO A 1 344 ? -6.201 7.568 31.885 1.00 85.31 344 PRO A N 1
ATOM 2695 C CA . PRO A 1 344 ? -5.997 6.124 31.992 1.00 85.31 344 PRO A CA 1
ATOM 2696 C C . PRO A 1 344 ? -7.156 5.427 32.722 1.00 85.31 344 PRO A C 1
ATOM 2698 O O . PRO A 1 344 ? -7.704 5.975 33.677 1.00 85.31 344 PRO A O 1
ATOM 2701 N N . GLY A 1 345 ? -7.557 4.249 32.242 1.00 86.00 345 GLY A N 1
ATOM 2702 C CA . GLY A 1 345 ? -8.723 3.498 32.732 1.00 86.00 345 GLY A CA 1
ATOM 2703 C C . GLY A 1 345 ? -10.062 3.939 32.123 1.00 86.00 345 GLY A C 1
ATOM 2704 O O . GLY A 1 345 ? -11.110 3.376 32.435 1.00 86.00 345 GLY A O 1
ATOM 2705 N N . SER A 1 346 ? -10.049 4.951 31.250 1.00 89.94 346 SER A N 1
ATOM 2706 C CA . SER A 1 346 ? -11.236 5.446 30.537 1.00 89.94 346 SER A CA 1
ATOM 2707 C C . SER A 1 346 ? -10.996 5.667 29.042 1.00 89.94 346 SER A C 1
ATOM 2709 O O . SER A 1 346 ? -11.822 6.274 28.358 1.00 89.94 346 SER A O 1
ATOM 2711 N N . GLN A 1 347 ? -9.856 5.201 28.523 1.00 92.56 347 GLN A N 1
ATOM 2712 C CA . GLN A 1 347 ? -9.531 5.333 27.109 1.00 92.56 347 GLN A CA 1
ATOM 2713 C C . GLN A 1 347 ? -10.370 4.331 26.306 1.00 92.56 347 GLN A C 1
ATOM 2715 O O . GLN A 1 347 ? -10.245 3.123 26.524 1.00 92.56 347 GLN A O 1
ATOM 2720 N N . PRO A 1 348 ? -11.230 4.784 25.382 1.00 93.81 348 PRO A N 1
ATOM 2721 C CA . PRO A 1 348 ? -12.061 3.871 24.612 1.00 93.81 348 PRO A CA 1
ATOM 2722 C C . PRO A 1 348 ? -11.226 3.061 23.613 1.00 93.81 348 PRO A C 1
ATOM 2724 O O . PRO A 1 348 ? -10.192 3.512 23.102 1.00 93.81 348 PRO A O 1
ATOM 2727 N N . ARG A 1 349 ? -11.718 1.862 23.298 1.00 94.38 349 ARG A N 1
ATOM 2728 C CA . ARG A 1 349 ? -11.220 1.005 22.210 1.00 94.38 349 ARG A CA 1
ATOM 2729 C C . ARG A 1 349 ? -11.808 1.372 20.861 1.00 94.38 349 ARG A C 1
ATOM 2731 O O . ARG A 1 349 ? -11.421 0.797 19.850 1.00 94.38 349 ARG A O 1
ATOM 2738 N N . SER A 1 350 ? -12.758 2.302 20.824 1.00 95.50 350 SER A N 1
ATOM 2739 C CA . SER A 1 350 ? -13.423 2.672 19.584 1.00 95.50 350 SER A CA 1
ATOM 2740 C C . SER A 1 350 ? -13.753 4.149 19.467 1.00 95.50 350 SER A C 1
ATOM 2742 O O . SER A 1 350 ? -13.906 4.865 20.457 1.00 95.50 350 SER A O 1
ATOM 2744 N N . TYR A 1 351 ? -13.868 4.598 18.223 1.00 96.25 351 TYR A N 1
ATOM 2745 C CA . TYR A 1 351 ? -14.313 5.938 17.871 1.00 96.25 351 TYR A CA 1
ATOM 2746 C C . TYR A 1 351 ? -15.112 5.881 16.571 1.00 96.25 351 TYR A C 1
ATOM 2748 O O . TYR A 1 351 ? -14.769 5.124 15.668 1.00 96.25 351 TYR A O 1
ATOM 2756 N N . SER A 1 352 ? -16.184 6.668 16.460 1.00 96.69 352 SER A N 1
ATOM 2757 C CA . SER A 1 352 ? -16.999 6.688 15.243 1.00 96.69 352 SER A CA 1
ATOM 2758 C C . SER A 1 352 ? -17.365 8.093 14.802 1.00 96.69 352 SER A C 1
ATOM 2760 O O . SER A 1 352 ? -17.642 8.964 15.624 1.00 96.69 352 SER A O 1
ATOM 2762 N N . PHE A 1 353 ? -17.389 8.292 13.489 1.00 97.50 353 PHE A N 1
ATOM 2763 C CA . PHE A 1 353 ? -17.619 9.585 12.852 1.00 97.50 353 PHE A CA 1
ATOM 2764 C C . PHE A 1 353 ? -18.247 9.399 11.467 1.00 97.50 353 PHE A C 1
ATOM 2766 O O . PHE A 1 353 ? -18.320 8.285 10.941 1.00 97.50 353 PHE A O 1
ATOM 2773 N N . LYS A 1 354 ? -18.735 10.496 10.889 1.00 97.62 354 LYS A N 1
ATOM 2774 C CA . LYS A 1 354 ? -19.397 10.505 9.583 1.00 97.62 354 LYS A CA 1
ATOM 2775 C C . LYS A 1 354 ? -18.424 10.913 8.485 1.00 97.62 354 LYS A C 1
ATOM 2777 O O . LYS A 1 354 ? -17.556 11.765 8.689 1.00 97.62 354 LYS A O 1
ATOM 2782 N N . VAL A 1 355 ? -18.628 10.344 7.304 1.00 97.69 355 VAL A N 1
ATOM 2783 C CA . VAL A 1 355 ? -17.970 10.731 6.058 1.00 97.69 355 VAL A CA 1
ATOM 2784 C C . VAL A 1 355 ? -19.010 11.207 5.051 1.00 97.69 355 VAL A C 1
ATOM 2786 O O . VAL A 1 355 ? -20.075 10.618 4.900 1.00 97.69 355 VAL A O 1
ATOM 2789 N N . HIS A 1 356 ? -18.694 12.289 4.352 1.00 97.00 356 HIS A N 1
ATOM 2790 C CA . HIS A 1 356 ? -19.436 12.780 3.201 1.00 97.00 356 HIS A CA 1
ATOM 2791 C C . HIS A 1 356 ? -18.585 12.582 1.948 1.00 97.00 356 HIS A C 1
ATOM 2793 O O . HIS A 1 356 ? -17.443 13.049 1.886 1.00 97.00 356 HIS A O 1
ATOM 2799 N N . TYR A 1 357 ? -19.158 11.909 0.955 1.00 96.44 357 TYR A N 1
ATOM 2800 C CA . TYR A 1 357 ? -18.531 11.666 -0.337 1.00 96.44 357 TYR A CA 1
ATOM 2801 C C . TYR A 1 357 ? -18.904 12.781 -1.307 1.00 96.44 357 TYR A C 1
ATOM 2803 O O . TYR A 1 357 ? -20.082 13.134 -1.418 1.00 96.44 357 TYR A O 1
ATOM 2811 N N . TYR A 1 358 ? -17.913 13.297 -2.028 1.00 93.00 358 TYR A N 1
ATOM 2812 C CA . TYR A 1 358 ? -18.103 14.316 -3.054 1.00 93.00 358 TYR A CA 1
ATOM 2813 C C . TYR A 1 358 ? -17.601 13.818 -4.405 1.00 93.00 358 TYR A C 1
ATOM 2815 O O . TYR A 1 358 ? -16.637 13.055 -4.476 1.00 93.00 358 TYR A O 1
ATOM 2823 N N . ASP A 1 359 ? -18.260 14.270 -5.464 1.00 88.56 359 ASP A N 1
ATOM 2824 C CA . ASP A 1 359 ? -17.738 14.218 -6.823 1.00 88.56 359 ASP A CA 1
ATOM 2825 C C . ASP A 1 359 ? -17.218 15.589 -7.224 1.00 88.56 359 ASP A C 1
ATOM 2827 O O . ASP A 1 359 ? -17.818 16.612 -6.875 1.00 88.56 359 ASP A O 1
ATOM 2831 N N . LYS A 1 360 ? -16.087 15.614 -7.923 1.00 83.94 360 LYS A N 1
ATOM 2832 C CA . LYS A 1 360 ? -15.413 16.859 -8.278 1.00 83.94 360 LYS A CA 1
ATOM 2833 C C . LYS A 1 360 ? -14.705 16.706 -9.622 1.00 83.94 360 LYS A C 1
ATOM 2835 O O . LYS A 1 360 ? -13.850 15.836 -9.782 1.00 83.94 360 LYS A O 1
ATOM 2840 N N . GLU A 1 361 ? -15.061 17.558 -10.580 1.00 71.69 361 GLU A N 1
ATOM 2841 C CA . GLU A 1 361 ? -14.544 17.483 -11.952 1.00 71.69 361 GLU A CA 1
ATOM 2842 C C . GLU A 1 361 ? -13.093 17.966 -12.064 1.00 71.69 361 GLU A C 1
ATOM 2844 O O . GLU A 1 361 ? -12.315 17.424 -12.844 1.00 71.69 361 GLU A O 1
ATOM 2849 N N . ASP A 1 362 ? -12.671 18.941 -11.264 1.00 68.62 362 ASP A N 1
ATOM 2850 C CA . ASP A 1 362 ? -11.289 19.431 -11.192 1.00 68.62 362 ASP A CA 1
ATOM 2851 C C . ASP A 1 362 ? -11.012 20.098 -9.837 1.00 68.62 362 ASP A C 1
ATOM 2853 O O . ASP A 1 362 ? -11.912 20.256 -9.029 1.00 68.62 362 ASP A O 1
ATOM 2857 N N . LEU A 1 363 ? -9.779 20.520 -9.548 1.00 67.19 363 LEU A N 1
ATOM 2858 C CA . LEU A 1 363 ? -9.434 21.140 -8.257 1.00 67.19 363 LEU A CA 1
ATOM 2859 C C . LEU A 1 363 ? -10.197 22.447 -7.954 1.00 67.19 363 LEU A C 1
ATOM 2861 O O . LEU A 1 363 ? -10.342 22.798 -6.778 1.00 67.19 363 LEU A O 1
ATOM 2865 N N . TYR A 1 364 ? -10.705 23.139 -8.972 1.00 74.94 364 TYR A N 1
ATOM 2866 C CA . TYR A 1 364 ? -11.253 24.494 -8.875 1.00 74.94 364 TYR A CA 1
ATOM 2867 C C . TYR A 1 364 ? -12.786 24.538 -8.863 1.00 74.94 364 TYR A C 1
ATOM 2869 O O . TYR A 1 364 ? -13.365 25.552 -8.481 1.00 74.94 364 TYR A O 1
ATOM 2877 N N . THR A 1 365 ? -13.438 23.439 -9.229 1.00 80.12 365 THR A N 1
ATOM 2878 C CA . THR A 1 365 ? -14.893 23.281 -9.229 1.00 80.12 365 THR A CA 1
ATOM 2879 C C . THR A 1 365 ? -15.436 22.996 -7.832 1.00 80.12 365 THR A C 1
ATOM 2881 O O . THR A 1 365 ? -14.761 22.450 -6.948 1.00 80.12 365 THR A O 1
ATOM 2884 N N . GLU A 1 366 ? -16.680 23.404 -7.602 1.00 84.19 366 GLU A N 1
ATOM 2885 C CA . GLU A 1 366 ? -17.386 23.063 -6.375 1.00 84.19 366 GLU A CA 1
ATOM 2886 C C . GLU A 1 366 ? -17.743 21.572 -6.395 1.00 84.19 366 GLU A C 1
ATOM 2888 O O . GLU A 1 366 ? -18.236 21.046 -7.393 1.00 84.19 366 GLU A O 1
ATOM 2893 N N . GLY A 1 367 ? -17.445 20.871 -5.302 1.00 85.25 367 GLY A N 1
ATOM 2894 C CA . GLY A 1 367 ? -17.739 19.447 -5.201 1.00 85.25 367 GLY A CA 1
ATOM 2895 C C . GLY A 1 367 ? -19.230 19.219 -4.972 1.00 85.25 367 GLY A C 1
ATOM 2896 O O . GLY A 1 367 ? -19.822 19.833 -4.086 1.00 85.25 367 GLY A O 1
ATOM 2897 N N . THR A 1 368 ? -19.829 18.282 -5.701 1.00 91.44 368 THR A N 1
ATOM 2898 C CA . THR A 1 368 ? -21.218 17.867 -5.464 1.00 91.44 368 THR A CA 1
ATOM 2899 C C . THR A 1 368 ? -21.243 16.715 -4.475 1.00 91.44 368 THR A C 1
ATOM 2901 O O . THR A 1 368 ? -20.577 15.702 -4.679 1.00 91.44 368 THR A O 1
ATOM 2904 N N . LYS A 1 369 ? -22.011 16.839 -3.390 1.00 94.06 369 LYS A N 1
ATOM 2905 C CA . LYS A 1 369 ? -22.178 15.744 -2.429 1.00 94.06 369 LYS A CA 1
ATOM 2906 C C . LYS A 1 369 ? -22.979 14.610 -3.068 1.00 94.06 369 LYS A C 1
ATOM 2908 O O . LYS A 1 369 ? -24.097 14.822 -3.523 1.00 94.06 369 LYS A O 1
ATOM 2913 N N . VAL A 1 370 ? -22.416 13.407 -3.059 1.00 94.50 370 VAL A N 1
ATOM 2914 C CA . VAL A 1 370 ? -22.970 12.219 -3.736 1.00 94.50 370 VAL A CA 1
ATOM 2915 C C . VAL A 1 370 ? -23.318 11.080 -2.785 1.00 94.50 370 VAL A C 1
ATOM 2917 O O . VAL A 1 370 ? -23.966 10.120 -3.191 1.00 94.50 370 VAL A O 1
ATOM 2920 N N . GLY A 1 371 ? -22.912 11.167 -1.519 1.00 94.75 371 GLY A N 1
ATOM 2921 C CA . GLY A 1 371 ? -23.268 10.165 -0.525 1.00 94.75 371 GLY A CA 1
ATOM 2922 C C . GLY A 1 371 ? -22.783 10.500 0.877 1.00 94.75 371 GLY A C 1
ATOM 2923 O O . GLY A 1 371 ? -22.030 11.452 1.098 1.00 94.75 371 GLY A O 1
ATOM 2924 N N . GLU A 1 372 ? -23.208 9.671 1.821 1.00 96.50 372 GLU A N 1
ATOM 2925 C CA . GLU A 1 372 ? -22.790 9.707 3.217 1.00 96.50 372 GLU A CA 1
ATOM 2926 C C . GLU A 1 372 ? -22.483 8.290 3.697 1.00 96.50 372 GLU A C 1
ATOM 2928 O O . GLU A 1 372 ? -23.066 7.318 3.214 1.00 96.50 372 GLU A O 1
ATOM 2933 N N . GLY A 1 373 ? -21.585 8.184 4.667 1.00 96.44 373 GLY A N 1
ATOM 2934 C CA . GLY A 1 373 ? -21.293 6.942 5.361 1.00 96.44 373 GLY A CA 1
ATOM 2935 C C . GLY A 1 373 ? -20.828 7.193 6.789 1.00 96.44 373 GLY A C 1
ATOM 2936 O O . GLY A 1 373 ? -20.643 8.334 7.221 1.00 96.44 373 GLY A O 1
ATOM 2937 N N . GLU A 1 374 ? -20.608 6.112 7.523 1.00 97.38 374 GLU A N 1
ATOM 2938 C CA . GLU A 1 374 ? -20.025 6.132 8.860 1.00 97.38 374 GLU A CA 1
ATOM 2939 C C . GLU A 1 374 ? -18.784 5.245 8.924 1.00 97.38 374 GLU A C 1
ATOM 2941 O O . GLU A 1 374 ? -18.725 4.173 8.316 1.00 97.38 374 GLU A O 1
ATOM 2946 N N . ILE A 1 375 ? -17.801 5.686 9.704 1.00 97.81 375 ILE A N 1
ATOM 2947 C CA . ILE A 1 375 ? -16.575 4.940 9.973 1.00 97.81 375 ILE A CA 1
ATOM 2948 C C . ILE A 1 375 ? -16.510 4.658 11.469 1.00 97.81 375 ILE A C 1
ATOM 2950 O O . ILE A 1 375 ? -16.689 5.566 12.283 1.00 97.81 375 ILE A O 1
ATOM 2954 N N . LEU A 1 376 ? -16.250 3.401 11.818 1.00 97.75 376 LEU A N 1
ATOM 2955 C CA . LEU A 1 376 ? -15.994 2.928 13.170 1.00 97.75 376 LEU A CA 1
ATOM 2956 C C . LEU A 1 376 ? -14.544 2.447 13.257 1.00 97.75 376 LEU A C 1
ATOM 2958 O O . LEU A 1 376 ? -14.198 1.405 12.708 1.00 97.75 376 LEU A O 1
ATOM 2962 N N . LEU A 1 377 ? -13.706 3.207 13.952 1.00 97.38 377 LEU A N 1
ATOM 2963 C CA . LEU A 1 377 ? -12.354 2.807 14.315 1.00 97.38 377 LEU A CA 1
ATOM 2964 C C . LEU A 1 377 ? -12.405 1.898 15.545 1.00 97.38 377 LEU A C 1
ATOM 2966 O O . LEU A 1 377 ? -13.068 2.233 16.526 1.00 97.38 377 LEU A O 1
ATOM 2970 N N . LEU A 1 378 ? -11.649 0.808 15.505 1.00 96.50 378 LEU A N 1
ATOM 2971 C CA . LEU A 1 378 ? -11.317 -0.066 16.621 1.00 96.50 378 LEU A CA 1
ATOM 2972 C C . LEU A 1 378 ? -9.804 -0.011 16.839 1.00 96.50 378 LEU A C 1
ATOM 2974 O O . LEU A 1 378 ? -9.042 -0.115 15.882 1.00 96.50 378 LEU A O 1
ATOM 2978 N N . SER A 1 379 ? -9.356 0.139 18.078 1.00 94.19 379 SER A N 1
ATOM 2979 C CA . SER A 1 379 ? -7.937 0.133 18.429 1.00 94.19 379 SER A CA 1
ATOM 2980 C C . SER A 1 379 ? -7.740 -0.557 19.778 1.00 94.19 379 SER A C 1
ATOM 2982 O O . SER A 1 379 ? -8.488 -0.263 20.717 1.00 94.19 379 SER A O 1
ATOM 2984 N N . PRO A 1 380 ? -6.759 -1.467 19.896 1.00 92.12 380 PRO A N 1
ATOM 2985 C CA . PRO A 1 380 ? -6.551 -2.221 21.118 1.00 92.12 380 PRO A CA 1
ATOM 2986 C C . PRO A 1 380 ? -6.029 -1.322 22.244 1.00 92.12 380 PRO A C 1
ATOM 2988 O O . PRO A 1 380 ? -5.268 -0.370 22.026 1.00 92.12 380 PRO A O 1
ATOM 2991 N N . ARG A 1 381 ? -6.412 -1.658 23.474 1.00 92.31 381 ARG A N 1
ATOM 2992 C CA . ARG A 1 381 ? -5.985 -0.997 24.708 1.00 92.31 381 ARG A CA 1
ATOM 2993 C C . ARG A 1 381 ? -5.511 -2.034 25.711 1.00 92.31 381 ARG A C 1
ATOM 2995 O O . ARG A 1 381 ? -6.132 -3.078 25.883 1.00 92.31 381 ARG A O 1
ATOM 3002 N N . HIS A 1 382 ? -4.443 -1.699 26.430 1.00 92.12 382 HIS A N 1
ATOM 3003 C CA . HIS A 1 382 ? -4.063 -2.466 27.611 1.00 92.12 382 HIS A CA 1
ATOM 3004 C C . HIS A 1 382 ? -5.234 -2.497 28.611 1.00 92.12 382 HIS A C 1
ATOM 3006 O O . HIS A 1 382 ? -5.900 -1.459 28.743 1.00 92.12 382 HIS A O 1
ATOM 3012 N N . PRO A 1 383 ? -5.486 -3.614 29.323 1.00 90.62 383 PRO A N 1
ATOM 3013 C CA . PRO A 1 383 ? -6.554 -3.701 30.314 1.00 90.62 383 PRO A CA 1
ATOM 3014 C C . PRO A 1 383 ? -6.595 -2.517 31.283 1.00 90.62 383 PRO A C 1
ATOM 3016 O O . PRO A 1 383 ? -7.651 -1.918 31.423 1.00 90.62 383 PRO A O 1
ATOM 3019 N N . ASP A 1 384 ? -5.460 -2.081 31.836 1.00 90.19 384 ASP A N 1
ATOM 3020 C CA . ASP A 1 384 ? -5.411 -0.949 32.787 1.00 90.19 384 ASP A CA 1
ATOM 3021 C C . ASP A 1 384 ? -5.701 0.425 32.178 1.00 90.19 384 ASP A C 1
ATOM 3023 O O . ASP A 1 384 ? -5.988 1.391 32.887 1.00 90.19 384 ASP A O 1
ATOM 3027 N N . LYS A 1 385 ? -5.586 0.546 30.856 1.00 89.31 385 LYS A N 1
ATOM 3028 C CA . LYS A 1 385 ? -5.788 1.811 30.147 1.00 89.31 385 LYS A CA 1
ATOM 3029 C C . LYS A 1 385 ? -7.196 1.940 29.583 1.00 89.31 385 LYS A C 1
ATOM 3031 O O . LYS A 1 385 ? -7.744 3.046 29.567 1.00 89.31 385 LYS A O 1
ATOM 3036 N N . GLY A 1 386 ? -7.742 0.826 29.100 1.00 87.62 386 GLY A N 1
ATOM 3037 C CA . GLY A 1 386 ? -9.048 0.758 28.462 1.00 87.62 386 GLY A CA 1
ATOM 3038 C C . GLY A 1 386 ? -10.197 1.107 29.407 1.00 87.62 386 GLY A C 1
ATOM 3039 O O . GLY A 1 386 ? -10.037 1.105 30.625 1.00 87.62 386 GLY A O 1
ATOM 3040 N N . VAL A 1 387 ? -11.375 1.369 28.839 1.00 86.00 387 VAL A N 1
ATOM 3041 C CA . VAL A 1 387 ? -12.613 1.493 29.620 1.00 86.00 387 VAL A CA 1
ATOM 3042 C C . VAL A 1 387 ? -12.849 0.198 30.397 1.00 86.00 387 VAL A C 1
ATOM 3044 O O . VAL A 1 387 ? -12.939 -0.881 29.805 1.00 86.00 387 VAL A O 1
ATOM 3047 N N . GLN A 1 388 ? -12.951 0.322 31.718 1.00 77.94 388 GLN A N 1
ATOM 3048 C CA . GLN A 1 388 ? -13.282 -0.785 32.609 1.00 77.94 388 GLN A CA 1
ATOM 3049 C C . GLN A 1 388 ? -14.792 -1.025 32.614 1.00 77.94 388 GLN A C 1
ATOM 3051 O O . GLN A 1 388 ? -15.580 -0.080 32.689 1.00 77.94 388 GLN A O 1
ATOM 3056 N N . ARG A 1 389 ? -15.203 -2.293 32.549 1.00 72.19 389 ARG A N 1
ATOM 3057 C CA . ARG A 1 389 ? -16.596 -2.695 32.780 1.00 72.19 389 ARG A CA 1
ATOM 3058 C C . ARG A 1 389 ? -16.732 -3.244 34.192 1.00 72.19 389 ARG A C 1
ATOM 3060 O O . ARG A 1 389 ? -15.865 -3.989 34.635 1.00 72.19 389 ARG A O 1
ATOM 3067 N N . GLU A 1 390 ? -17.825 -2.889 34.862 1.00 67.62 390 GLU A N 1
ATOM 3068 C CA . GLU A 1 390 ? -18.136 -3.395 36.206 1.00 67.62 390 GLU A CA 1
ATOM 3069 C C . GLU A 1 390 ? -18.357 -4.915 36.204 1.00 67.62 390 GLU A C 1
ATOM 3071 O O . GLU A 1 390 ? -17.932 -5.591 37.135 1.00 67.62 390 GLU A O 1
ATOM 3076 N N . GLU A 1 391 ? -18.936 -5.459 35.126 1.00 76.56 391 GLU A N 1
ATOM 3077 C CA . GLU A 1 391 ? -19.102 -6.900 34.926 1.00 76.56 391 GLU A CA 1
ATOM 3078 C C . GLU A 1 391 ? -18.528 -7.343 33.564 1.00 76.56 391 GLU A C 1
ATOM 3080 O O . GLU A 1 391 ? -18.820 -6.721 32.530 1.00 76.56 391 GLU A O 1
ATOM 3085 N N . PRO A 1 392 ? -17.692 -8.400 33.531 1.00 78.56 392 PRO A N 1
ATOM 3086 C CA . PRO A 1 392 ? -17.158 -8.950 32.293 1.00 78.56 392 PRO A CA 1
ATOM 3087 C C . PRO A 1 392 ? -18.252 -9.673 31.502 1.00 78.56 392 PRO A C 1
ATOM 3089 O O . PRO A 1 392 ? -19.096 -10.376 32.054 1.00 78.56 392 PRO A O 1
ATOM 3092 N N . VAL A 1 393 ? -18.211 -9.530 30.179 1.00 83.06 393 VAL A N 1
ATOM 3093 C CA . VAL A 1 393 ? -19.173 -10.174 29.282 1.00 83.06 393 VAL A CA 1
ATOM 3094 C C . VAL A 1 393 ? -18.699 -11.590 29.005 1.00 83.06 393 VAL A C 1
ATOM 3096 O O . VAL A 1 393 ? -17.617 -11.785 28.462 1.00 83.06 393 VAL A O 1
ATOM 3099 N N . SER A 1 394 ? -19.506 -12.593 29.341 1.00 84.75 394 SER A N 1
ATOM 3100 C CA . SER A 1 394 ? -19.165 -13.985 29.023 1.00 84.75 394 SER A CA 1
ATOM 3101 C C . SER A 1 394 ? -19.054 -14.209 27.510 1.00 84.75 394 SER A C 1
ATOM 3103 O O . SER A 1 394 ? -19.737 -13.544 26.727 1.00 84.75 394 SER A O 1
ATOM 3105 N N . TRP A 1 395 ? -18.274 -15.202 27.075 1.00 84.06 395 TRP A N 1
ATOM 3106 C CA . TRP A 1 395 ? -18.246 -15.588 25.656 1.00 84.06 395 TRP A CA 1
ATOM 3107 C C . TRP A 1 395 ? -19.627 -15.907 25.088 1.00 84.06 395 TRP A C 1
ATOM 3109 O O . TRP A 1 395 ? -19.934 -15.502 23.974 1.00 84.06 395 TRP A O 1
ATOM 3119 N N . LYS A 1 396 ? -20.492 -16.556 25.873 1.00 81.88 396 LYS A N 1
ATOM 3120 C CA . LYS A 1 396 ? -21.866 -16.865 25.461 1.00 81.88 396 LYS A CA 1
ATOM 3121 C C . LYS A 1 396 ? -22.667 -15.608 25.116 1.00 81.88 396 LYS A C 1
ATOM 3123 O O . LYS A 1 396 ? -23.475 -15.624 24.196 1.00 81.88 396 LYS A O 1
ATOM 3128 N N . GLU A 1 397 ? -22.457 -14.527 25.857 1.00 80.38 397 GLU A N 1
ATOM 3129 C CA . GLU A 1 397 ? -23.111 -13.251 25.585 1.00 80.38 397 GLU A CA 1
ATOM 3130 C C . GLU A 1 397 ? -22.422 -12.488 24.445 1.00 80.38 397 GLU A C 1
ATOM 3132 O O . GLU A 1 397 ? -23.104 -11.977 23.558 1.00 80.38 397 GLU A O 1
ATOM 3137 N N . ALA A 1 398 ? -21.086 -12.455 24.424 1.00 78.75 398 ALA A N 1
ATOM 3138 C CA . ALA A 1 398 ? -20.301 -11.796 23.378 1.00 78.75 398 ALA A CA 1
ATOM 3139 C C . ALA A 1 398 ? -20.533 -12.406 21.985 1.00 78.75 398 ALA A C 1
ATOM 3141 O O . ALA A 1 398 ? -20.484 -11.697 20.982 1.00 78.75 398 ALA A O 1
ATOM 3142 N N . LEU A 1 399 ? -20.793 -13.713 21.936 1.00 76.81 399 LEU A N 1
ATOM 3143 C CA . LEU A 1 399 ? -21.006 -14.491 20.720 1.00 76.81 399 LEU A CA 1
ATOM 3144 C C . LEU A 1 399 ? -22.481 -14.825 20.498 1.00 76.81 399 LEU A C 1
ATOM 3146 O O . LEU A 1 399 ? -22.784 -15.609 19.616 1.00 76.81 399 LEU A O 1
ATOM 3150 N N . ARG A 1 400 ? -23.421 -14.237 21.248 1.00 74.62 400 ARG A N 1
ATOM 3151 C CA . ARG A 1 400 ? -24.853 -14.583 21.146 1.00 74.62 400 ARG A CA 1
ATOM 3152 C C . ARG A 1 400 ? -25.423 -14.477 19.720 1.00 74.62 400 ARG A C 1
ATOM 3154 O O . ARG A 1 400 ? -26.418 -15.123 19.413 1.00 74.62 400 ARG A O 1
ATOM 3161 N N . ASP A 1 401 ? -24.804 -13.637 18.889 1.00 67.75 401 ASP A N 1
ATOM 3162 C CA . ASP A 1 401 ? -25.223 -13.338 17.520 1.00 67.75 401 ASP A CA 1
ATOM 3163 C C . ASP A 1 401 ? -24.567 -14.279 16.480 1.00 67.75 401 ASP A C 1
ATOM 3165 O O . ASP A 1 401 ? -24.888 -14.201 15.295 1.00 67.75 401 ASP A O 1
ATOM 3169 N N . ILE A 1 402 ? -23.642 -15.158 16.894 1.00 68.38 402 ILE A N 1
ATOM 3170 C CA . ILE A 1 402 ? -22.944 -16.114 16.024 1.00 68.38 402 ILE A CA 1
ATOM 3171 C C . ILE A 1 402 ? -22.910 -17.510 16.662 1.00 68.38 402 ILE A C 1
ATOM 3173 O O . ILE A 1 402 ? -22.555 -17.670 17.822 1.00 68.38 402 ILE A O 1
ATOM 3177 N N . ASP A 1 403 ? -23.252 -18.548 15.898 1.00 65.38 403 ASP A N 1
ATOM 3178 C CA . ASP A 1 403 ? -23.261 -19.943 16.374 1.00 65.38 403 ASP A CA 1
ATOM 3179 C C . ASP A 1 403 ? -21.831 -20.515 16.454 1.00 65.38 403 ASP A C 1
ATOM 3181 O O . ASP A 1 403 ? -21.418 -21.370 15.670 1.00 65.38 403 ASP A O 1
ATOM 3185 N N . ILE A 1 404 ? -21.019 -19.943 17.348 1.00 68.94 404 ILE A N 1
ATOM 3186 C CA . ILE A 1 404 ? -19.637 -20.342 17.614 1.00 68.94 404 ILE A CA 1
ATOM 3187 C C . ILE A 1 404 ? -19.484 -20.546 19.117 1.00 68.94 404 ILE A C 1
ATOM 3189 O O . ILE A 1 404 ? -19.579 -19.600 19.896 1.00 68.94 404 ILE A O 1
ATOM 3193 N N . ASP A 1 405 ? -19.180 -21.780 19.509 1.00 67.25 405 ASP A N 1
ATOM 3194 C CA . ASP A 1 405 ? -18.781 -22.107 20.875 1.00 67.25 405 ASP A CA 1
ATOM 3195 C C . ASP A 1 405 ? -17.250 -22.066 20.981 1.00 67.25 405 ASP A C 1
ATOM 3197 O O . ASP A 1 405 ? -16.540 -22.874 20.371 1.00 67.25 405 ASP A O 1
ATOM 3201 N N . LEU A 1 406 ? -16.725 -21.080 21.712 1.00 68.88 406 LEU A N 1
ATOM 3202 C CA . LEU A 1 406 ? -15.306 -21.028 22.046 1.00 68.88 406 LEU A CA 1
ATOM 3203 C C . LEU A 1 406 ? -15.081 -21.820 23.331 1.00 68.88 406 LEU A C 1
ATOM 3205 O O . LEU A 1 406 ? -15.585 -21.461 24.392 1.00 68.88 406 LEU A O 1
ATOM 3209 N N . GLU A 1 407 ? -14.262 -22.869 23.251 1.00 65.50 407 GLU A N 1
ATOM 3210 C CA . GLU A 1 407 ? -13.845 -23.619 24.435 1.00 65.50 407 GLU A CA 1
ATOM 3211 C C . GLU A 1 407 ? -13.166 -22.674 25.442 1.00 65.50 407 GLU A C 1
ATOM 3213 O O . GLU A 1 407 ? -12.046 -22.214 25.209 1.00 65.50 407 GLU A O 1
ATOM 3218 N N . ALA A 1 408 ? -13.811 -22.420 26.586 1.00 62.34 408 ALA A N 1
ATOM 3219 C CA . ALA A 1 408 ? -13.285 -21.522 27.620 1.00 62.34 408 ALA A CA 1
ATOM 3220 C C . ALA A 1 408 ? -11.890 -21.943 28.125 1.00 62.34 408 ALA A C 1
ATOM 3222 O O . ALA A 1 408 ? -11.063 -21.104 28.470 1.00 62.34 408 ALA A O 1
ATOM 3223 N N . ALA A 1 409 ? -11.584 -23.245 28.082 1.00 64.25 409 ALA A N 1
ATOM 3224 C CA . ALA A 1 409 ? -10.262 -23.781 28.408 1.00 64.25 409 ALA A CA 1
ATOM 3225 C C . ALA A 1 409 ? -9.139 -23.301 27.462 1.00 64.25 409 ALA A C 1
ATOM 3227 O O . ALA A 1 409 ? -7.970 -23.389 27.827 1.00 64.25 409 ALA A O 1
ATOM 3228 N N . LYS A 1 410 ? -9.475 -22.821 26.255 1.00 70.75 410 LYS A N 1
ATOM 3229 C CA . LYS A 1 410 ? -8.528 -22.327 25.240 1.00 70.75 410 LYS A CA 1
ATOM 3230 C C . LYS A 1 410 ? -8.520 -20.806 25.074 1.00 70.75 410 LYS A C 1
ATOM 3232 O O . LYS A 1 410 ? -7.569 -20.302 24.494 1.00 70.75 410 LYS A O 1
ATOM 3237 N N . TRP A 1 411 ? -9.579 -20.111 25.495 1.00 74.06 411 TRP A N 1
ATOM 3238 C CA . TRP A 1 411 ? -9.786 -18.680 25.211 1.00 74.06 411 TRP A CA 1
ATOM 3239 C C . TRP A 1 411 ? -10.139 -17.846 26.454 1.00 74.06 411 TRP A C 1
ATOM 3241 O O . TRP A 1 411 ? -10.496 -16.671 26.341 1.00 74.06 411 TRP A O 1
ATOM 3251 N N . GLY A 1 412 ? -10.106 -18.451 27.643 1.00 77.31 412 GLY A N 1
ATOM 3252 C CA . GLY A 1 412 ? -10.604 -17.858 28.883 1.00 77.31 412 GLY A CA 1
ATOM 3253 C C . GLY A 1 412 ? -12.133 -17.798 28.950 1.00 77.31 412 GLY A C 1
ATOM 3254 O O . GLY A 1 412 ? -12.836 -18.272 28.063 1.00 77.31 412 GLY A O 1
ATOM 3255 N N . GLU A 1 413 ? -12.666 -17.201 30.016 1.00 81.62 413 GLU A N 1
ATOM 3256 C CA . GLU A 1 413 ? -14.118 -17.134 30.269 1.00 81.62 413 GLU A CA 1
ATOM 3257 C C . GLU A 1 413 ? -14.812 -15.939 29.585 1.00 81.62 413 GLU A C 1
ATOM 3259 O O . GLU A 1 413 ? -16.028 -15.958 29.369 1.00 81.62 413 GLU A O 1
ATOM 3264 N N . SER A 1 414 ? -14.045 -14.902 29.225 1.00 85.12 414 SER A N 1
ATOM 3265 C CA . SER A 1 414 ? -14.547 -13.669 28.605 1.00 85.12 414 SER A CA 1
ATOM 3266 C C . SER A 1 414 ? -13.530 -13.018 27.648 1.00 85.12 414 SER A C 1
ATOM 3268 O O . SER A 1 414 ? -12.320 -13.271 27.752 1.00 85.12 414 SER A O 1
ATOM 3270 N N . PRO A 1 415 ? -13.984 -12.131 26.735 1.00 85.75 415 PRO A N 1
ATOM 3271 C CA . PRO A 1 415 ? -13.097 -11.298 25.925 1.00 85.75 415 PRO A CA 1
ATOM 3272 C C . PRO A 1 415 ? -12.249 -10.335 26.764 1.00 85.75 415 PRO A C 1
ATOM 3274 O O . PRO A 1 415 ? -11.147 -9.983 26.354 1.00 85.75 415 PRO A O 1
ATOM 3277 N N . GLN A 1 416 ? -12.749 -9.897 27.926 1.00 87.94 416 GLN A N 1
ATOM 3278 C CA . GLN A 1 416 ? -11.999 -9.023 28.823 1.00 87.94 416 GLN A CA 1
ATOM 3279 C C . GLN A 1 416 ? -10.793 -9.770 29.397 1.00 87.94 416 GLN A C 1
ATOM 3281 O O . GLN A 1 416 ? -10.894 -10.919 29.826 1.00 87.94 416 GLN A O 1
ATOM 3286 N N . GLN A 1 417 ? -9.641 -9.107 29.392 1.00 87.56 417 GLN A N 1
ATOM 3287 C CA . GLN A 1 417 ? -8.384 -9.661 29.883 1.00 87.56 417 GLN A CA 1
ATOM 3288 C C . GLN A 1 417 ? -7.983 -9.000 31.197 1.00 87.56 417 GLN A C 1
ATOM 3290 O O . GLN A 1 417 ? -8.304 -7.836 31.434 1.00 87.56 417 GLN A O 1
ATOM 3295 N N . VAL A 1 418 ? -7.253 -9.743 32.026 1.00 87.62 418 VAL A N 1
ATOM 3296 C CA . VAL A 1 418 ? -6.626 -9.223 33.243 1.00 87.62 418 VAL A CA 1
ATOM 3297 C C . VAL A 1 418 ? -5.231 -8.710 32.887 1.00 87.62 418 VAL A C 1
ATOM 3299 O O . VAL A 1 418 ? -4.534 -9.343 32.095 1.00 87.62 418 VAL A O 1
ATOM 3302 N N . ALA A 1 419 ? -4.830 -7.570 33.454 1.00 88.75 419 ALA A N 1
ATOM 3303 C CA . ALA A 1 419 ? -3.523 -6.954 33.205 1.00 88.75 419 ALA A CA 1
ATOM 3304 C C . ALA A 1 419 ? -2.358 -7.919 33.486 1.00 88.75 419 ALA A C 1
ATOM 3306 O O . ALA A 1 419 ? -1.539 -8.162 32.602 1.00 88.75 419 ALA A O 1
ATOM 3307 N N . ASP A 1 420 ? -2.378 -8.579 34.649 1.00 86.75 420 ASP A N 1
ATOM 3308 C CA . ASP A 1 420 ? -1.343 -9.531 35.075 1.00 86.75 420 ASP A CA 1
ATOM 3309 C C . ASP A 1 420 ? -1.074 -10.652 34.047 1.00 86.75 420 ASP A C 1
ATOM 3311 O O . ASP A 1 420 ? 0.063 -11.109 33.893 1.00 86.75 420 ASP A O 1
ATOM 3315 N N . ASP A 1 421 ? -2.101 -11.089 33.306 1.00 85.38 421 ASP A N 1
ATOM 3316 C CA . ASP A 1 421 ? -1.965 -12.152 32.305 1.00 85.38 421 ASP A CA 1
ATOM 3317 C C . ASP A 1 421 ? -1.184 -11.680 31.071 1.00 85.38 421 ASP A C 1
ATOM 3319 O O . ASP A 1 421 ? -0.392 -12.440 30.492 1.00 85.38 421 ASP A O 1
ATOM 3323 N N . VAL A 1 422 ? -1.411 -10.429 30.663 1.00 89.62 422 VAL A N 1
ATOM 3324 C CA . VAL A 1 422 ? -0.885 -9.858 29.418 1.00 89.62 422 VAL A CA 1
ATOM 3325 C C . VAL A 1 422 ? 0.408 -9.074 29.608 1.00 89.62 422 VAL A C 1
ATOM 3327 O O . VAL A 1 422 ? 1.207 -9.035 28.675 1.00 89.62 422 VAL A O 1
ATOM 3330 N N . ASP A 1 423 ? 0.687 -8.566 30.810 1.00 88.69 423 ASP A N 1
ATOM 3331 C CA . ASP A 1 423 ? 1.948 -7.891 31.157 1.00 88.69 423 ASP A CA 1
ATOM 3332 C C . ASP A 1 423 ? 3.170 -8.792 30.931 1.00 88.69 423 ASP A C 1
ATOM 3334 O O . ASP A 1 423 ? 4.280 -8.338 30.642 1.00 88.69 423 ASP A O 1
ATOM 3338 N N . SER A 1 424 ? 2.965 -10.109 31.030 1.00 85.19 424 SER A N 1
ATOM 3339 C CA . SER A 1 424 ? 4.007 -11.101 30.769 1.00 85.19 424 SER A CA 1
ATOM 3340 C C . SER A 1 424 ? 4.350 -11.281 29.282 1.00 85.19 424 SER A C 1
ATOM 3342 O O . SER A 1 424 ? 5.404 -11.843 28.964 1.00 85.19 424 SER A O 1
ATOM 3344 N N . LEU A 1 425 ? 3.490 -10.809 28.371 1.00 87.69 425 LEU A N 1
ATOM 3345 C CA . LEU A 1 425 ? 3.587 -11.021 26.927 1.00 87.69 425 LEU A CA 1
ATOM 3346 C C . LEU A 1 425 ? 4.450 -9.931 26.285 1.00 87.69 425 LEU A C 1
ATOM 3348 O O . LEU A 1 425 ? 3.972 -8.837 25.989 1.00 87.69 425 LEU A O 1
ATOM 3352 N N . THR A 1 426 ? 5.733 -10.245 26.093 1.00 80.81 426 THR A N 1
ATOM 3353 C CA . THR A 1 426 ? 6.750 -9.276 25.640 1.00 80.81 426 THR A CA 1
ATOM 3354 C C . THR A 1 426 ? 7.675 -9.786 24.518 1.00 80.81 426 THR A C 1
ATOM 3356 O O . THR A 1 426 ? 8.573 -9.047 24.119 1.00 80.81 426 THR A O 1
ATOM 3359 N N . PHE A 1 427 ? 7.584 -11.048 24.035 1.00 72.00 427 PHE A N 1
ATOM 3360 C CA . PHE A 1 427 ? 8.665 -11.609 23.183 1.00 72.00 427 PHE A CA 1
ATOM 3361 C C . PHE A 1 427 ? 8.354 -12.718 22.144 1.00 72.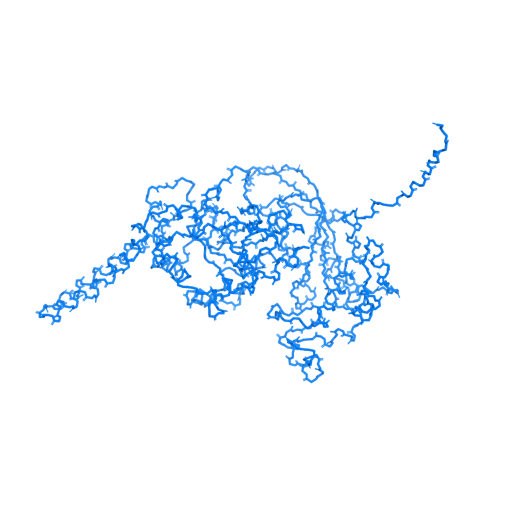00 427 PHE A C 1
ATOM 3363 O O . PHE A 1 427 ? 7.211 -13.072 21.895 1.00 72.00 427 PHE A O 1
ATOM 3370 N N . CYS A 1 428 ? 9.441 -13.269 21.564 1.00 67.81 428 CYS A N 1
ATOM 3371 C CA . CYS A 1 428 ? 9.755 -13.392 20.132 1.00 67.81 428 CYS A CA 1
ATOM 3372 C C . CYS A 1 428 ? 9.471 -14.740 19.438 1.00 67.81 428 CYS A C 1
ATOM 3374 O O . CYS A 1 428 ? 9.187 -14.717 18.254 1.00 67.81 428 CYS A O 1
ATOM 3376 N N . CYS A 1 429 ? 9.565 -15.923 20.062 1.00 70.06 429 CYS A N 1
ATOM 3377 C CA . CYS A 1 429 ? 9.445 -17.172 19.267 1.00 70.06 429 CYS A CA 1
ATOM 3378 C C . CYS A 1 429 ? 8.867 -18.410 19.973 1.00 70.06 429 CYS A C 1
ATOM 3380 O O . CYS A 1 429 ? 8.459 -19.353 19.296 1.00 70.06 429 CYS A O 1
ATOM 3382 N N . CYS A 1 430 ? 8.804 -18.437 21.309 1.00 76.19 430 CYS A N 1
ATOM 3383 C CA . CYS A 1 430 ? 8.242 -19.544 22.095 1.00 76.19 430 CYS A CA 1
ATOM 3384 C C . CYS A 1 430 ? 7.597 -19.032 23.386 1.00 76.19 430 CYS A C 1
ATOM 3386 O O . CYS A 1 430 ? 7.957 -17.968 23.883 1.00 76.19 430 CYS A O 1
ATOM 3388 N N . ASP A 1 431 ? 6.741 -19.838 24.018 1.00 78.50 431 ASP A N 1
ATOM 3389 C CA . ASP A 1 431 ? 6.171 -19.483 25.327 1.00 78.50 431 ASP A CA 1
ATOM 3390 C C . ASP A 1 431 ? 7.226 -19.384 26.442 1.00 78.50 431 ASP A C 1
ATOM 3392 O O . ASP A 1 431 ? 7.045 -18.638 27.404 1.00 78.50 431 ASP A O 1
ATOM 3396 N N . CYS A 1 432 ? 8.369 -20.066 26.294 1.00 78.75 432 CYS A N 1
ATOM 3397 C CA . CYS A 1 432 ? 9.502 -19.936 27.209 1.00 78.75 432 CYS A CA 1
ATOM 3398 C C . CYS A 1 432 ? 10.044 -18.502 27.319 1.00 78.75 432 CYS A C 1
ATOM 3400 O O . CYS A 1 432 ? 10.578 -18.100 28.361 1.00 78.75 432 CYS A O 1
ATOM 3402 N N . CYS A 1 433 ? 9.876 -17.717 26.257 1.00 73.75 433 CYS A N 1
ATOM 3403 C CA . CYS A 1 433 ? 10.330 -16.343 26.188 1.00 73.75 433 CYS A CA 1
ATOM 3404 C C . CYS A 1 433 ? 9.511 -15.371 27.049 1.00 73.75 433 CYS A C 1
ATOM 3406 O O . CYS A 1 433 ? 10.026 -14.309 27.385 1.00 73.75 433 CYS A O 1
ATOM 3408 N N . HIS A 1 434 ? 8.292 -15.737 27.457 1.00 77.75 434 HIS A N 1
ATOM 3409 C CA . HIS A 1 434 ? 7.446 -14.907 28.329 1.00 77.75 434 HIS A CA 1
ATOM 3410 C C . HIS A 1 434 ? 7.849 -14.987 29.807 1.00 77.75 434 HIS A C 1
ATOM 3412 O O . HIS A 1 434 ? 7.251 -14.335 30.661 1.00 77.75 434 HIS A O 1
ATOM 3418 N N . SER A 1 435 ? 8.862 -15.795 30.136 1.00 77.31 435 SER A N 1
ATOM 3419 C CA . SER A 1 435 ? 9.356 -15.922 31.506 1.00 77.31 435 SER A CA 1
ATOM 3420 C C . SER A 1 435 ? 10.001 -14.626 32.011 1.00 77.31 435 SER A C 1
ATOM 3422 O O . SER A 1 435 ? 10.672 -13.898 31.276 1.00 77.31 435 SER A O 1
ATOM 3424 N N . THR A 1 436 ? 9.879 -14.377 33.315 1.00 74.12 436 THR A N 1
ATOM 3425 C CA . THR A 1 436 ? 10.392 -13.172 33.998 1.00 74.12 436 THR A CA 1
ATOM 3426 C C . THR A 1 436 ? 11.888 -12.914 33.790 1.00 74.12 436 THR A C 1
ATOM 3428 O O . THR A 1 436 ? 12.339 -11.772 33.862 1.00 74.12 436 THR A O 1
ATOM 3431 N N . LYS A 1 437 ? 12.675 -13.956 33.490 1.00 74.75 437 LYS A N 1
ATOM 3432 C CA . LYS A 1 437 ? 14.112 -13.839 33.196 1.00 74.75 437 LYS A CA 1
ATOM 3433 C C . LYS A 1 437 ? 14.393 -13.182 31.841 1.00 74.75 437 LYS A C 1
ATOM 3435 O O . LYS A 1 437 ? 15.416 -12.520 31.701 1.00 74.75 437 LYS A O 1
ATOM 3440 N N . CYS A 1 438 ? 13.504 -13.359 30.866 1.00 68.69 438 CYS A N 1
ATOM 3441 C CA . CYS A 1 438 ? 13.654 -12.826 29.512 1.00 68.69 438 CYS A CA 1
ATOM 3442 C C . CYS A 1 438 ? 12.922 -11.488 29.321 1.00 68.69 438 CYS A C 1
ATOM 3444 O O . CYS A 1 438 ? 13.384 -10.680 28.519 1.00 68.69 438 CYS A O 1
ATOM 3446 N N . GLN A 1 439 ? 11.884 -11.219 30.129 1.00 72.38 439 GLN A N 1
ATOM 3447 C CA . GLN A 1 439 ? 10.994 -10.047 30.039 1.00 72.38 439 GLN A CA 1
ATOM 3448 C C . GLN A 1 439 ? 11.695 -8.683 29.918 1.00 72.38 439 GLN A C 1
ATOM 3450 O O . GLN A 1 439 ? 11.262 -7.819 29.163 1.00 72.38 439 GLN A O 1
ATOM 3455 N N . LYS A 1 440 ? 12.785 -8.447 30.661 1.00 71.25 440 LYS A N 1
ATOM 3456 C CA . LYS A 1 440 ? 13.464 -7.136 30.630 1.00 71.25 440 LYS A CA 1
ATOM 3457 C C . LYS A 1 440 ? 14.157 -6.860 29.301 1.00 71.25 440 LYS A C 1
ATOM 3459 O O . LYS A 1 440 ? 14.125 -5.739 28.815 1.00 71.25 440 LYS A O 1
ATOM 3464 N N . MET A 1 441 ? 14.816 -7.871 28.745 1.00 69.38 441 MET A N 1
ATOM 3465 C CA . MET A 1 441 ? 15.521 -7.746 27.471 1.00 69.38 441 MET A CA 1
ATOM 3466 C C . MET A 1 441 ? 14.535 -7.773 26.307 1.00 69.38 441 MET A C 1
ATOM 3468 O O . MET A 1 441 ? 14.727 -7.062 25.327 1.00 69.38 441 MET A O 1
ATOM 3472 N N . SER A 1 442 ? 13.470 -8.561 26.436 1.00 70.62 442 SER A N 1
ATOM 3473 C CA . SER A 1 442 ? 12.442 -8.673 25.417 1.00 70.62 442 SER A CA 1
ATOM 3474 C C . SER A 1 442 ? 11.611 -7.416 25.247 1.00 70.62 442 SER A C 1
ATOM 3476 O O . SER A 1 442 ? 11.457 -6.962 24.121 1.00 70.62 442 SER A O 1
ATOM 3478 N N . ASN A 1 443 ? 11.151 -6.821 26.348 1.00 71.75 443 ASN A N 1
ATOM 3479 C CA . ASN A 1 443 ? 10.353 -5.599 26.312 1.00 71.75 443 ASN A CA 1
ATOM 3480 C C . ASN A 1 443 ? 11.137 -4.450 25.646 1.00 71.75 443 ASN A C 1
ATOM 3482 O O . ASN A 1 443 ? 10.603 -3.715 24.831 1.00 71.75 443 ASN A O 1
ATOM 3486 N N . VAL A 1 444 ? 12.453 -4.372 25.877 1.00 72.88 444 VAL A N 1
ATOM 3487 C CA . VAL A 1 444 ? 13.320 -3.387 25.203 1.00 72.88 444 VAL A CA 1
ATOM 3488 C C . VAL A 1 444 ? 13.433 -3.620 23.687 1.00 72.88 444 VAL A C 1
ATOM 3490 O O . VAL A 1 444 ? 13.666 -2.667 22.949 1.00 72.88 444 VAL A O 1
ATOM 3493 N N . MET A 1 445 ? 13.308 -4.861 23.206 1.00 70.00 445 MET A N 1
ATOM 3494 C CA . MET A 1 445 ? 13.505 -5.197 21.787 1.00 70.00 445 MET A CA 1
ATOM 3495 C C . MET A 1 445 ? 12.207 -5.317 20.980 1.00 70.00 445 MET A C 1
ATOM 3497 O O . MET A 1 445 ? 12.221 -5.064 19.778 1.00 70.00 445 MET A O 1
ATOM 3501 N N . CYS A 1 446 ? 11.112 -5.753 21.602 1.00 74.38 446 CYS A N 1
ATOM 3502 C CA . CYS A 1 446 ? 9.869 -6.122 20.919 1.00 74.38 446 CYS A CA 1
ATOM 3503 C C . CYS A 1 446 ? 8.621 -5.455 21.511 1.00 74.38 446 CYS A C 1
ATOM 3505 O O . CYS A 1 446 ? 7.525 -5.744 21.026 1.00 74.38 446 CYS A O 1
ATOM 3507 N N . ASP A 1 447 ? 8.793 -4.579 22.509 1.00 84.06 447 ASP A N 1
ATOM 3508 C CA . ASP A 1 447 ? 7.727 -3.980 23.314 1.00 84.06 447 ASP A CA 1
ATOM 3509 C C . ASP A 1 447 ? 6.830 -5.043 23.984 1.00 84.06 447 ASP A C 1
ATOM 3511 O O . ASP A 1 447 ? 7.233 -6.194 24.178 1.00 84.06 447 ASP A O 1
ATOM 3515 N N . ALA A 1 448 ? 5.636 -4.649 24.418 1.00 87.25 448 ALA A N 1
ATOM 3516 C CA . ALA A 1 448 ? 4.714 -5.485 25.173 1.00 87.25 448 ALA A CA 1
ATOM 3517 C C . ALA A 1 448 ? 3.300 -5.392 24.610 1.00 87.25 448 ALA A C 1
ATOM 3519 O O . ALA A 1 448 ? 2.954 -4.465 23.874 1.00 87.25 448 ALA A O 1
ATOM 3520 N N . PHE A 1 449 ? 2.453 -6.339 24.995 1.00 89.38 449 PHE A N 1
ATOM 3521 C CA . PHE A 1 449 ? 1.039 -6.298 24.655 1.00 89.38 449 PHE A CA 1
ATOM 3522 C C . PHE A 1 449 ? 0.376 -4.962 25.073 1.00 89.38 449 PHE A C 1
ATOM 3524 O O . PHE A 1 449 ? 0.628 -4.472 26.171 1.00 89.38 449 PHE A O 1
ATOM 3531 N N . PRO A 1 450 ? -0.510 -4.361 24.250 1.00 90.00 450 PRO A N 1
ATOM 3532 C CA . PRO A 1 450 ? -0.909 -4.753 22.895 1.00 90.00 450 PRO A CA 1
ATOM 3533 C C . PRO A 1 450 ? -0.073 -4.085 21.784 1.00 90.00 450 PRO A C 1
ATOM 3535 O O . PRO A 1 450 ? -0.473 -4.116 20.623 1.00 90.00 450 PRO A O 1
ATOM 3538 N N . GLN A 1 451 ? 1.067 -3.479 22.107 1.00 88.44 451 GLN A N 1
ATOM 3539 C CA . GLN A 1 451 ? 1.897 -2.674 21.207 1.00 88.44 451 GLN A CA 1
ATOM 3540 C C . GLN A 1 451 ? 3.218 -3.374 20.873 1.00 88.44 451 GLN A C 1
ATOM 3542 O O . GLN A 1 451 ? 4.279 -2.776 20.997 1.00 88.44 451 GLN A O 1
ATOM 3547 N N . HIS A 1 452 ? 3.180 -4.641 20.454 1.00 86.69 452 HIS A N 1
ATOM 3548 C CA . HIS A 1 452 ? 4.397 -5.297 19.978 1.00 86.69 452 HIS A CA 1
ATOM 3549 C C . HIS A 1 452 ? 4.907 -4.628 18.698 1.00 86.69 452 HIS A C 1
ATOM 3551 O O . HIS A 1 452 ? 4.124 -4.246 17.825 1.00 86.69 452 HIS A O 1
ATOM 3557 N N . ASN A 1 453 ? 6.227 -4.510 18.575 1.00 78.19 453 ASN A N 1
ATOM 3558 C CA . ASN A 1 453 ? 6.857 -3.968 17.377 1.00 78.19 453 ASN A CA 1
ATOM 3559 C C . ASN A 1 453 ? 6.534 -4.848 16.153 1.00 78.19 453 ASN A C 1
ATOM 3561 O O . ASN A 1 453 ? 6.624 -6.074 16.228 1.00 78.19 453 ASN A O 1
ATOM 3565 N N . THR A 1 454 ? 6.220 -4.234 15.011 1.00 71.62 454 THR A N 1
ATOM 3566 C CA . THR A 1 454 ? 5.932 -4.932 13.745 1.00 71.62 454 THR A CA 1
ATOM 3567 C C . THR A 1 454 ? 7.128 -5.714 13.192 1.00 71.62 454 THR A C 1
ATOM 3569 O O . THR A 1 454 ? 6.949 -6.622 12.384 1.00 71.62 454 THR A O 1
ATOM 3572 N N . ALA A 1 455 ? 8.350 -5.444 13.658 1.00 68.50 455 ALA A N 1
ATOM 3573 C CA . ALA A 1 455 ? 9.515 -6.291 13.410 1.00 68.50 455 ALA A CA 1
ATOM 3574 C C . ALA A 1 455 ? 9.358 -7.704 14.006 1.00 68.50 455 ALA A C 1
ATOM 3576 O O . ALA A 1 455 ? 9.991 -8.646 13.527 1.00 68.50 455 ALA A O 1
ATOM 3577 N N . ASN A 1 456 ? 8.507 -7.879 15.025 1.00 73.00 456 ASN A N 1
ATOM 3578 C CA . ASN A 1 456 ? 8.163 -9.192 15.549 1.00 73.00 456 ASN A CA 1
ATOM 3579 C C . ASN A 1 456 ? 7.044 -9.837 14.716 1.00 73.00 456 ASN A C 1
ATOM 3581 O O . ASN A 1 456 ? 5.858 -9.614 14.945 1.00 73.00 456 ASN A O 1
ATOM 3585 N N . GLN A 1 457 ? 7.439 -10.686 13.770 1.00 70.81 457 GLN A N 1
ATOM 3586 C CA . GLN A 1 457 ? 6.524 -11.429 12.894 1.00 70.81 457 GLN A CA 1
ATOM 3587 C C . GLN A 1 457 ? 6.036 -12.758 13.502 1.00 70.81 457 GLN A C 1
ATOM 3589 O O . GLN A 1 457 ? 5.282 -13.498 12.870 1.00 70.81 457 GLN A O 1
ATOM 3594 N N . PHE A 1 458 ? 6.463 -13.093 14.721 1.00 75.38 458 PHE A N 1
ATOM 3595 C CA . PHE A 1 458 ? 6.198 -14.382 15.349 1.00 75.38 458 PHE A CA 1
ATOM 3596 C C . PHE A 1 458 ? 5.342 -14.198 16.600 1.00 75.38 458 PHE A C 1
ATOM 3598 O O . PHE A 1 458 ? 5.773 -13.640 17.609 1.00 75.38 458 PHE A O 1
ATOM 3605 N N . PHE A 1 459 ? 4.107 -14.691 16.546 1.00 78.44 459 PHE A N 1
ATOM 3606 C CA . PHE A 1 459 ? 3.213 -14.687 17.701 1.00 78.44 459 PHE A CA 1
ATOM 3607 C C . PHE A 1 459 ? 3.188 -16.075 18.328 1.00 78.44 459 PHE A C 1
ATOM 3609 O O . PHE A 1 459 ? 2.924 -17.070 17.649 1.00 78.44 459 PHE A O 1
ATOM 3616 N N . THR A 1 460 ? 3.433 -16.151 19.639 1.00 84.38 460 THR A N 1
ATOM 3617 C CA . THR A 1 460 ? 3.180 -17.395 20.376 1.00 84.38 460 THR A CA 1
ATOM 3618 C C . THR A 1 460 ? 1.670 -17.635 20.485 1.00 84.38 460 THR A C 1
ATOM 3620 O O . THR A 1 460 ? 0.891 -16.683 20.361 1.00 84.38 460 THR A O 1
ATOM 3623 N N . PRO A 1 461 ? 1.217 -18.875 20.750 1.00 84.19 461 PRO A N 1
ATOM 3624 C CA . PRO A 1 461 ? -0.205 -19.158 20.929 1.00 84.19 461 PRO A CA 1
ATOM 3625 C C . PRO A 1 461 ? -0.876 -18.248 21.969 1.00 84.19 461 PRO A C 1
ATOM 3627 O O . PRO A 1 461 ? -1.962 -17.743 21.705 1.00 84.19 461 PRO A O 1
ATOM 3630 N N . ARG A 1 462 ? -0.196 -17.947 23.089 1.00 85.31 462 ARG A N 1
ATOM 3631 C CA . ARG A 1 462 ? -0.698 -17.024 24.125 1.00 85.31 462 ARG A CA 1
ATOM 3632 C C . ARG A 1 462 ? -0.849 -15.585 23.629 1.00 85.31 462 ARG A C 1
ATOM 3634 O O . ARG A 1 462 ? -1.828 -14.927 23.961 1.00 85.31 462 ARG A O 1
ATOM 3641 N N . MET A 1 463 ? 0.096 -15.087 22.828 1.00 87.06 463 MET A N 1
ATOM 3642 C CA . MET A 1 463 ? -0.019 -13.751 22.224 1.00 87.06 463 MET A CA 1
ATOM 3643 C C . MET A 1 463 ? -1.168 -13.699 21.222 1.00 87.06 463 MET A C 1
ATOM 3645 O O . MET A 1 463 ? -1.952 -12.755 21.233 1.00 87.06 463 MET A O 1
ATOM 3649 N N . PHE A 1 464 ? -1.274 -14.720 20.369 1.00 86.56 464 PHE A N 1
ATOM 3650 C CA . PHE A 1 464 ? -2.358 -14.831 19.402 1.00 86.56 464 PHE A CA 1
ATOM 3651 C C . PHE A 1 464 ? -3.722 -14.849 20.100 1.00 86.56 464 PHE A C 1
ATOM 3653 O O . PHE A 1 464 ? -4.612 -14.095 19.715 1.00 86.56 464 PHE A O 1
ATOM 3660 N N . GLU A 1 465 ? -3.862 -15.650 21.159 1.00 85.56 465 GLU A N 1
ATOM 3661 C CA . GLU A 1 465 ? -5.061 -15.690 21.996 1.00 85.56 465 GLU A CA 1
ATOM 3662 C C . GLU A 1 465 ? -5.369 -14.310 22.592 1.00 85.56 465 GLU A C 1
ATOM 3664 O O . GLU A 1 465 ? -6.483 -13.815 22.438 1.00 85.56 465 GLU A O 1
ATOM 3669 N N . ALA A 1 466 ? -4.377 -13.648 23.195 1.00 89.88 466 ALA A N 1
ATOM 3670 C CA . ALA A 1 466 ? -4.553 -12.331 23.799 1.00 89.88 466 ALA A CA 1
ATOM 3671 C C . ALA A 1 466 ? -5.029 -11.273 22.790 1.00 89.88 466 ALA A C 1
ATOM 3673 O O . ALA A 1 466 ? -6.014 -10.581 23.035 1.00 89.88 466 ALA A O 1
ATOM 3674 N N . TYR A 1 467 ? -4.394 -11.186 21.618 1.00 90.06 467 TYR A N 1
ATOM 3675 C CA . TYR A 1 467 ? -4.822 -10.261 20.564 1.00 90.06 467 TYR A CA 1
ATOM 3676 C C . TYR A 1 467 ? -6.216 -10.581 20.024 1.00 90.06 467 TYR A C 1
ATOM 3678 O O . TYR A 1 467 ? -6.986 -9.669 19.724 1.00 90.06 467 TYR A O 1
ATOM 3686 N N . HIS A 1 468 ? -6.564 -11.863 19.915 1.00 88.00 468 HIS A N 1
ATOM 3687 C CA . HIS A 1 468 ? -7.896 -12.275 19.487 1.00 88.00 468 HIS A CA 1
ATOM 3688 C C . HIS A 1 468 ? -8.969 -11.841 20.493 1.00 88.00 468 HIS A C 1
ATOM 3690 O O . HIS A 1 468 ? -9.995 -11.281 20.103 1.00 88.00 468 HIS A O 1
ATOM 3696 N N . ARG A 1 469 ? -8.708 -12.050 21.791 1.00 89.06 469 ARG A N 1
ATOM 3697 C CA . ARG A 1 469 ? -9.581 -11.632 22.896 1.00 89.06 469 ARG A CA 1
ATOM 3698 C C . ARG A 1 469 ? -9.776 -10.123 22.916 1.00 89.06 469 ARG A C 1
ATOM 3700 O O . ARG A 1 469 ? -10.914 -9.664 22.946 1.00 89.06 469 ARG A O 1
ATOM 3707 N N . GLU A 1 470 ? -8.694 -9.361 22.800 1.00 91.56 470 GLU A N 1
ATOM 3708 C CA . GLU A 1 470 ? -8.761 -7.901 22.760 1.00 91.56 470 GLU A CA 1
ATOM 3709 C C . GLU A 1 470 ? -9.486 -7.377 21.513 1.00 91.56 470 GLU A C 1
ATOM 3711 O O . GLU A 1 470 ? -10.259 -6.424 21.606 1.00 91.56 470 GLU A O 1
ATOM 3716 N N . GLY A 1 471 ? -9.332 -8.037 20.360 1.00 90.88 471 GLY A N 1
ATOM 3717 C CA . GLY A 1 471 ? -10.122 -7.740 19.164 1.00 90.88 471 GLY A CA 1
ATOM 3718 C C . GLY A 1 471 ? -11.627 -7.924 19.393 1.00 90.88 471 GLY A C 1
ATOM 3719 O O . GLY A 1 471 ? -12.418 -7.036 19.068 1.00 90.88 471 GLY A O 1
ATOM 3720 N N . TYR A 1 472 ? -12.036 -9.036 20.014 1.00 88.38 472 TYR A N 1
ATOM 3721 C CA . TYR A 1 472 ? -13.434 -9.245 20.409 1.00 88.38 472 TYR A CA 1
ATOM 3722 C C . TYR A 1 472 ? -13.908 -8.213 21.430 1.00 88.38 472 TYR A C 1
ATOM 3724 O O . TYR A 1 472 ? -15.008 -7.678 21.290 1.00 88.38 472 TYR A O 1
ATOM 3732 N N . ASN A 1 473 ? -13.085 -7.904 22.431 1.00 90.56 473 ASN A N 1
ATOM 3733 C CA . ASN A 1 473 ? -13.400 -6.914 23.452 1.00 90.56 473 ASN A CA 1
ATOM 3734 C C . ASN A 1 473 ? -13.659 -5.535 22.825 1.00 90.56 473 ASN A C 1
ATOM 3736 O O . ASN A 1 473 ? -14.691 -4.922 23.096 1.00 90.56 473 ASN A O 1
ATOM 3740 N N . ALA A 1 474 ? -12.796 -5.096 21.903 1.00 92.31 474 ALA A N 1
ATOM 3741 C CA . ALA A 1 474 ? -12.986 -3.864 21.142 1.00 92.31 474 ALA A CA 1
ATOM 3742 C C . ALA A 1 474 ? -14.291 -3.883 20.325 1.00 92.31 474 ALA A C 1
ATOM 3744 O O . ALA A 1 474 ? -15.054 -2.919 20.367 1.00 92.31 474 ALA A O 1
ATOM 3745 N N . CYS A 1 475 ? -14.598 -4.985 19.633 1.00 90.81 475 CYS A N 1
ATOM 3746 C CA . CYS A 1 475 ? -15.840 -5.137 18.867 1.00 90.81 475 CYS A CA 1
ATOM 3747 C C . CYS A 1 475 ? -17.103 -5.071 19.742 1.00 90.81 475 CYS A C 1
ATOM 3749 O O . CYS A 1 475 ? -18.084 -4.426 19.358 1.00 90.81 475 CYS A O 1
ATOM 3751 N N . VAL A 1 476 ? -17.088 -5.723 20.909 1.00 88.75 476 VAL A N 1
ATOM 3752 C CA . VAL A 1 476 ? -18.203 -5.734 21.870 1.00 88.75 476 VAL A CA 1
ATOM 3753 C C . VAL A 1 476 ? -18.377 -4.361 22.520 1.00 88.75 476 VAL A C 1
ATOM 3755 O O . VAL A 1 476 ? -19.505 -3.883 22.655 1.00 88.75 476 VAL A O 1
ATOM 3758 N N . GLU A 1 477 ? -17.282 -3.698 22.900 1.00 90.88 477 GLU A N 1
ATOM 3759 C CA . GLU A 1 477 ? -17.297 -2.325 23.416 1.00 90.88 477 GLU A CA 1
ATOM 3760 C C . GLU A 1 477 ? -17.911 -1.360 22.394 1.00 90.88 477 GLU A C 1
ATOM 3762 O O . GLU A 1 477 ? -18.802 -0.579 22.728 1.00 90.88 477 GLU A O 1
ATOM 3767 N N . ALA A 1 478 ? -17.503 -1.491 21.133 1.00 92.38 478 ALA A N 1
ATOM 3768 C CA . ALA A 1 478 ? -17.932 -0.649 20.025 1.00 92.38 478 ALA A CA 1
ATOM 3769 C C . ALA A 1 478 ? -19.323 -0.978 19.461 1.00 92.38 478 ALA A C 1
ATOM 3771 O O . ALA A 1 478 ? -19.837 -0.236 18.622 1.00 92.38 478 ALA A O 1
ATOM 3772 N N . LYS A 1 479 ? -19.918 -2.110 19.863 1.00 91.12 479 LYS A N 1
ATOM 3773 C CA . LYS A 1 479 ? -21.125 -2.681 19.242 1.00 91.12 479 LYS A CA 1
ATOM 3774 C C . LYS A 1 479 ? -20.974 -2.834 17.718 1.00 91.12 479 LYS A C 1
ATOM 3776 O O . LYS A 1 479 ? -21.898 -2.531 16.962 1.00 91.12 479 LYS A O 1
ATOM 3781 N N . ALA A 1 480 ? -19.816 -3.313 17.259 1.00 91.81 480 ALA A N 1
ATOM 3782 C CA . ALA A 1 480 ? -19.462 -3.377 15.837 1.00 91.81 480 ALA A CA 1
ATOM 3783 C C . ALA A 1 480 ? -20.463 -4.196 14.991 1.00 91.81 480 ALA A C 1
ATOM 3785 O O . ALA A 1 480 ? -20.793 -3.803 13.872 1.00 91.81 480 ALA A O 1
ATOM 3786 N N . ALA A 1 481 ? -21.015 -5.285 15.540 1.00 87.38 481 ALA A N 1
ATOM 3787 C CA . ALA A 1 481 ? -22.048 -6.085 14.875 1.00 87.38 481 ALA A CA 1
ATOM 3788 C C . ALA A 1 481 ? -23.342 -5.283 14.631 1.00 87.38 481 ALA A C 1
ATOM 3790 O O . ALA A 1 481 ? -23.878 -5.269 13.521 1.00 87.38 481 ALA A O 1
ATOM 3791 N N . ALA A 1 482 ? -23.809 -4.544 15.644 1.00 88.94 482 ALA A N 1
ATOM 3792 C CA . ALA A 1 482 ? -24.964 -3.657 15.515 1.00 88.94 482 ALA A CA 1
ATOM 3793 C C . ALA A 1 482 ? -24.678 -2.505 14.544 1.00 88.94 482 ALA A C 1
ATOM 3795 O O . ALA A 1 482 ? -25.528 -2.176 13.716 1.00 88.94 482 ALA A O 1
ATOM 3796 N N . PHE A 1 483 ? -23.466 -1.941 14.594 1.00 92.44 483 PHE A N 1
ATOM 3797 C CA . PHE A 1 483 ? -23.021 -0.930 13.640 1.00 92.44 483 PHE A CA 1
ATOM 3798 C C . PHE A 1 483 ? -23.156 -1.444 12.208 1.00 92.44 483 PHE A C 1
ATOM 3800 O O . PHE A 1 483 ? -23.822 -0.791 11.415 1.00 92.44 483 PHE A O 1
ATOM 3807 N N . LEU A 1 484 ? -22.653 -2.639 11.888 1.00 89.94 484 LEU A N 1
ATOM 3808 C CA . LEU A 1 484 ? -22.764 -3.242 10.552 1.00 89.94 484 LEU A CA 1
ATOM 3809 C C . LEU A 1 484 ? -24.185 -3.701 10.173 1.00 89.94 484 LEU A C 1
ATOM 3811 O O . LEU A 1 484 ? -24.432 -3.993 9.008 1.00 89.94 484 LEU A O 1
ATOM 3815 N N . GLY A 1 485 ? -25.143 -3.682 11.106 1.00 81.19 485 GLY A N 1
ATOM 3816 C CA . GLY A 1 485 ? -26.539 -4.053 10.853 1.00 81.19 485 GLY A CA 1
ATOM 3817 C C . GLY A 1 485 ? -26.843 -5.545 11.014 1.00 81.19 485 GLY A C 1
ATOM 3818 O O . GLY A 1 485 ? -27.886 -5.992 10.550 1.00 81.19 485 GLY A O 1
ATOM 3819 N N . ALA A 1 486 ? -25.983 -6.309 11.693 1.00 60.84 486 ALA A N 1
ATOM 3820 C CA . ALA A 1 486 ? -26.160 -7.750 11.895 1.00 60.84 486 ALA A CA 1
ATOM 3821 C C . ALA A 1 486 ? -27.286 -8.130 12.888 1.00 60.84 486 ALA A C 1
ATOM 3823 O O . ALA A 1 486 ? -27.565 -9.308 13.060 1.00 60.84 486 ALA A O 1
ATOM 3824 N N . VAL A 1 487 ? -27.945 -7.159 13.539 1.00 49.75 487 VAL A N 1
ATOM 3825 C CA . VAL A 1 487 ? -28.893 -7.408 14.651 1.00 49.75 487 VAL A CA 1
ATOM 3826 C C . VAL A 1 487 ? -30.377 -7.412 14.225 1.00 49.75 487 VAL A C 1
ATOM 3828 O O . VAL A 1 487 ? -31.248 -7.713 15.034 1.00 49.75 487 VAL A O 1
ATOM 3831 N N . ASN A 1 488 ? -30.716 -7.168 12.954 1.00 39.75 488 ASN A N 1
ATOM 3832 C CA . ASN A 1 488 ? -32.118 -7.217 12.511 1.00 39.75 488 ASN A CA 1
ATOM 3833 C C . ASN A 1 488 ? -32.449 -8.556 11.844 1.00 39.75 488 ASN A C 1
ATOM 3835 O O . ASN A 1 488 ? -32.354 -8.683 10.625 1.00 39.75 488 ASN A O 1
ATOM 3839 N N . GLY A 1 489 ? -32.852 -9.547 12.644 1.00 37.25 489 GLY A N 1
ATOM 3840 C CA . GLY A 1 489 ? -33.236 -10.848 12.100 1.00 37.25 489 GLY A CA 1
ATOM 3841 C C . GLY A 1 489 ? -33.840 -11.875 13.052 1.00 37.25 489 GLY A C 1
ATOM 3842 O O . GLY A 1 489 ? -33.723 -13.048 12.736 1.00 37.25 489 GLY A O 1
ATOM 3843 N N . ILE A 1 490 ? -34.470 -11.511 14.178 1.00 35.00 490 ILE A N 1
ATOM 3844 C CA . ILE A 1 490 ? -35.346 -12.445 14.918 1.00 35.00 490 ILE A CA 1
ATOM 3845 C C . ILE A 1 490 ? -36.534 -11.676 15.519 1.00 35.00 490 ILE A C 1
ATOM 3847 O O . ILE A 1 490 ? -36.589 -11.413 16.716 1.00 35.00 490 ILE A O 1
ATOM 3851 N N . GLU A 1 491 ? -37.513 -11.326 14.684 1.00 28.73 491 GLU A N 1
ATOM 3852 C CA . GLU A 1 491 ? -38.905 -11.306 15.142 1.00 28.73 491 GLU A CA 1
ATOM 3853 C C . GLU A 1 491 ? -39.514 -12.660 14.774 1.00 28.73 491 GLU A C 1
ATOM 3855 O O . GLU A 1 491 ? -39.710 -12.988 13.603 1.00 28.73 491 GLU A O 1
ATOM 3860 N N . MET A 1 492 ? -39.759 -13.478 15.800 1.00 33.81 492 MET A N 1
ATOM 3861 C CA . MET A 1 492 ? -40.555 -14.697 15.706 1.00 33.81 492 MET A CA 1
ATOM 3862 C C . MET A 1 492 ? -41.941 -14.357 15.150 1.00 33.81 492 MET A C 1
ATOM 3864 O O . MET A 1 492 ? -42.799 -13.859 15.874 1.00 33.81 492 MET A O 1
ATOM 3868 N N . THR A 1 493 ? -42.204 -14.717 13.898 1.00 27.09 493 THR A N 1
ATOM 3869 C CA . THR A 1 493 ? -43.572 -14.999 13.460 1.00 27.09 493 THR A CA 1
ATOM 3870 C C . THR A 1 493 ? -43.796 -16.502 13.566 1.00 27.09 493 THR A C 1
ATOM 3872 O O . THR A 1 493 ? -43.643 -17.268 12.621 1.00 27.09 493 THR A O 1
ATOM 3875 N N . CYS A 1 494 ? -44.152 -16.942 14.774 1.00 30.06 494 CYS A N 1
ATOM 3876 C CA . CYS A 1 494 ? -44.871 -18.197 14.942 1.00 30.06 494 CYS A CA 1
ATOM 3877 C C . CYS A 1 494 ? -46.269 -18.021 14.335 1.00 30.06 494 CYS A C 1
ATOM 3879 O O . CYS A 1 494 ? -47.180 -17.540 15.003 1.00 30.06 494 CYS A O 1
ATOM 3881 N N . ALA A 1 495 ? -46.443 -18.429 13.083 1.00 27.45 495 ALA A N 1
ATOM 3882 C CA . ALA A 1 495 ? -47.748 -18.784 12.543 1.00 27.45 495 ALA A CA 1
ATOM 3883 C C . ALA A 1 495 ? -47.657 -20.224 12.037 1.00 27.45 495 ALA A C 1
ATOM 3885 O O . ALA A 1 495 ? -47.210 -20.502 10.928 1.00 27.45 495 ALA A O 1
ATOM 3886 N N . ALA A 1 496 ? -48.019 -21.151 12.921 1.00 31.77 496 ALA A N 1
ATOM 3887 C CA . ALA A 1 496 ? -48.269 -22.533 12.568 1.00 31.77 496 ALA A CA 1
ATOM 3888 C C . ALA A 1 496 ? -49.564 -22.594 11.749 1.00 31.77 496 ALA A C 1
ATOM 3890 O O . ALA A 1 496 ? -50.650 -22.436 12.304 1.00 31.77 496 ALA A O 1
ATOM 3891 N N . GLU A 1 497 ? -49.464 -22.849 10.447 1.00 29.42 497 GLU A N 1
ATOM 3892 C CA . GLU A 1 497 ? -50.604 -23.331 9.670 1.00 29.42 497 GLU A CA 1
ATOM 3893 C C . GLU A 1 497 ? -50.613 -24.860 9.696 1.00 29.42 497 GLU A C 1
ATOM 3895 O O . GLU A 1 497 ? -49.898 -25.556 8.976 1.00 29.42 497 GLU A O 1
ATOM 3900 N N . HIS A 1 498 ? -51.451 -25.376 10.595 1.00 30.86 498 HIS A N 1
ATOM 3901 C CA . HIS A 1 498 ? -52.032 -26.704 10.494 1.00 30.86 498 HIS A CA 1
ATOM 3902 C C . HIS A 1 498 ? -52.837 -26.794 9.191 1.00 30.86 498 HIS A C 1
ATOM 3904 O O . HIS A 1 498 ? -53.908 -26.200 9.091 1.00 30.86 498 HIS A O 1
ATOM 3910 N N . HIS A 1 499 ? -52.385 -27.604 8.236 1.00 29.72 499 HIS A N 1
ATOM 3911 C CA . HIS A 1 499 ? -53.268 -28.147 7.208 1.00 29.72 499 HIS A CA 1
ATOM 3912 C C . HIS A 1 499 ? -53.581 -29.615 7.515 1.00 29.72 499 HIS A C 1
ATOM 3914 O O . HIS A 1 499 ? -52.779 -30.520 7.298 1.00 29.72 499 HIS A O 1
ATOM 3920 N N . THR A 1 500 ? -54.785 -29.824 8.048 1.00 31.23 500 THR A N 1
ATOM 3921 C CA . THR A 1 500 ? -55.520 -31.094 8.079 1.00 31.23 500 THR A CA 1
ATOM 3922 C C . THR A 1 500 ? -56.705 -30.991 7.119 1.00 31.23 500 THR A C 1
ATOM 3924 O O . THR A 1 500 ? -57.486 -30.053 7.256 1.00 31.23 500 THR A O 1
ATOM 3927 N N . GLY A 1 501 ? -56.872 -31.991 6.244 1.00 28.58 501 GLY A N 1
ATOM 3928 C CA . GLY A 1 501 ? -58.068 -32.248 5.414 1.00 28.58 501 GLY A CA 1
ATOM 3929 C C . GLY A 1 501 ? -58.190 -31.346 4.179 1.00 28.58 501 GLY A C 1
ATOM 3930 O O . GLY A 1 501 ? -58.055 -30.135 4.290 1.00 28.58 501 GLY A O 1
ATOM 3931 N N . LEU A 1 502 ? -58.420 -31.852 2.968 1.00 30.62 502 LEU A N 1
ATOM 3932 C CA . LEU A 1 502 ? -59.148 -33.044 2.520 1.00 30.62 502 LEU A CA 1
ATOM 3933 C C . LEU A 1 502 ? -58.470 -33.608 1.267 1.00 30.62 502 LEU A C 1
ATOM 3935 O O . LEU A 1 502 ? -58.000 -32.778 0.455 1.00 30.62 502 LEU A O 1
#

Foldseek 3Di:
DVVVQVVQQCDDCQNLDPVNNPVDDVCQVAVQPDPDQPPQDDQDDSPDYYFDFQLNCPPPPPWDKFKKKFALEDADPDPPDHRIWIWIDTNFDIDTLLDDPPAPQLPQFDGRSVGTPVLVVQQQLWPQAPFLAVPCVPCPPCSLVCVLVPVGSWDKDFSGVSVVSPDDVVLSCVLVVLVCQLCVLCPPQVVCVVVVDDPVSNVVSVVVNVVSLVVLCVLLQDAQAEPDDDPSSVVSLSSCLHHVSSVSSNSSVSRRHYHSHDRSMGTIHRPCSQQVFRCSVVVSVVDQEAETEDLAFDDDLQCVCVSVVSNQVVCCVSFVKDWAAPVRHHPVVVCCPQARPDPFQDHEQKGKTKMWGWDDPDPPDDTDTDHMHMYMYGYFDQLRRYHDDPDFDFPCRLCVLPPDDDDCVLQPGGLRDDNVLFLLAQDAAEPVCSDPVNRVVRCVPQNGPPRGDPVRPHDYSSRVSNVVSRVSVRCSSRVVCVSVVSPPDDDDPPDDDDDDDD

Organism: NCBI:txid174260